Protein AF-0000000082950766 (afdb_homodimer)

pLDDT: mean 71.83, std 22.11, range [28.64, 97.44]

Sequence (400 aa):
MKPNAADEQLAAVFVSYCRETSKILSFENTKLGIMVEDKILYTFRGWLAFVAFMDLGVTFRSFFENKCIIGTQTNLQADEHFIHEELTLPRVLGMFSLLKALCLIHCSLFIHYKPMVSIGAMSMVLSIVLYLSEAIHYRSTTLNFFIVFPSILNGLTLIGLYLIVRKINKPPVECVEENVEMLMTKLKYQKNKKYICKKKMKPNAADEQLAAVFVSYCRETSKILSFENTKLGIMVEDKILYTFRGWLAFVAFMDLGVTFRSFFENKCIIGTQTNLQADEHFIHEELTLPRVLGMFSLLKALCLIHCSLFIHYKPMVSIGAMSMVLSIVLYLSEAIHYRSTTLNFFIVFPSILNGLTLIGLYLIVRKINKPPVECVEENVEMLMTKLKYQKNKKYICKKK

Structure (mmCIF, N/CA/C/O backbone):
data_AF-0000000082950766-model_v1
#
loop_
_entity.id
_entity.type
_entity.pdbx_description
1 polymer 'Uncharacterized protein'
#
loop_
_atom_site.group_PDB
_atom_site.id
_atom_site.type_symbol
_atom_site.label_atom_id
_atom_site.label_alt_id
_atom_site.label_comp_id
_atom_site.label_asym_id
_atom_site.label_entity_id
_atom_site.label_seq_id
_atom_site.pdbx_PDB_ins_code
_atom_site.Cartn_x
_atom_site.Cartn_y
_atom_site.Cartn_z
_atom_site.occupancy
_atom_site.B_iso_or_equiv
_atom_site.auth_seq_id
_atom_site.auth_comp_id
_atom_site.auth_asym_id
_atom_site.auth_atom_id
_atom_site.pdbx_PDB_model_num
ATOM 1 N N . MET A 1 1 ? 18.266 -8.008 -21.047 1 28.64 1 MET A N 1
ATOM 2 C CA . MET A 1 1 ? 17.781 -6.938 -21.922 1 28.64 1 MET A CA 1
ATOM 3 C C . MET A 1 1 ? 18.031 -5.574 -21.281 1 28.64 1 MET A C 1
ATOM 5 O O . MET A 1 1 ? 17.719 -5.367 -20.109 1 28.64 1 MET A O 1
ATOM 9 N N . LYS A 1 2 ? 18.766 -4.891 -21.844 1 46.12 2 LYS A N 1
ATOM 10 C CA . LYS A 1 2 ? 19.156 -3.543 -21.453 1 46.12 2 LYS A CA 1
ATOM 11 C C . LYS A 1 2 ? 17.938 -2.656 -21.219 1 46.12 2 LYS A C 1
ATOM 13 O O . LYS A 1 2 ? 16.938 -2.773 -21.922 1 46.12 2 LYS A O 1
ATOM 18 N N . PRO A 1 3 ? 17.891 -2.088 -20.109 1 54.16 3 PRO A N 1
ATOM 19 C CA . PRO A 1 3 ? 16.797 -1.117 -20.062 1 54.16 3 PRO A CA 1
ATOM 20 C C . PRO A 1 3 ? 16.734 -0.239 -21.312 1 54.16 3 PRO A C 1
ATOM 22 O O . PRO A 1 3 ? 17.75 0.32 -21.734 1 54.16 3 PRO A O 1
ATOM 25 N N . ASN A 1 4 ? 15.68 -0.354 -22.203 1 61.75 4 ASN A N 1
ATOM 26 C CA . ASN A 1 4 ? 15.5 0.418 -23.438 1 61.75 4 ASN A CA 1
ATOM 27 C C . ASN A 1 4 ? 15.516 1.919 -23.156 1 61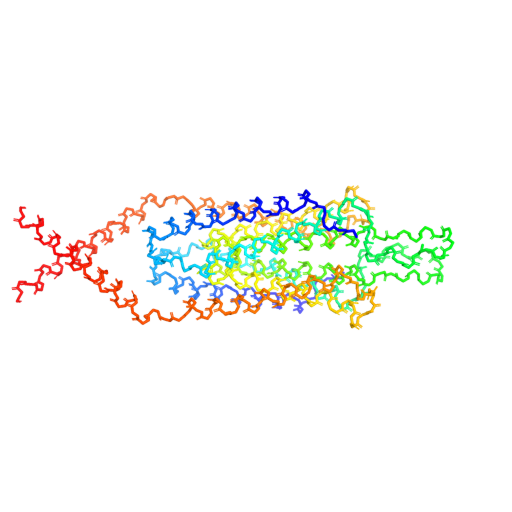.75 4 ASN A C 1
ATOM 29 O O . ASN A 1 4 ? 15.07 2.365 -22.094 1 61.75 4 ASN A O 1
ATOM 33 N N . ALA A 1 5 ? 16.234 2.732 -24.078 1 61.34 5 ALA A N 1
ATOM 34 C CA . ALA A 1 5 ? 16.297 4.191 -24.062 1 61.34 5 ALA A CA 1
ATOM 35 C C . ALA A 1 5 ? 14.914 4.801 -23.797 1 61.34 5 ALA A C 1
ATOM 37 O O . ALA A 1 5 ? 14.797 5.797 -23.094 1 61.34 5 ALA A O 1
ATOM 38 N N . ALA A 1 6 ? 13.883 4.195 -24.297 1 64.88 6 ALA A N 1
ATOM 39 C CA . ALA A 1 6 ? 12.516 4.68 -24.125 1 64.88 6 ALA A CA 1
ATOM 40 C C . ALA A 1 6 ? 12.07 4.559 -22.672 1 64.88 6 ALA A C 1
ATOM 42 O O . ALA A 1 6 ? 11.414 5.461 -22.141 1 64.88 6 ALA A O 1
ATOM 43 N N . ASP A 1 7 ? 12.555 3.568 -22 1 74.88 7 ASP A N 1
ATOM 44 C CA . ASP A 1 7 ? 12.219 3.355 -20.609 1 74.88 7 ASP A CA 1
ATOM 45 C C . ASP A 1 7 ? 12.883 4.406 -19.719 1 74.88 7 ASP A C 1
ATOM 47 O O . ASP A 1 7 ? 12.273 4.891 -18.766 1 74.88 7 ASP A O 1
ATOM 51 N N . GLU A 1 8 ? 14.039 4.793 -20.203 1 79.25 8 GLU A N 1
ATOM 52 C CA . GLU A 1 8 ? 14.789 5.781 -19.438 1 79.25 8 GLU A CA 1
ATOM 53 C C . GLU A 1 8 ? 14.148 7.164 -19.531 1 79.25 8 GLU A C 1
ATOM 55 O O . GLU A 1 8 ? 14.078 7.891 -18.547 1 79.25 8 GLU A O 1
ATOM 60 N N . GLN A 1 9 ? 13.727 7.492 -20.734 1 80.25 9 GLN A N 1
ATOM 61 C CA . GLN A 1 9 ? 13.078 8.789 -20.922 1 80.25 9 GLN A CA 1
ATOM 62 C C . GLN A 1 9 ? 11.773 8.867 -20.125 1 80.25 9 GLN A C 1
ATOM 64 O O . GLN A 1 9 ? 11.469 9.891 -19.516 1 80.25 9 GLN A O 1
ATOM 69 N N . LEU A 1 10 ? 11.062 7.789 -20.109 1 83 10 LEU A N 1
ATOM 70 C CA . LEU A 1 10 ? 9.789 7.742 -19.391 1 83 10 LEU A CA 1
ATOM 71 C C . LEU A 1 10 ? 10.016 7.875 -17.891 1 83 10 LEU A C 1
ATOM 73 O O . LEU A 1 10 ? 9.258 8.562 -17.203 1 83 10 LEU A O 1
ATOM 77 N N . ALA A 1 11 ? 11.055 7.246 -17.531 1 84.94 11 ALA A N 1
ATOM 78 C CA . ALA A 1 11 ? 11.398 7.328 -16.109 1 84.94 11 ALA A CA 1
ATOM 79 C C . ALA A 1 11 ? 11.773 8.758 -15.719 1 84.94 11 ALA A C 1
ATOM 81 O O . ALA A 1 11 ? 11.328 9.258 -14.688 1 84.94 11 ALA A O 1
ATOM 82 N N . ALA A 1 12 ? 12.508 9.477 -16.562 1 85.06 12 ALA A N 1
ATOM 83 C CA . ALA A 1 12 ? 12.953 10.844 -16.281 1 85.06 12 ALA A CA 1
ATOM 84 C C . ALA A 1 12 ? 11.773 11.805 -16.234 1 85.06 12 ALA A C 1
ATOM 86 O O . ALA A 1 12 ? 11.703 12.672 -15.367 1 85.06 12 ALA A O 1
ATOM 87 N N . VAL A 1 13 ? 10.891 11.672 -17.141 1 83.44 13 VAL A N 1
ATOM 88 C CA . VAL A 1 13 ? 9.711 12.523 -17.188 1 83.44 13 VAL A CA 1
ATOM 89 C C . VAL A 1 13 ? 8.852 12.281 -15.953 1 83.44 13 VAL A C 1
ATOM 91 O O . VAL A 1 13 ? 8.359 13.234 -15.336 1 83.44 13 VAL A O 1
ATOM 94 N N . PHE A 1 14 ? 8.766 11.023 -15.625 1 85.38 14 PHE A N 1
ATOM 95 C CA . PHE A 1 14 ? 7.961 10.656 -14.469 1 85.38 14 PHE A CA 1
ATOM 96 C C . PHE A 1 14 ? 8.547 11.25 -13.188 1 85.38 14 PHE A C 1
ATOM 98 O O . PHE A 1 14 ? 7.824 11.82 -12.375 1 85.38 14 PHE A O 1
ATOM 105 N N . VAL A 1 15 ? 9.844 11.156 -13.031 1 87 15 VAL A N 1
ATOM 106 C CA . VAL A 1 15 ? 10.531 11.656 -11.844 1 87 15 VAL A CA 1
ATOM 107 C C . VAL A 1 15 ? 10.398 13.172 -11.773 1 87 15 VAL A C 1
ATOM 109 O O . VAL A 1 15 ? 10.125 13.727 -10.703 1 87 15 VAL A O 1
ATOM 112 N N . SER A 1 16 ? 10.508 13.82 -12.945 1 83.44 16 SER A N 1
ATOM 113 C CA . SER A 1 16 ? 10.375 15.273 -13 1 83.44 16 SER A CA 1
ATOM 114 C C . SER A 1 16 ? 8.961 15.711 -12.633 1 83.44 16 SER A C 1
ATOM 116 O O . SER A 1 16 ? 8.773 16.688 -11.898 1 83.44 16 SER A O 1
ATOM 118 N N . TYR A 1 17 ? 8.031 14.969 -13.062 1 78.94 17 TYR A N 1
ATOM 119 C CA . TYR A 1 17 ? 6.637 15.273 -12.766 1 78.94 17 TYR A CA 1
ATOM 120 C C . TYR A 1 17 ? 6.355 15.148 -11.273 1 78.94 17 TYR A C 1
ATOM 122 O O . TYR A 1 17 ? 5.707 16.016 -10.688 1 78.94 17 TYR A O 1
ATOM 130 N N . CYS A 1 18 ? 6.848 14.141 -10.672 1 81.38 18 CYS A N 1
ATOM 131 C CA . CYS A 1 18 ? 6.613 13.922 -9.25 1 81.38 18 CYS A CA 1
ATOM 132 C C . CYS A 1 18 ? 7.316 14.984 -8.414 1 81.38 18 CYS A C 1
ATOM 134 O O . CYS A 1 18 ? 6.758 15.477 -7.434 1 81.38 18 CYS A O 1
ATOM 136 N N . ARG A 1 19 ? 8.445 15.375 -8.859 1 77.69 19 ARG A N 1
ATOM 137 C CA . ARG A 1 19 ? 9.188 16.406 -8.133 1 77.69 19 ARG A CA 1
ATOM 138 C C . ARG A 1 19 ? 8.477 17.75 -8.195 1 77.69 19 ARG A C 1
ATOM 140 O O . ARG A 1 19 ? 8.375 18.453 -7.191 1 77.69 19 ARG A O 1
ATOM 147 N N . GLU A 1 20 ? 7.984 18.016 -9.352 1 79.12 20 GLU A N 1
ATOM 148 C CA . GLU A 1 20 ? 7.297 19.281 -9.531 1 79.12 20 GLU A CA 1
ATOM 149 C C . GLU A 1 20 ? 5.98 19.312 -8.766 1 79.12 20 GLU A C 1
ATOM 151 O O . GLU A 1 20 ? 5.629 20.344 -8.172 1 79.12 20 GLU A O 1
ATOM 156 N N . THR A 1 21 ? 5.336 18.266 -8.734 1 79.12 21 THR A N 1
ATOM 157 C CA . THR A 1 21 ? 4.066 18.188 -8.023 1 79.12 21 THR A CA 1
ATOM 158 C C . THR A 1 21 ? 4.289 18.281 -6.516 1 79.12 21 THR A C 1
ATOM 160 O O . THR A 1 21 ? 3.51 18.922 -5.805 1 79.12 21 THR A O 1
ATOM 163 N N . SER A 1 22 ? 5.289 17.609 -6.066 1 78.69 22 SER A N 1
ATOM 164 C CA . SER A 1 22 ? 5.605 17.672 -4.645 1 78.69 22 SER A CA 1
ATOM 165 C C . SER A 1 22 ? 5.969 19.078 -4.215 1 78.69 22 SER A C 1
ATOM 167 O O . SER A 1 22 ? 5.609 19.516 -3.119 1 78.69 22 SER A O 1
ATOM 169 N N . LYS A 1 23 ? 6.66 19.828 -5.07 1 73.62 23 LYS A N 1
ATOM 170 C CA . LYS A 1 23 ? 7.012 21.219 -4.785 1 73.62 23 LYS A CA 1
ATOM 171 C C . LYS A 1 23 ? 5.77 22.094 -4.688 1 73.62 23 LYS A C 1
ATOM 173 O O . LYS A 1 23 ? 5.656 22.938 -3.785 1 73.62 23 LYS A O 1
ATOM 178 N N . ILE A 1 24 ? 4.871 21.828 -5.52 1 70.75 24 ILE A N 1
ATOM 179 C CA . ILE A 1 24 ? 3.627 22.594 -5.535 1 70.75 24 ILE A CA 1
ATOM 180 C C . ILE A 1 24 ? 2.816 22.297 -4.277 1 70.75 24 ILE A C 1
ATOM 182 O O . ILE A 1 24 ? 2.268 23.203 -3.65 1 70.75 24 ILE A O 1
ATOM 186 N N . LEU A 1 25 ? 2.875 21.062 -3.887 1 72.06 25 LEU A N 1
ATOM 187 C CA . LEU A 1 25 ? 2.111 20.641 -2.715 1 72.06 25 LEU A CA 1
ATOM 188 C C . LEU A 1 25 ? 2.766 21.141 -1.433 1 72.06 25 LEU A C 1
ATOM 190 O O . LEU A 1 25 ? 2.074 21.5 -0.476 1 72.06 25 LEU A O 1
ATOM 194 N N . SER A 1 26 ? 4.008 21.141 -1.44 1 65.94 26 SER A N 1
ATOM 195 C CA . SER A 1 26 ? 4.727 21.672 -0.292 1 65.94 26 SER A CA 1
ATOM 196 C C . SER A 1 26 ? 4.484 23.172 -0.141 1 65.94 26 SER A C 1
ATOM 198 O O . SER A 1 26 ? 4.34 23.672 0.976 1 65.94 26 SER A O 1
ATOM 200 N N . PHE A 1 27 ? 4.449 23.859 -1.276 1 61.84 27 PHE A N 1
ATOM 201 C CA . PHE A 1 27 ? 4.176 25.297 -1.265 1 61.84 27 PHE A CA 1
ATOM 202 C C . PHE A 1 27 ? 2.773 25.578 -0.734 1 61.84 27 PHE A C 1
ATOM 204 O O . PHE A 1 27 ? 2.568 26.531 0.024 1 61.84 27 PHE A O 1
ATOM 211 N N . GLU A 1 28 ? 1.963 24.797 -1.131 1 55.91 28 GLU A N 1
ATOM 212 C CA . GLU A 1 28 ? 0.584 24.953 -0.677 1 55.91 28 GLU A CA 1
ATOM 213 C C . GLU A 1 28 ? 0.461 24.688 0.82 1 55.91 28 GLU A C 1
ATOM 215 O O . GLU A 1 28 ? -0.314 25.344 1.515 1 55.91 28 GLU A O 1
ATOM 220 N N . ASN A 1 29 ? 1.237 23.734 1.207 1 54.03 29 ASN A N 1
ATOM 221 C CA . ASN A 1 29 ? 1.222 23.406 2.631 1 54.03 29 ASN A CA 1
ATOM 222 C C . ASN A 1 29 ? 2.021 24.422 3.441 1 54.03 29 ASN A C 1
ATOM 224 O O . ASN A 1 29 ? 1.734 24.656 4.617 1 54.03 29 ASN A O 1
ATOM 228 N N . THR A 1 30 ? 3.199 24.859 2.867 1 47.75 30 THR A N 1
ATOM 229 C CA . THR A 1 30 ? 3.957 25.906 3.527 1 47.75 30 THR A CA 1
ATOM 230 C C . THR A 1 30 ? 3.137 27.203 3.607 1 47.75 30 THR A C 1
ATOM 232 O O . THR A 1 30 ? 3.33 28 4.516 1 47.75 30 THR A O 1
ATOM 235 N N . LYS A 1 31 ? 2.473 27.609 2.535 1 44.75 31 LYS A N 1
ATOM 236 C CA . LYS A 1 31 ? 1.608 28.75 2.836 1 44.75 31 LYS A CA 1
ATOM 237 C C . LYS A 1 31 ? 0.867 28.531 4.152 1 44.75 31 LYS A C 1
ATOM 239 O O . LYS A 1 31 ? 0.601 29.5 4.879 1 44.75 31 LYS A O 1
ATOM 244 N N . LEU A 1 32 ? 0.691 27.219 4.391 1 39.84 32 LEU A N 1
ATOM 245 C CA . LEU A 1 32 ? 0.08 27 5.695 1 39.84 32 LEU A CA 1
ATOM 246 C C . LEU A 1 32 ? 1.146 26.906 6.785 1 39.84 32 LEU A C 1
ATOM 248 O O . LEU A 1 32 ? 0.859 27.125 7.965 1 39.84 32 LEU A O 1
ATOM 252 N N . GLY A 1 33 ? 2.52 26.562 6.484 1 37.66 33 GLY A N 1
ATOM 253 C CA . GLY A 1 33 ? 3.727 26.609 7.297 1 37.66 33 GLY A CA 1
ATOM 254 C C . GLY A 1 33 ? 5 26.469 6.48 1 37.66 33 GLY A C 1
ATOM 255 O O . GLY A 1 33 ? 4.969 25.984 5.352 1 37.66 33 GLY A O 1
ATOM 256 N N . ILE A 1 34 ? 6.238 27.234 6.785 1 38.91 34 ILE A N 1
ATOM 257 C CA . ILE A 1 34 ? 7.551 27.594 6.27 1 38.91 34 ILE A CA 1
ATOM 258 C C . ILE A 1 34 ? 8.344 26.344 5.914 1 38.91 34 ILE A C 1
ATOM 260 O O . ILE A 1 34 ? 9.031 25.781 6.766 1 38.91 34 ILE A O 1
ATOM 264 N N . MET A 1 35 ? 7.969 25.109 5.719 1 45.62 35 MET A N 1
ATOM 265 C CA . MET A 1 35 ? 9.125 24.219 5.738 1 45.62 35 MET A CA 1
ATOM 266 C C . MET A 1 35 ? 9.883 24.281 4.414 1 45.62 35 MET A C 1
ATOM 268 O O . MET A 1 35 ? 9.273 24.203 3.344 1 45.62 35 MET A O 1
ATOM 272 N N . VAL A 1 36 ? 10.93 25.141 4.367 1 45.69 36 VAL A N 1
ATOM 273 C CA . VAL A 1 36 ? 11.953 25.234 3.33 1 45.69 36 VAL A CA 1
ATOM 274 C C . VAL A 1 36 ? 12.406 23.828 2.939 1 45.69 36 VAL A C 1
ATOM 276 O O . VAL A 1 36 ? 12.781 23.031 3.801 1 45.69 36 VAL A O 1
ATOM 279 N N . GLU A 1 37 ? 11.953 23.406 1.883 1 59.62 37 GLU A N 1
ATOM 280 C CA . GLU A 1 37 ? 12.383 22.125 1.358 1 59.62 37 GLU A CA 1
ATOM 281 C C . GLU A 1 37 ? 13.898 22.062 1.191 1 59.62 37 GLU A C 1
ATOM 283 O O . GLU A 1 37 ? 14.477 22.875 0.468 1 59.62 37 GLU A O 1
ATOM 288 N N . ASP A 1 38 ? 14.633 21.391 2.043 1 68.56 38 ASP A N 1
ATOM 289 C CA . ASP A 1 38 ? 16.062 21.109 1.925 1 68.56 38 ASP A CA 1
ATOM 290 C C . ASP A 1 38 ? 16.359 20.312 0.652 1 68.56 38 ASP A C 1
ATOM 292 O O . ASP A 1 38 ? 15.5 19.609 0.131 1 68.56 38 ASP A O 1
ATOM 296 N N . LYS A 1 39 ? 17.375 20.906 -0.101 1 77.25 39 LYS A N 1
ATOM 297 C CA . LYS A 1 39 ? 17.891 20.25 -1.301 1 77.25 39 LYS A CA 1
ATOM 298 C C . LYS A 1 39 ? 17.906 18.734 -1.132 1 77.25 39 LYS A C 1
ATOM 300 O O . LYS A 1 39 ? 17.625 18 -2.076 1 77.25 39 LYS A O 1
ATOM 305 N N . ILE A 1 40 ? 18.188 18.297 -0.025 1 79.12 40 ILE A N 1
ATOM 306 C CA . ILE A 1 40 ? 18.297 16.859 0.245 1 79.12 40 ILE A CA 1
ATOM 307 C C . ILE A 1 40 ? 16.922 16.219 0.158 1 79.12 40 ILE A C 1
ATOM 309 O O . ILE A 1 40 ? 16.781 15.117 -0.393 1 79.12 40 ILE A O 1
ATOM 313 N N . LEU A 1 41 ? 16.031 16.938 0.56 1 80.19 41 LEU A N 1
ATOM 314 C CA . LEU A 1 41 ? 14.68 16.391 0.523 1 80.19 41 LEU A CA 1
ATOM 315 C C . LEU A 1 41 ? 14.156 16.344 -0.907 1 80.19 41 LEU A C 1
ATOM 317 O O . LEU A 1 41 ? 13.492 15.383 -1.296 1 80.19 41 LEU A O 1
ATOM 321 N N . TYR A 1 42 ? 14.617 17.344 -1.579 1 83 42 TYR A N 1
ATOM 322 C CA . TYR A 1 42 ? 14.18 17.422 -2.967 1 83 42 TYR A CA 1
ATOM 323 C C . TYR A 1 42 ? 14.773 16.297 -3.797 1 83 42 TYR A C 1
ATOM 325 O O . TYR A 1 42 ? 14.078 15.664 -4.602 1 83 42 TYR A O 1
ATOM 333 N N . THR A 1 43 ? 15.953 16.016 -3.578 1 85.31 43 THR A N 1
ATOM 334 C CA . THR A 1 43 ? 16.625 14.953 -4.316 1 85.31 43 THR A CA 1
ATOM 335 C C . THR A 1 43 ? 16.078 13.586 -3.92 1 85.31 43 THR A C 1
ATOM 337 O O . THR A 1 43 ? 15.906 12.711 -4.77 1 85.31 43 THR A O 1
ATOM 340 N N . PHE A 1 44 ? 15.82 13.484 -2.799 1 90.25 44 PHE A N 1
ATOM 341 C CA . PHE A 1 44 ? 15.32 12.195 -2.326 1 90.25 44 PHE A CA 1
ATOM 342 C C . PHE A 1 44 ? 13.906 11.945 -2.83 1 90.25 44 PHE A C 1
ATOM 344 O O . PHE A 1 44 ? 13.531 10.805 -3.096 1 90.25 44 PHE A O 1
ATOM 351 N N . ARG A 1 45 ? 13.188 12.945 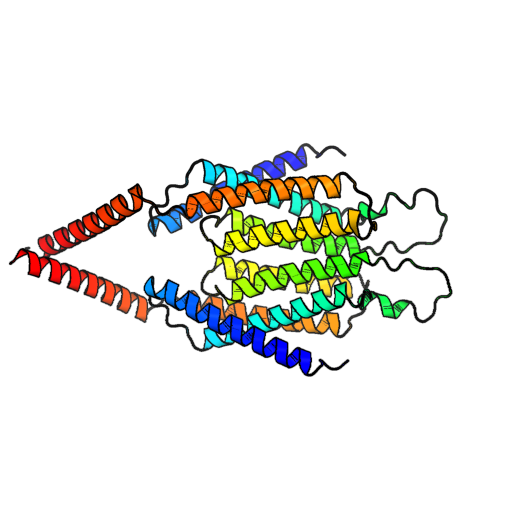-3.029 1 89.38 45 ARG A N 1
ATOM 352 C CA . ARG A 1 45 ? 11.867 12.805 -3.635 1 89.38 45 ARG A CA 1
ATOM 353 C C . ARG A 1 45 ? 11.969 12.25 -5.051 1 89.38 45 ARG A C 1
ATOM 355 O O . ARG A 1 45 ? 11.156 11.414 -5.453 1 89.38 45 ARG A O 1
ATOM 362 N N . GLY A 1 46 ? 12.945 12.766 -5.672 1 89.69 46 GLY A N 1
ATOM 363 C CA . GLY A 1 46 ? 13.203 12.242 -7.004 1 89.69 46 GLY A CA 1
ATOM 364 C C . GLY A 1 46 ? 13.625 10.781 -7 1 89.69 46 GLY A C 1
ATOM 365 O O . GLY A 1 46 ? 13.219 10.016 -7.871 1 89.69 46 GLY A O 1
ATOM 366 N N . TRP A 1 47 ? 14.43 10.469 -6.055 1 92 47 TRP A N 1
ATOM 367 C CA . TRP A 1 47 ? 14.859 9.078 -5.91 1 92 47 TRP A CA 1
ATOM 368 C C . TRP A 1 47 ? 13.672 8.164 -5.652 1 92 47 TRP A C 1
ATOM 370 O O . TRP A 1 47 ? 13.555 7.102 -6.266 1 92 47 TRP A O 1
ATOM 380 N N . LEU A 1 48 ? 12.805 8.523 -4.812 1 94.81 48 LEU A N 1
ATOM 381 C CA . LEU A 1 48 ? 11.625 7.734 -4.508 1 94.81 48 LEU A CA 1
ATOM 382 C C . LEU A 1 48 ? 10.742 7.57 -5.742 1 94.81 48 LEU A C 1
ATOM 384 O O . LEU A 1 48 ? 10.211 6.488 -5.992 1 94.81 48 LEU A O 1
ATOM 388 N N . ALA A 1 49 ? 10.609 8.656 -6.492 1 93.38 49 ALA A N 1
ATOM 389 C CA . ALA A 1 49 ? 9.828 8.602 -7.727 1 93.38 49 ALA A CA 1
ATOM 390 C C . ALA A 1 49 ? 10.461 7.633 -8.727 1 93.38 49 ALA A C 1
ATOM 392 O O . ALA A 1 49 ? 9.75 6.938 -9.461 1 93.38 49 ALA A O 1
ATOM 393 N N . PHE A 1 50 ? 11.727 7.602 -8.727 1 93.38 50 PHE A N 1
ATOM 394 C CA . PHE A 1 50 ? 12.438 6.68 -9.602 1 93.38 50 PHE A CA 1
ATOM 395 C C . PHE A 1 50 ? 12.156 5.234 -9.211 1 93.38 50 PHE A C 1
ATOM 397 O O . PHE A 1 50 ? 11.898 4.391 -10.07 1 93.38 50 PHE A O 1
ATOM 404 N N . VAL A 1 51 ? 12.273 4.957 -7.945 1 94.5 51 VAL A N 1
ATOM 405 C CA . VAL A 1 51 ? 12 3.609 -7.457 1 94.5 51 VAL A CA 1
ATOM 406 C C . VAL A 1 51 ? 10.555 3.223 -7.77 1 94.5 51 VAL A C 1
ATOM 408 O O . VAL A 1 51 ? 10.281 2.09 -8.172 1 94.5 51 VAL A O 1
ATOM 411 N N . ALA A 1 52 ? 9.625 4.148 -7.602 1 95.81 52 ALA A N 1
ATOM 412 C CA . ALA A 1 52 ? 8.227 3.895 -7.934 1 95.81 52 ALA A CA 1
ATOM 413 C C . ALA A 1 52 ? 8.062 3.58 -9.422 1 95.81 52 ALA A C 1
ATOM 415 O O . ALA A 1 52 ? 7.266 2.715 -9.789 1 95.81 52 ALA A O 1
ATOM 416 N N . PHE A 1 53 ? 8.773 4.23 -10.234 1 93.12 53 PHE A N 1
ATOM 417 C CA . PHE A 1 53 ? 8.734 3.992 -11.672 1 93.12 53 PHE A CA 1
ATOM 418 C C . PHE A 1 53 ? 9.219 2.584 -12 1 93.12 53 PHE A C 1
ATOM 420 O O . PHE A 1 53 ? 8.672 1.923 -12.883 1 93.12 53 PHE A O 1
ATOM 427 N N . MET A 1 54 ? 10.289 2.197 -11.344 1 92.62 54 MET A N 1
ATOM 428 C CA . MET A 1 54 ? 10.797 0.841 -11.547 1 92.62 54 MET A CA 1
ATOM 429 C C . MET A 1 54 ? 9.734 -0.194 -11.195 1 92.62 54 MET A C 1
ATOM 431 O O . MET A 1 54 ? 9.586 -1.195 -11.898 1 92.62 54 MET A O 1
ATOM 435 N N . ASP A 1 55 ? 9 0.07 -10.133 1 95 55 ASP A N 1
ATOM 436 C CA . ASP A 1 55 ? 7.922 -0.836 -9.734 1 95 55 ASP A CA 1
ATOM 437 C C . ASP A 1 55 ? 6.805 -0.842 -10.781 1 95 55 ASP A C 1
ATOM 439 O O . ASP A 1 55 ? 6.195 -1.883 -11.039 1 95 55 ASP A O 1
ATOM 443 N N . LEU A 1 56 ? 6.473 0.289 -11.32 1 93.31 56 LEU A N 1
ATOM 444 C CA . LEU A 1 56 ? 5.492 0.351 -12.398 1 93.31 56 LEU A CA 1
ATOM 445 C C . LEU A 1 56 ? 5.961 -0.452 -13.609 1 93.31 56 LEU A C 1
ATOM 447 O O . LEU A 1 56 ? 5.145 -1.055 -14.312 1 93.31 56 LEU A O 1
ATOM 451 N N . GLY A 1 57 ? 7.273 -0.397 -13.828 1 88.44 57 GLY A N 1
ATOM 452 C CA . GLY A 1 57 ? 7.84 -1.222 -14.883 1 88.44 57 GLY A CA 1
ATOM 453 C C . GLY A 1 57 ? 7.633 -2.707 -14.656 1 88.44 57 GLY A C 1
ATOM 454 O O . GLY A 1 57 ? 7.312 -3.445 -15.586 1 88.44 57 GLY A O 1
ATOM 455 N N . VAL A 1 58 ? 7.84 -3.148 -13.453 1 89.75 58 VAL A N 1
ATOM 456 C CA . VAL A 1 58 ? 7.609 -4.547 -13.094 1 89.75 58 VAL A CA 1
ATOM 457 C C . VAL A 1 58 ? 6.145 -4.906 -13.344 1 89.75 58 VAL A C 1
ATOM 459 O O . VAL A 1 58 ? 5.844 -5.988 -13.852 1 89.75 58 VAL A O 1
ATOM 462 N N . THR A 1 59 ? 5.266 -4.023 -12.984 1 91.81 59 THR A N 1
ATOM 463 C CA . THR A 1 59 ? 3.84 -4.234 -13.211 1 91.81 59 THR A CA 1
ATOM 464 C C . THR A 1 59 ? 3.555 -4.422 -14.703 1 91.81 59 THR A C 1
ATOM 466 O O . THR A 1 59 ? 2.848 -5.352 -15.094 1 91.81 59 THR A O 1
ATOM 469 N N . PHE A 1 60 ? 4.102 -3.58 -15.477 1 87.31 60 PHE A N 1
ATOM 470 C CA . PHE A 1 60 ? 3.883 -3.631 -16.922 1 87.31 60 PHE A CA 1
ATOM 471 C C . PHE A 1 60 ? 4.43 -4.926 -17.5 1 87.31 60 PHE A C 1
ATOM 473 O O . PHE A 1 60 ? 3.773 -5.57 -18.328 1 87.31 60 PHE A O 1
ATOM 480 N N . ARG A 1 61 ? 5.566 -5.285 -17.078 1 84.56 61 ARG A N 1
ATOM 481 C CA . ARG A 1 61 ? 6.18 -6.516 -17.562 1 84.56 61 ARG A CA 1
ATOM 482 C C . ARG A 1 61 ? 5.359 -7.734 -17.156 1 84.56 61 ARG A C 1
ATOM 484 O O . ARG A 1 61 ? 5.23 -8.695 -17.922 1 84.56 61 ARG A O 1
ATOM 491 N N . SER A 1 62 ? 4.867 -7.703 -15.961 1 85.5 62 SER A N 1
ATOM 492 C CA . SER A 1 62 ? 4.09 -8.828 -15.453 1 85.5 62 SER A CA 1
ATOM 493 C C . SER A 1 62 ? 2.799 -9.016 -16.25 1 85.5 62 SER A C 1
ATOM 495 O O . SER A 1 62 ? 2.361 -10.141 -16.469 1 85.5 62 SER A O 1
ATOM 497 N N . PHE A 1 63 ? 2.146 -8 -16.75 1 82.81 63 PHE A N 1
ATOM 498 C CA . PHE A 1 63 ? 0.873 -8.094 -17.453 1 82.81 63 PHE A CA 1
ATOM 499 C C . PHE A 1 63 ? 1.091 -8.273 -18.953 1 82.81 63 PHE A C 1
ATOM 501 O O . PHE A 1 63 ? 0.27 -8.898 -19.625 1 82.81 63 PHE A O 1
ATOM 508 N N . PHE A 1 64 ? 2.064 -7.781 -19.531 1 77.75 64 PHE A N 1
ATOM 509 C CA . PHE A 1 64 ? 2.271 -7.816 -20.969 1 77.75 64 PHE A CA 1
ATOM 510 C C . PHE A 1 64 ? 3.102 -9.031 -21.375 1 77.75 64 PHE A C 1
ATOM 512 O O . PHE A 1 64 ? 2.879 -9.617 -22.438 1 77.75 64 PHE A O 1
ATOM 519 N N . GLU A 1 65 ? 4.129 -9.172 -20.734 1 62.97 65 GLU A N 1
ATOM 520 C CA . GLU A 1 65 ? 4.941 -10.312 -21.141 1 62.97 65 GLU A CA 1
ATOM 521 C C . GLU A 1 65 ? 4.328 -11.625 -20.656 1 62.97 65 GLU A C 1
ATOM 523 O O . GLU A 1 65 ? 4.723 -12.703 -21.109 1 62.97 65 GLU A O 1
ATOM 528 N N . ASN A 1 66 ? 3.066 -11.562 -20.297 1 55.34 66 ASN A N 1
ATOM 529 C CA . ASN A 1 66 ? 2.389 -12.781 -19.844 1 55.34 66 ASN A CA 1
ATOM 530 C C . ASN A 1 66 ? 3.383 -13.844 -19.406 1 55.34 66 ASN A C 1
ATOM 532 O O . ASN A 1 66 ? 3.094 -15.039 -19.484 1 55.34 66 ASN A O 1
ATOM 536 N N . LYS A 1 67 ? 4.809 -13.633 -19.578 1 47.84 67 LYS A N 1
ATOM 537 C CA . LYS A 1 67 ? 5.859 -14.586 -19.219 1 47.84 67 LYS A CA 1
ATOM 538 C C . LYS A 1 67 ? 6.406 -14.305 -17.828 1 47.84 67 LYS A C 1
ATOM 540 O O . LYS A 1 67 ? 6.605 -13.141 -17.453 1 47.84 67 LYS A O 1
ATOM 545 N N . CYS A 1 68 ? 5.941 -14.977 -16.953 1 43.38 68 CYS A N 1
ATOM 546 C CA . CYS A 1 68 ? 6.527 -14.875 -15.617 1 43.38 68 CYS A CA 1
ATOM 547 C C . CYS A 1 68 ? 8.047 -15 -15.672 1 43.38 68 CYS A C 1
ATOM 549 O O . CYS A 1 68 ? 8.57 -16.016 -16.125 1 43.38 68 CYS A O 1
ATOM 551 N N . ILE A 1 69 ? 8.922 -14.016 -15.836 1 40.53 69 ILE A N 1
ATOM 552 C CA . ILE A 1 69 ? 10.375 -14.125 -15.766 1 40.53 69 ILE A CA 1
ATOM 553 C C . ILE A 1 69 ? 10.758 -15.219 -14.758 1 40.53 69 ILE A C 1
ATOM 555 O O . ILE A 1 69 ? 11.734 -15.938 -14.961 1 40.53 69 ILE A O 1
ATOM 559 N N . ILE A 1 70 ? 10.125 -15.32 -13.641 1 38.09 70 ILE A N 1
ATOM 560 C CA . ILE A 1 70 ? 10.578 -16.328 -12.695 1 38.09 70 ILE A CA 1
ATOM 561 C C . ILE A 1 70 ? 10.375 -17.719 -13.289 1 38.09 70 ILE A C 1
ATOM 563 O O . ILE A 1 70 ? 11.148 -18.641 -13.008 1 38.09 70 ILE A O 1
ATOM 567 N N . GLY A 1 71 ? 9.508 -17.891 -14.305 1 38.34 71 GLY A N 1
ATOM 568 C CA . GLY A 1 71 ? 9.227 -19.234 -14.781 1 38.34 71 GLY A CA 1
ATOM 569 C C . GLY A 1 71 ? 9.977 -19.594 -16.047 1 38.34 71 GLY A C 1
ATOM 570 O O . GLY A 1 71 ? 9.836 -20.703 -16.562 1 38.34 71 GLY A O 1
ATOM 571 N N . THR A 1 72 ? 10.516 -18.703 -16.766 1 38.78 72 THR A N 1
ATOM 572 C CA . THR A 1 72 ? 11.102 -19.172 -18.031 1 38.78 72 THR A CA 1
ATOM 573 C C . THR A 1 72 ? 12.32 -20.047 -17.766 1 38.78 72 THR A C 1
ATOM 575 O O . THR A 1 72 ? 12.75 -20.797 -18.641 1 38.78 72 THR A O 1
ATOM 578 N N . GLN A 1 73 ? 13.109 -19.844 -16.828 1 34.41 73 GLN A N 1
ATOM 579 C CA . GLN A 1 73 ? 14.328 -20.641 -16.938 1 34.41 73 GLN A CA 1
ATOM 580 C C . GLN A 1 73 ? 14.008 -22.125 -16.891 1 34.41 73 GLN A C 1
ATOM 582 O O . GLN A 1 73 ? 14.781 -22.938 -17.406 1 34.41 73 GLN A O 1
ATOM 587 N N . THR A 1 74 ? 13.141 -22.672 -16.094 1 33.75 74 THR A N 1
ATOM 588 C CA . THR A 1 74 ? 13.266 -24.125 -15.992 1 33.75 74 THR A CA 1
ATOM 589 C C . THR A 1 74 ? 12.812 -24.797 -17.281 1 33.75 74 THR A C 1
ATOM 591 O O . THR A 1 74 ? 13.117 -25.969 -17.516 1 33.75 74 THR A O 1
ATOM 594 N N . ASN A 1 75 ? 11.758 -24.297 -18.078 1 35.34 75 ASN A N 1
ATOM 595 C CA . ASN A 1 75 ? 11.312 -25.281 -19.062 1 35.34 75 ASN A CA 1
ATOM 596 C C . ASN A 1 75 ? 12.141 -25.203 -20.344 1 35.34 75 ASN A C 1
ATOM 598 O O . ASN A 1 75 ? 11.602 -24.938 -21.422 1 35.34 75 ASN A O 1
ATOM 602 N N . LEU A 1 76 ? 13.227 -24.688 -20.688 1 35.5 76 LEU A N 1
ATOM 603 C CA . LEU A 1 76 ? 13.906 -25.172 -21.875 1 35.5 76 LEU A CA 1
ATOM 604 C C . LEU A 1 76 ? 13.742 -26.688 -22 1 35.5 76 LEU A C 1
ATOM 606 O O . LEU A 1 76 ? 13.703 -27.219 -23.125 1 35.5 76 LEU A O 1
ATOM 610 N N . GLN A 1 77 ? 14.328 -27.625 -21.203 1 33.44 77 GLN A N 1
ATOM 611 C CA . GLN A 1 77 ? 14.406 -29.047 -21.516 1 33.44 77 GLN A CA 1
ATOM 612 C C . GLN A 1 77 ? 13.023 -29.703 -21.438 1 33.44 77 GLN A C 1
ATOM 614 O O . GLN A 1 77 ? 12.828 -30.812 -21.953 1 33.44 77 GLN A O 1
ATOM 619 N N . ALA A 1 78 ? 12.336 -29.812 -20.281 1 38.81 78 ALA A N 1
ATOM 620 C CA . ALA A 1 78 ? 11.344 -30.891 -20.297 1 38.81 78 ALA A CA 1
ATOM 621 C C . ALA A 1 78 ? 10.297 -30.672 -21.375 1 38.81 78 ALA A C 1
ATOM 623 O O . ALA A 1 78 ? 10.016 -29.531 -21.75 1 38.81 78 ALA A O 1
ATOM 624 N N . ASP A 1 79 ? 9.75 -31.719 -22.281 1 35.47 79 ASP A N 1
ATOM 625 C CA . ASP A 1 79 ? 8.68 -32.125 -23.172 1 35.47 79 ASP A CA 1
ATOM 626 C C . ASP A 1 79 ? 7.449 -31.234 -23 1 35.47 79 ASP A C 1
ATOM 628 O O . ASP A 1 79 ? 7.312 -30.562 -21.984 1 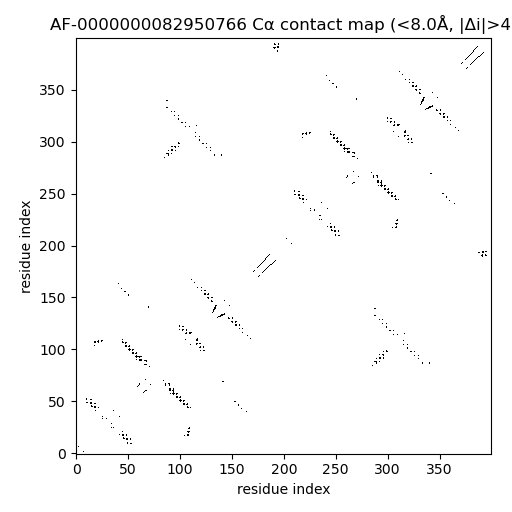35.47 79 ASP A O 1
ATOM 632 N N . GLU A 1 80 ? 6.168 -31.688 -23.875 1 34.72 80 GLU A N 1
ATOM 633 C CA . GLU A 1 80 ? 4.781 -31.375 -24.203 1 34.72 80 GLU A CA 1
ATOM 634 C C . GLU A 1 80 ? 4.035 -30.844 -22.984 1 34.72 80 GLU A C 1
ATOM 636 O O . GLU A 1 80 ? 2.873 -30.453 -23.078 1 34.72 80 GLU A O 1
ATOM 641 N N . HIS A 1 81 ? 4.195 -31.531 -21.812 1 35.72 81 HIS A N 1
ATOM 642 C CA . HIS A 1 81 ? 3.131 -31.422 -20.812 1 35.72 81 HIS A CA 1
ATOM 643 C C . HIS A 1 81 ? 2.967 -29.984 -20.344 1 35.72 81 HIS A C 1
ATOM 645 O O . HIS A 1 81 ? 3.928 -29.359 -19.891 1 35.72 81 HIS A O 1
ATOM 651 N N . PHE A 1 82 ? 2.072 -29.156 -21.016 1 35.38 82 PHE A N 1
ATOM 652 C CA . PHE A 1 82 ? 1.443 -27.844 -20.844 1 35.38 82 PHE A CA 1
ATOM 653 C C . PHE A 1 82 ? 1.563 -27.391 -19.391 1 35.38 82 PHE A C 1
ATOM 655 O O . PHE A 1 82 ? 0.751 -27.766 -18.547 1 35.38 82 PHE A O 1
ATOM 662 N N . ILE A 1 83 ? 2.561 -27.734 -18.734 1 39.66 83 ILE A N 1
ATOM 663 C CA . ILE A 1 83 ? 2.592 -27.219 -17.375 1 39.66 83 ILE A CA 1
ATOM 664 C C . ILE A 1 83 ? 1.932 -25.828 -17.344 1 39.66 83 ILE A C 1
ATOM 666 O O . ILE A 1 83 ? 2.381 -24.906 -18.016 1 39.66 83 ILE A O 1
ATOM 670 N N . HIS A 1 84 ? 0.643 -25.688 -17.594 1 40.03 84 HIS A N 1
ATOM 671 C CA . HIS A 1 84 ? -0.233 -24.547 -17.344 1 40.03 84 HIS A CA 1
ATOM 672 C C . HIS A 1 84 ? 0.429 -23.531 -16.406 1 40.03 84 HIS A C 1
ATOM 674 O O . HIS A 1 84 ? 0.487 -23.75 -15.195 1 40.03 84 HIS A O 1
ATOM 680 N N . GLU A 1 85 ? 1.727 -23.188 -16.672 1 47.69 85 GLU A N 1
ATOM 681 C CA . GLU A 1 85 ? 2.455 -22.109 -16 1 47.69 85 GLU A CA 1
ATOM 682 C C . GLU A 1 85 ? 1.502 -21.047 -15.461 1 47.69 85 GLU A C 1
ATOM 684 O O . GLU A 1 85 ? 0.675 -20.516 -16.188 1 47.69 85 GLU A O 1
ATOM 689 N N . GLU A 1 86 ? 0.974 -21.25 -14.258 1 57.81 86 GLU A N 1
ATOM 690 C CA . GLU A 1 86 ? -0.07 -20.469 -13.602 1 57.81 86 GLU A CA 1
ATOM 691 C C . GLU A 1 86 ? 0.145 -18.969 -13.812 1 57.81 86 GLU A C 1
ATOM 693 O O . GLU A 1 86 ? 1.164 -18.422 -13.398 1 57.81 86 GLU A O 1
ATOM 698 N N . LEU A 1 87 ? -0.265 -18.422 -14.984 1 73.12 87 LEU A N 1
ATOM 699 C CA . LEU A 1 87 ? -0.336 -17.031 -15.414 1 73.12 87 LEU A CA 1
ATOM 700 C C . LEU A 1 87 ? -0.921 -16.156 -14.32 1 73.12 87 LEU A C 1
ATOM 702 O O . LEU A 1 87 ? -0.814 -14.922 -14.375 1 73.12 87 LEU A O 1
ATOM 706 N N . THR A 1 88 ? -1.254 -16.719 -13.258 1 79.88 88 THR A N 1
ATOM 707 C CA . THR A 1 88 ? -1.851 -15.938 -12.18 1 79.88 88 THR A CA 1
ATOM 708 C C . THR A 1 88 ? -0.77 -15.312 -11.297 1 79.88 88 THR A C 1
ATOM 710 O O . THR A 1 88 ? -0.937 -14.203 -10.789 1 79.88 88 THR A O 1
ATOM 713 N N . LEU A 1 89 ? 0.441 -16.031 -11.266 1 84 89 LEU A N 1
ATOM 714 C CA . LEU A 1 89 ? 1.51 -15.578 -10.383 1 84 89 LEU A CA 1
ATOM 715 C C . LEU A 1 89 ? 2.074 -14.242 -10.859 1 84 89 LEU A C 1
ATOM 717 O O . LEU A 1 89 ? 2.17 -13.289 -10.086 1 84 89 LEU A O 1
ATOM 721 N N . PRO A 1 90 ? 2.361 -14.102 -12.148 1 84.88 90 PRO A N 1
ATOM 722 C CA . PRO A 1 90 ? 2.852 -12.797 -12.602 1 84.88 90 PRO A CA 1
ATOM 723 C C . PRO A 1 90 ? 1.812 -11.688 -12.453 1 84.88 90 PRO A C 1
ATOM 725 O O . PRO A 1 90 ? 2.166 -10.539 -12.18 1 84.88 90 PRO A O 1
ATOM 728 N N . ARG A 1 91 ? 0.626 -11.922 -12.547 1 87.88 91 ARG A N 1
ATOM 729 C CA . ARG A 1 91 ? -0.43 -10.922 -12.414 1 87.88 91 ARG A CA 1
ATOM 730 C C . ARG A 1 91 ? -0.559 -10.461 -10.961 1 87.88 91 ARG A C 1
ATOM 732 O O . ARG A 1 91 ? -0.75 -9.273 -10.703 1 87.88 91 ARG A O 1
ATOM 739 N N . VAL A 1 92 ? -0.529 -11.438 -10.102 1 88.81 92 VAL A N 1
ATOM 740 C CA . VAL A 1 92 ? -0.619 -11.078 -8.688 1 88.81 92 VAL A CA 1
ATOM 741 C C . VAL A 1 92 ? 0.627 -10.305 -8.266 1 88.81 92 VAL A C 1
ATOM 743 O O . VAL A 1 92 ? 0.538 -9.336 -7.508 1 88.81 92 VAL A O 1
ATOM 746 N N . LEU A 1 93 ? 1.773 -10.719 -8.773 1 90.5 93 LEU A N 1
ATOM 747 C CA . LEU A 1 93 ? 3.008 -9.992 -8.5 1 90.5 93 LEU A CA 1
ATOM 748 C C . LEU A 1 93 ? 2.943 -8.57 -9.062 1 90.5 93 LEU A C 1
ATOM 750 O O . LEU A 1 93 ? 3.436 -7.633 -8.438 1 90.5 93 LEU A O 1
ATOM 754 N N . GLY A 1 94 ? 2.387 -8.5 -10.219 1 92.56 94 GLY A N 1
ATOM 755 C CA . GLY A 1 94 ? 2.191 -7.188 -10.812 1 92.56 94 GLY A CA 1
ATOM 756 C C . GLY A 1 94 ? 1.296 -6.285 -9.984 1 92.56 94 GLY A C 1
ATOM 757 O O . GLY A 1 94 ? 1.565 -5.09 -9.852 1 92.56 94 GLY A O 1
ATOM 758 N N . MET A 1 95 ? 0.273 -6.84 -9.422 1 94 95 MET A N 1
ATOM 759 C CA . MET A 1 95 ? -0.642 -6.059 -8.594 1 94 95 MET A CA 1
ATOM 760 C C . MET A 1 95 ? 0.034 -5.625 -7.297 1 94 95 MET A C 1
ATOM 762 O O . MET A 1 95 ? -0.185 -4.512 -6.82 1 94 95 MET A O 1
ATOM 766 N N . PHE A 1 96 ? 0.805 -6.523 -6.73 1 95.31 96 PHE A N 1
ATOM 767 C CA . PHE A 1 96 ? 1.596 -6.176 -5.559 1 95.31 96 PHE A CA 1
ATOM 768 C C . PHE A 1 96 ? 2.527 -5.008 -5.859 1 95.31 96 PHE A C 1
ATOM 770 O O . PHE A 1 96 ? 2.605 -4.055 -5.082 1 95.31 96 PHE A O 1
ATOM 777 N N . SER A 1 97 ? 3.217 -5.062 -6.988 1 95.81 97 SER A N 1
ATOM 778 C CA . SER A 1 97 ? 4.152 -4.016 -7.387 1 95.81 97 SER A CA 1
ATOM 779 C C . SER A 1 97 ? 3.424 -2.703 -7.668 1 95.81 97 SER A C 1
ATOM 781 O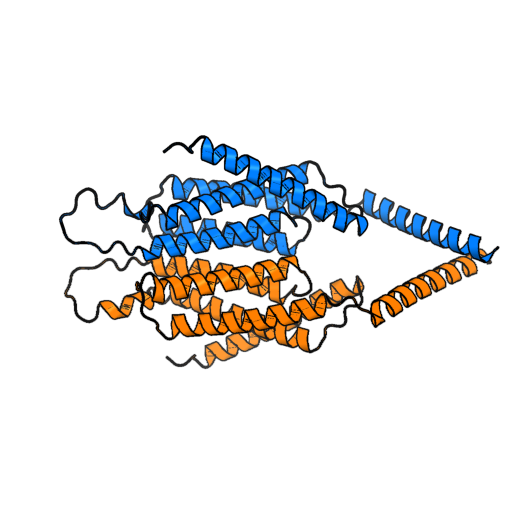 O . SER A 1 97 ? 3.947 -1.623 -7.383 1 95.81 97 SER A O 1
ATOM 783 N N . LEU A 1 98 ? 2.279 -2.809 -8.25 1 96.31 98 LEU A N 1
ATOM 784 C CA . LEU A 1 98 ? 1.484 -1.612 -8.516 1 96.31 98 LEU A CA 1
ATOM 785 C C . LEU A 1 98 ? 1.092 -0.924 -7.211 1 96.31 98 LEU A C 1
ATOM 787 O O . LEU A 1 98 ? 1.205 0.298 -7.094 1 96.31 98 LEU A O 1
ATOM 791 N N . LEU A 1 99 ? 0.627 -1.689 -6.285 1 97.19 99 LEU A N 1
ATOM 792 C CA . LEU A 1 99 ? 0.265 -1.13 -4.988 1 97.19 99 LEU A CA 1
ATOM 793 C C . LEU A 1 99 ? 1.474 -0.485 -4.316 1 97.19 99 LEU A C 1
ATOM 795 O O . LEU A 1 99 ? 1.369 0.608 -3.756 1 97.19 99 LEU A O 1
ATOM 799 N N . LYS A 1 100 ? 2.574 -1.158 -4.332 1 97.44 100 LYS A N 1
ATOM 800 C CA . LYS A 1 100 ? 3.803 -0.604 -3.771 1 97.44 100 LYS A CA 1
ATOM 801 C C . LYS A 1 100 ? 4.188 0.697 -4.469 1 97.44 100 LYS A C 1
ATOM 803 O O . LYS A 1 100 ? 4.625 1.649 -3.822 1 97.44 100 LYS A O 1
ATOM 808 N N . ALA A 1 101 ? 4.062 0.714 -5.785 1 97 101 ALA A N 1
ATOM 809 C CA . ALA A 1 101 ? 4.379 1.924 -6.539 1 97 101 ALA A CA 1
ATOM 810 C C . ALA A 1 101 ? 3.498 3.09 -6.098 1 97 101 ALA A C 1
ATOM 812 O O . ALA A 1 101 ? 3.984 4.211 -5.926 1 97 101 ALA A O 1
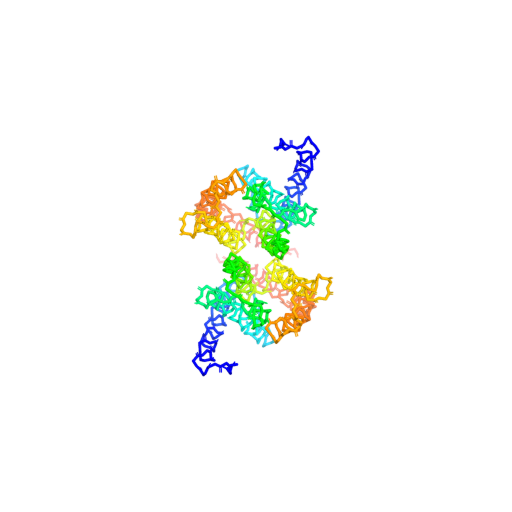ATOM 813 N N . LEU A 1 102 ? 2.275 2.859 -5.914 1 96 102 LEU A N 1
ATOM 814 C CA . LEU A 1 102 ? 1.349 3.895 -5.473 1 96 102 LEU A CA 1
ATOM 815 C C . LEU A 1 102 ? 1.728 4.406 -4.086 1 96 102 LEU A C 1
ATOM 817 O O . LEU A 1 102 ? 1.676 5.613 -3.83 1 96 102 LEU A O 1
ATOM 821 N N . CYS A 1 103 ? 2.076 3.504 -3.199 1 95.94 103 CYS A N 1
ATOM 822 C CA . CYS A 1 103 ? 2.529 3.902 -1.87 1 95.94 103 CYS A CA 1
ATOM 823 C C . CYS A 1 103 ? 3.754 4.805 -1.959 1 95.94 103 CYS A C 1
ATOM 825 O O . CYS A 1 103 ? 3.822 5.832 -1.282 1 95.94 103 CYS A O 1
ATOM 827 N N . LEU A 1 104 ? 4.66 4.496 -2.855 1 96.56 104 LEU A N 1
ATOM 828 C CA . LEU A 1 104 ? 5.906 5.25 -2.969 1 96.56 104 LEU A CA 1
ATOM 829 C C . LEU A 1 104 ? 5.664 6.602 -3.633 1 96.56 104 LEU A C 1
ATOM 831 O O . LEU A 1 104 ? 6.316 7.59 -3.289 1 96.56 104 LEU A O 1
ATOM 835 N N . ILE A 1 105 ? 4.773 6.637 -4.566 1 94.44 105 ILE A N 1
ATOM 836 C CA . ILE A 1 105 ? 4.418 7.902 -5.199 1 94.44 105 ILE A CA 1
ATOM 837 C C . ILE A 1 105 ? 3.842 8.852 -4.152 1 94.44 105 ILE A C 1
ATOM 839 O O . ILE A 1 105 ? 4.246 10.016 -4.074 1 94.44 105 ILE A O 1
ATOM 843 N N . HIS A 1 106 ? 2.91 8.367 -3.371 1 93.31 106 HIS A N 1
ATOM 844 C CA . HIS A 1 106 ? 2.34 9.188 -2.311 1 93.31 106 HIS A CA 1
ATOM 845 C C . HIS A 1 106 ? 3.408 9.609 -1.307 1 93.31 106 HIS A C 1
ATOM 847 O O . HIS A 1 106 ? 3.406 10.75 -0.835 1 93.31 106 HIS A O 1
ATOM 853 N N . CYS A 1 107 ? 4.277 8.719 -0.966 1 92.25 107 CYS A N 1
ATOM 854 C CA . CYS A 1 107 ? 5.359 9.023 -0.04 1 92.25 107 CYS A CA 1
ATOM 855 C C . CYS A 1 107 ? 6.273 10.102 -0.609 1 92.25 107 CYS A C 1
ATOM 857 O O . CYS A 1 107 ? 6.73 10.984 0.121 1 92.25 107 CYS A O 1
ATOM 859 N N . SER A 1 108 ? 6.543 9.984 -1.912 1 92.5 108 SER A N 1
ATOM 860 C CA . SER A 1 108 ? 7.391 10.977 -2.566 1 92.5 108 SER A CA 1
ATOM 861 C C . SER A 1 108 ? 6.734 12.352 -2.561 1 92.5 108 SER A C 1
ATOM 863 O O . SER A 1 108 ? 7.406 13.367 -2.342 1 92.5 108 SER A O 1
ATOM 865 N N . LEU A 1 109 ? 5.469 12.438 -2.707 1 89.56 109 LEU A N 1
ATOM 866 C CA . LEU A 1 109 ? 4.738 13.695 -2.781 1 89.56 109 LEU A CA 1
ATOM 867 C C . LEU A 1 109 ? 4.555 14.305 -1.395 1 89.56 109 LEU A C 1
ATOM 869 O O . LEU A 1 109 ? 4.578 15.523 -1.238 1 89.56 109 LEU A O 1
ATOM 873 N N . PHE A 1 110 ? 4.414 13.414 -0.44 1 88.44 110 PHE A N 1
ATOM 874 C CA . PHE A 1 110 ? 4.137 13.883 0.912 1 88.44 110 PHE A CA 1
ATOM 875 C C . PHE A 1 110 ? 5.184 13.367 1.891 1 88.44 110 PHE A C 1
ATOM 877 O O . PHE A 1 110 ? 4.84 12.812 2.939 1 88.44 110 PHE A O 1
ATOM 884 N N . ILE A 1 111 ? 6.387 13.602 1.6 1 86.25 111 ILE A N 1
ATOM 885 C CA . ILE A 1 111 ? 7.492 13.047 2.371 1 86.25 111 ILE A CA 1
ATOM 886 C C . ILE A 1 111 ? 7.543 13.703 3.748 1 86.25 111 ILE A C 1
ATOM 888 O O . ILE A 1 111 ? 8.148 13.164 4.68 1 86.25 111 ILE A O 1
ATOM 892 N N . HIS A 1 112 ? 6.895 14.883 3.951 1 81.19 112 HIS A N 1
ATOM 893 C CA . HIS A 1 112 ? 6.918 15.586 5.227 1 81.19 112 HIS A CA 1
ATOM 894 C C . HIS A 1 112 ? 5.895 15.008 6.199 1 81.19 112 HIS A C 1
ATOM 896 O O . HIS A 1 112 ? 5.887 15.359 7.379 1 81.19 112 HIS A O 1
ATOM 902 N N . TYR A 1 113 ? 5.156 14.133 5.672 1 84.31 113 TYR A N 1
ATOM 903 C CA . TYR A 1 113 ? 4.133 13.516 6.512 1 84.31 113 TYR A CA 1
ATOM 904 C C . TYR A 1 113 ? 4.605 12.172 7.047 1 84.31 113 TYR A C 1
ATOM 906 O O . TYR A 1 113 ? 4.777 11.219 6.281 1 84.31 113 TYR A O 1
ATOM 914 N N . LYS A 1 114 ? 4.652 12.047 8.305 1 85.75 114 LYS A N 1
ATOM 915 C CA . LYS A 1 114 ? 5.234 10.883 8.969 1 85.75 114 LYS A CA 1
ATOM 916 C C . LYS A 1 114 ? 4.465 9.609 8.625 1 85.75 114 LYS A C 1
ATOM 918 O O . LYS A 1 114 ? 5.066 8.586 8.281 1 85.75 114 LYS A O 1
ATOM 923 N N . PRO A 1 115 ? 3.156 9.625 8.703 1 87.81 115 PRO A N 1
ATOM 924 C CA . PRO A 1 115 ? 2.439 8.391 8.391 1 87.81 115 PRO A CA 1
ATOM 925 C C . PRO A 1 115 ? 2.631 7.953 6.938 1 87.81 115 PRO A C 1
ATOM 927 O O . PRO A 1 115 ? 2.604 6.758 6.641 1 87.81 115 PRO A O 1
ATOM 930 N N . MET A 1 116 ? 2.787 8.906 6.074 1 91.31 116 MET A N 1
ATOM 931 C CA . MET A 1 116 ? 3.021 8.57 4.672 1 91.31 116 MET A CA 1
ATOM 932 C C . MET A 1 116 ? 4.391 7.922 4.488 1 91.31 116 MET A C 1
ATOM 934 O O . MET A 1 116 ? 4.539 6.996 3.689 1 91.31 116 MET A O 1
ATOM 938 N N . VAL A 1 117 ? 5.348 8.445 5.219 1 91.44 117 VAL A N 1
ATOM 939 C CA . VAL A 1 117 ? 6.695 7.891 5.152 1 91.44 117 VAL A CA 1
ATOM 940 C C . VAL A 1 117 ? 6.699 6.473 5.719 1 91.44 117 VAL A C 1
ATOM 942 O O . VAL A 1 117 ? 7.402 5.598 5.211 1 91.44 117 VAL A O 1
ATOM 945 N N . SER A 1 118 ? 5.895 6.281 6.73 1 92 118 SER A N 1
ATOM 946 C CA . SER A 1 118 ? 5.805 4.961 7.344 1 92 118 SER A CA 1
ATOM 947 C C . SER A 1 118 ? 5.242 3.934 6.367 1 92 118 SER A C 1
ATOM 949 O O . SER A 1 118 ? 5.754 2.814 6.277 1 92 118 SER A O 1
ATOM 951 N N . ILE A 1 119 ? 4.223 4.301 5.613 1 94.81 119 ILE A N 1
ATOM 952 C CA . ILE A 1 119 ? 3.627 3.373 4.656 1 94.81 119 ILE A CA 1
ATOM 953 C C . ILE A 1 119 ? 4.637 3.051 3.555 1 94.81 119 ILE A C 1
ATOM 955 O O . ILE A 1 119 ? 4.727 1.908 3.1 1 94.81 119 ILE A O 1
ATOM 959 N N . GLY A 1 120 ? 5.379 4.055 3.084 1 95.5 120 GLY A N 1
ATOM 960 C CA . GLY A 1 120 ? 6.422 3.822 2.1 1 95.5 120 GLY A CA 1
ATOM 961 C C . GLY A 1 120 ? 7.504 2.879 2.592 1 95.5 120 GLY A C 1
ATOM 962 O O . GLY A 1 120 ? 7.902 1.955 1.878 1 95.5 120 GLY A O 1
ATOM 963 N N . ALA A 1 121 ? 7.945 3.066 3.787 1 95.81 121 ALA A N 1
ATOM 964 C CA . ALA A 1 121 ? 8.984 2.223 4.371 1 95.81 121 ALA A CA 1
ATOM 965 C C . ALA A 1 121 ? 8.5 0.785 4.531 1 95.81 121 ALA A C 1
ATOM 967 O O . ALA A 1 121 ? 9.219 -0.16 4.195 1 95.81 121 ALA A O 1
ATOM 968 N N . MET A 1 122 ? 7.312 0.611 4.98 1 95.81 122 MET A N 1
ATOM 969 C CA . MET A 1 122 ? 6.754 -0.722 5.191 1 95.81 122 MET A CA 1
ATOM 970 C C . MET A 1 122 ? 6.586 -1.457 3.867 1 95.81 122 MET A C 1
ATOM 972 O O . MET A 1 122 ? 6.793 -2.67 3.793 1 95.81 122 MET A O 1
ATOM 976 N N . SER A 1 123 ? 6.152 -0.701 2.859 1 97.12 123 SER A N 1
ATOM 977 C CA . SER A 1 123 ? 6 -1.337 1.556 1 97.12 123 SER A CA 1
ATOM 978 C C . SER A 1 123 ? 7.336 -1.843 1.027 1 97.12 123 SER A C 1
ATOM 980 O O . SER A 1 123 ? 7.402 -2.9 0.397 1 97.12 123 SER A O 1
ATOM 982 N N . MET A 1 124 ? 8.43 -1.13 1.308 1 97.19 124 MET A N 1
ATOM 983 C CA . MET A 1 124 ? 9.758 -1.537 0.862 1 97.19 124 MET A CA 1
ATOM 984 C C . MET A 1 124 ? 10.242 -2.756 1.641 1 97.19 124 MET A C 1
ATOM 986 O O . MET A 1 124 ? 10.844 -3.664 1.066 1 97.19 124 MET A O 1
ATOM 990 N N . VAL A 1 125 ? 10.031 -2.746 2.891 1 96.31 125 VAL A N 1
ATOM 991 C CA . VAL A 1 125 ? 10.406 -3.883 3.723 1 96.31 125 VAL A CA 1
ATOM 992 C C . VAL A 1 125 ? 9.688 -5.141 3.24 1 96.31 125 VAL A C 1
ATOM 994 O O . VAL A 1 125 ? 10.305 -6.199 3.092 1 96.31 125 VAL A O 1
ATOM 997 N N . LEU A 1 126 ? 8.398 -5.035 2.932 1 96.06 126 LEU A N 1
ATOM 998 C CA . LEU A 1 126 ? 7.617 -6.176 2.467 1 96.06 126 LEU A CA 1
ATOM 999 C C . LEU A 1 126 ? 8.148 -6.688 1.132 1 96.06 126 LEU A C 1
ATOM 1001 O O . LEU A 1 126 ? 8.188 -7.898 0.901 1 96.06 126 LEU A O 1
ATOM 1005 N N . SER A 1 127 ? 8.523 -5.766 0.307 1 95.5 127 SER A N 1
ATOM 1006 C CA . SER A 1 127 ? 9.062 -6.164 -0.987 1 95.5 127 SER A CA 1
ATOM 1007 C C . SER A 1 127 ? 10.375 -6.934 -0.824 1 95.5 127 SER A C 1
ATOM 1009 O O . SER A 1 127 ? 10.586 -7.953 -1.484 1 95.5 127 SER A O 1
ATOM 1011 N N . ILE A 1 128 ? 11.234 -6.48 0.042 1 94.88 128 ILE A N 1
ATOM 1012 C CA . ILE A 1 128 ? 12.508 -7.152 0.289 1 94.88 128 ILE A CA 1
ATOM 1013 C C . ILE A 1 128 ? 12.258 -8.539 0.867 1 94.88 128 ILE A C 1
ATOM 1015 O O . ILE A 1 128 ? 12.852 -9.523 0.421 1 94.88 128 ILE A O 1
ATOM 1019 N N . VAL A 1 129 ? 11.359 -8.633 1.805 1 94.12 129 VAL A N 1
ATOM 1020 C CA . VAL A 1 129 ? 11.039 -9.906 2.445 1 94.12 129 VAL A CA 1
ATOM 1021 C C . VAL A 1 129 ? 10.43 -10.859 1.421 1 94.12 129 VAL A C 1
ATOM 1023 O O . VAL A 1 129 ? 10.766 -12.047 1.398 1 94.12 129 VAL A O 1
ATOM 1026 N N . LEU A 1 130 ? 9.586 -10.344 0.593 1 92.44 130 LEU A N 1
ATOM 1027 C CA . LEU A 1 130 ? 8.953 -11.18 -0.424 1 92.44 130 LEU A CA 1
ATOM 1028 C C . LEU A 1 130 ? 9.992 -11.805 -1.346 1 92.44 130 LEU A C 1
ATOM 1030 O O . LEU A 1 130 ? 10.023 -13.023 -1.521 1 92.44 130 LEU A O 1
ATOM 1034 N N . TYR A 1 131 ? 10.891 -11.031 -1.857 1 90.75 131 TYR A N 1
ATOM 1035 C CA . TYR A 1 131 ? 11.852 -11.5 -2.852 1 90.75 131 TYR A CA 1
ATOM 1036 C C . TYR A 1 131 ? 12.93 -12.367 -2.205 1 90.75 131 TYR A C 1
ATOM 1038 O O . TYR A 1 131 ? 13.273 -13.43 -2.729 1 90.75 131 TYR A O 1
ATOM 1046 N N . LEU A 1 132 ? 13.383 -12.008 -1.08 1 88.88 132 LEU A N 1
ATOM 1047 C CA . LEU A 1 132 ? 14.461 -12.75 -0.431 1 88.88 132 LEU A CA 1
ATOM 1048 C C . LEU A 1 132 ? 13.953 -14.062 0.146 1 88.88 132 LEU A C 1
ATOM 1050 O O . LEU A 1 132 ? 14.648 -15.078 0.103 1 88.88 132 LEU A O 1
ATOM 1054 N N . SER A 1 133 ? 12.734 -14.055 0.701 1 87.62 133 SER A N 1
ATOM 1055 C CA . SER A 1 133 ? 12.195 -15.305 1.23 1 87.62 133 SER A CA 1
ATOM 1056 C C . SER A 1 133 ? 11.938 -16.312 0.117 1 87.62 133 SER A C 1
ATOM 1058 O O . SER A 1 133 ? 12.188 -17.516 0.289 1 87.62 133 SER A O 1
ATOM 1060 N N . GLU A 1 134 ? 11.555 -15.805 -0.951 1 86.19 134 GLU A N 1
ATOM 1061 C CA . GLU A 1 134 ? 11.297 -16.703 -2.072 1 86.19 134 GLU A CA 1
ATOM 1062 C C . GLU A 1 134 ? 12.594 -17.25 -2.654 1 86.19 134 GLU A C 1
ATOM 1064 O O . GLU A 1 134 ? 12.648 -18.422 -3.062 1 86.19 134 GLU A O 1
ATOM 1069 N N . ALA A 1 135 ? 13.586 -16.469 -2.648 1 83.88 135 ALA A N 1
ATOM 1070 C CA . ALA A 1 135 ? 14.836 -16.859 -3.285 1 83.88 135 ALA A CA 1
ATOM 1071 C C . ALA A 1 135 ? 15.695 -17.688 -2.33 1 83.88 135 ALA A C 1
ATOM 1073 O O . ALA A 1 135 ? 16.328 -18.656 -2.74 1 83.88 135 ALA A O 1
ATOM 1074 N N . ILE A 1 136 ? 15.773 -17.344 -1.101 1 83.5 136 ILE A N 1
ATOM 1075 C CA . ILE A 1 136 ? 16.734 -17.938 -0.18 1 83.5 136 ILE A CA 1
ATOM 1076 C C . ILE A 1 136 ? 16.031 -18.984 0.694 1 83.5 136 ILE A C 1
ATOM 1078 O O . ILE A 1 136 ? 16.516 -20.109 0.832 1 83.5 136 ILE A O 1
ATOM 1082 N N . HIS A 1 137 ? 14.938 -18.594 1.213 1 81.62 137 HIS A N 1
ATOM 1083 C CA . HIS A 1 137 ? 14.281 -19.469 2.182 1 81.62 137 HIS A CA 1
ATOM 1084 C C . HIS A 1 137 ? 13.477 -20.562 1.484 1 81.62 137 HIS A C 1
ATOM 1086 O O . HIS A 1 137 ? 13.641 -21.734 1.783 1 81.62 137 HIS A O 1
ATOM 1092 N N . TYR A 1 138 ? 12.594 -20.281 0.47 1 77.44 138 TYR A N 1
ATOM 1093 C CA . TYR A 1 138 ? 11.727 -21.25 -0.187 1 77.44 138 TYR A CA 1
ATOM 1094 C C . TYR A 1 138 ? 12.391 -21.828 -1.435 1 77.44 138 TYR A C 1
ATOM 1096 O O . TYR A 1 138 ? 12 -22.875 -1.927 1 77.44 138 TYR A O 1
ATOM 1104 N N . ARG A 1 139 ? 13.398 -21.141 -1.953 1 76.31 139 ARG A N 1
ATOM 1105 C CA . ARG A 1 139 ? 14.156 -21.562 -3.127 1 76.31 139 ARG A CA 1
ATOM 1106 C C . ARG A 1 139 ? 13.219 -21.906 -4.285 1 76.31 139 ARG A C 1
ATOM 1108 O O . ARG A 1 139 ? 13.398 -22.922 -4.953 1 76.31 139 ARG A O 1
ATOM 1115 N N . SER A 1 140 ? 12.109 -21.156 -4.301 1 74.88 140 SER A N 1
ATOM 1116 C CA . SER A 1 140 ? 11.18 -21.344 -5.41 1 74.88 140 SER A CA 1
ATOM 1117 C C . SER A 1 140 ? 11.672 -20.656 -6.672 1 74.88 140 SER A C 1
ATOM 1119 O O . SER A 1 140 ? 11.195 -20.938 -7.773 1 74.88 140 SER A O 1
ATOM 1121 N N . THR A 1 141 ? 12.469 -19.656 -6.355 1 75.62 141 THR A N 1
ATOM 1122 C CA . THR A 1 141 ? 13.062 -18.938 -7.477 1 75.62 141 THR A CA 1
ATOM 1123 C C . THR A 1 141 ? 14.57 -18.781 -7.289 1 75.62 141 THR A C 1
ATOM 1125 O O . THR A 1 141 ? 15.078 -18.906 -6.172 1 75.62 141 THR A O 1
ATOM 1128 N N . THR A 1 142 ? 15.211 -18.656 -8.414 1 78.31 142 THR A N 1
ATOM 1129 C CA . THR A 1 142 ? 16.656 -18.406 -8.367 1 78.31 142 THR A CA 1
ATOM 1130 C C . THR A 1 142 ? 16.938 -16.922 -8.164 1 78.31 142 THR A C 1
ATOM 1132 O O . THR A 1 142 ? 16.078 -16.078 -8.398 1 78.31 142 THR A O 1
ATOM 1135 N N . LEU A 1 143 ? 18.031 -16.734 -7.453 1 77.69 143 LEU A N 1
ATOM 1136 C CA . LEU A 1 143 ? 18.5 -15.367 -7.301 1 77.69 143 LEU A CA 1
ATOM 1137 C C . LEU A 1 143 ? 18.906 -14.773 -8.648 1 77.69 143 LEU A C 1
ATOM 1139 O O . LEU A 1 143 ? 20.047 -14.93 -9.086 1 77.69 143 LEU A O 1
ATOM 1143 N N . ASN A 1 144 ? 17.969 -14.219 -9.391 1 77.88 144 ASN A N 1
ATOM 1144 C CA . ASN A 1 144 ? 18.203 -13.578 -10.688 1 77.88 144 ASN A CA 1
ATOM 1145 C C . ASN A 1 144 ? 18.281 -12.062 -10.562 1 77.88 144 ASN A C 1
ATOM 1147 O O . ASN A 1 144 ? 17.969 -11.508 -9.5 1 77.88 144 ASN A O 1
ATOM 1151 N N . PHE A 1 145 ? 18.703 -11.391 -11.57 1 77.31 145 PHE A N 1
ATOM 1152 C CA . PHE A 1 145 ? 18.844 -9.945 -11.609 1 77.31 145 PHE A CA 1
ATOM 1153 C C . PHE A 1 145 ? 17.531 -9.25 -11.25 1 77.31 145 PHE A C 1
ATOM 1155 O O . PHE A 1 145 ? 17.531 -8.258 -10.516 1 77.31 145 PHE A O 1
ATOM 1162 N N . PHE A 1 146 ? 16.422 -9.781 -11.625 1 74.94 146 PHE A N 1
ATOM 1163 C CA . PHE A 1 146 ? 15.125 -9.141 -11.469 1 74.94 146 PHE A CA 1
ATOM 1164 C C . PHE A 1 146 ? 14.641 -9.25 -10.031 1 74.94 146 PHE A C 1
ATOM 1166 O O . PHE A 1 146 ? 13.711 -8.547 -9.625 1 74.94 146 PHE A O 1
ATOM 1173 N N . ILE A 1 147 ? 15.242 -10.047 -9.266 1 82.06 147 ILE A N 1
ATOM 1174 C CA . ILE A 1 147 ? 14.914 -10.203 -7.855 1 82.06 147 ILE A CA 1
ATOM 1175 C C . ILE A 1 147 ? 15.938 -9.461 -7.004 1 82.06 147 ILE A C 1
ATOM 1177 O O . ILE A 1 147 ? 15.578 -8.727 -6.078 1 82.06 147 ILE A O 1
ATOM 1181 N N . VAL A 1 148 ? 17.219 -9.609 -7.395 1 85.88 148 VAL A N 1
ATOM 1182 C CA . VAL A 1 148 ? 18.312 -9.055 -6.594 1 85.88 148 VAL A CA 1
ATOM 1183 C C . VAL A 1 148 ? 18.328 -7.535 -6.719 1 85.88 148 VAL A C 1
ATOM 1185 O O . VAL A 1 148 ? 18.484 -6.828 -5.723 1 85.88 148 VAL A O 1
ATOM 1188 N N . PHE A 1 149 ? 18.125 -7.059 -7.887 1 86.75 149 PHE A N 1
ATOM 1189 C CA . PHE A 1 149 ? 18.219 -5.625 -8.133 1 86.75 149 PHE A CA 1
ATOM 1190 C C . PHE A 1 149 ? 17.141 -4.871 -7.344 1 86.75 149 PHE A C 1
ATOM 1192 O O . PHE A 1 149 ? 17.469 -3.947 -6.594 1 86.75 149 PHE A O 1
ATOM 1199 N N . PRO A 1 150 ? 15.945 -5.25 -7.438 1 88.25 150 PRO A N 1
ATOM 1200 C CA . PRO A 1 150 ? 14.93 -4.547 -6.656 1 88.25 150 PRO A CA 1
ATOM 1201 C C . PRO A 1 150 ? 15.164 -4.645 -5.148 1 88.25 150 PRO A C 1
ATOM 1203 O O . PRO A 1 150 ? 14.859 -3.705 -4.41 1 88.25 150 PRO A O 1
ATOM 1206 N N . SER A 1 151 ? 15.641 -5.688 -4.668 1 91.94 151 SER A N 1
ATOM 1207 C CA . SER A 1 151 ? 15.898 -5.844 -3.238 1 91.94 151 SER A CA 1
ATOM 1208 C C . SER A 1 151 ? 16.984 -4.887 -2.764 1 91.94 151 SER A C 1
ATOM 1210 O O . SER A 1 151 ? 16.844 -4.254 -1.715 1 91.94 151 SER A O 1
ATOM 1212 N N . ILE A 1 152 ? 18.047 -4.816 -3.562 1 92.5 152 ILE A N 1
ATOM 1213 C CA . ILE A 1 152 ? 19.141 -3.904 -3.234 1 92.5 152 ILE A CA 1
ATOM 1214 C C . ILE A 1 152 ? 18.641 -2.461 -3.311 1 92.5 152 ILE A C 1
ATOM 1216 O O . ILE A 1 152 ? 18.938 -1.651 -2.428 1 92.5 152 ILE A O 1
ATOM 1220 N N . LEU A 1 153 ? 17.906 -2.199 -4.383 1 93.88 153 LEU A N 1
ATOM 1221 C CA . LEU A 1 153 ? 17.375 -0.855 -4.586 1 93.88 153 LEU A CA 1
ATOM 1222 C C . LEU A 1 153 ? 16.484 -0.448 -3.426 1 93.88 153 LEU A C 1
ATOM 1224 O O . LEU A 1 153 ? 16.594 0.665 -2.906 1 93.88 153 LEU A O 1
ATOM 1228 N N . ASN A 1 154 ? 15.641 -1.238 -2.984 1 96.75 154 ASN A N 1
ATOM 1229 C CA . ASN A 1 154 ? 14.75 -0.96 -1.861 1 96.75 154 ASN A CA 1
ATOM 1230 C C . ASN A 1 154 ? 15.523 -0.833 -0.553 1 96.75 154 ASN A C 1
ATOM 1232 O O . ASN A 1 154 ? 15.203 0.008 0.287 1 96.75 154 ASN A O 1
ATOM 1236 N N . GLY A 1 155 ? 16.531 -1.655 -0.4 1 95.25 155 GLY A N 1
ATOM 1237 C CA . GLY A 1 155 ? 17.375 -1.551 0.784 1 95.25 155 GLY A CA 1
ATOM 1238 C C . GLY A 1 155 ? 18.078 -0.214 0.898 1 95.25 155 GLY A C 1
ATOM 1239 O O . GLY A 1 155 ? 18.047 0.417 1.957 1 95.25 155 GLY A O 1
ATOM 1240 N N . LEU A 1 156 ? 18.594 0.185 -0.16 1 94.88 156 LEU A N 1
ATOM 1241 C CA . LEU A 1 156 ? 19.266 1.481 -0.196 1 94.88 156 LEU A CA 1
ATOM 1242 C C . LEU A 1 156 ? 18.266 2.611 0.051 1 94.88 156 LEU A C 1
ATOM 1244 O O . LEU A 1 156 ? 18.578 3.568 0.767 1 94.88 156 LEU A O 1
ATOM 1248 N N . THR A 1 157 ? 17.156 2.527 -0.569 1 95.62 157 THR A N 1
ATOM 1249 C CA . THR A 1 157 ? 16.125 3.543 -0.401 1 95.62 157 THR A CA 1
ATOM 1250 C C . THR A 1 157 ? 15.656 3.602 1.05 1 95.62 157 THR A C 1
ATOM 1252 O O . THR A 1 157 ? 15.414 4.684 1.587 1 95.62 157 THR A O 1
ATOM 1255 N N . LEU A 1 158 ? 15.57 2.447 1.698 1 95.81 158 LEU A N 1
ATOM 1256 C CA . LEU A 1 158 ? 15.156 2.377 3.096 1 95.81 158 LEU A CA 1
ATOM 1257 C C . LEU A 1 158 ? 16.156 3.088 3.996 1 95.81 158 LEU A C 1
ATOM 1259 O O . LEU A 1 158 ? 15.773 3.797 4.926 1 95.81 158 LEU A O 1
ATOM 1263 N N . ILE A 1 159 ? 17.375 2.91 3.736 1 93.75 159 ILE A N 1
ATOM 1264 C CA . ILE A 1 159 ? 18.422 3.586 4.492 1 93.75 159 ILE A CA 1
ATOM 1265 C C . ILE A 1 159 ? 18.297 5.098 4.309 1 93.75 159 ILE A C 1
ATOM 1267 O O . ILE A 1 159 ? 18.375 5.852 5.277 1 93.75 159 ILE A O 1
ATOM 1271 N N . GLY A 1 160 ? 18.125 5.5 3.076 1 91.56 160 GLY A N 1
ATOM 1272 C CA . GLY A 1 160 ? 17.922 6.914 2.801 1 91.56 160 GLY A CA 1
ATOM 1273 C C . GLY A 1 160 ? 16.703 7.488 3.488 1 91.56 160 GLY A C 1
ATOM 1274 O O . GLY A 1 160 ? 16.75 8.602 4.012 1 91.56 160 GLY A O 1
ATOM 1275 N N . LEU A 1 161 ? 15.688 6.766 3.43 1 92.62 161 LEU A N 1
ATOM 1276 C CA . LEU A 1 161 ? 14.453 7.211 4.07 1 92.62 161 LEU A CA 1
ATOM 1277 C C . LEU A 1 161 ? 14.648 7.355 5.574 1 92.62 161 LEU A C 1
ATOM 1279 O O . LEU A 1 161 ? 14.156 8.312 6.18 1 92.62 161 LEU A O 1
ATOM 1283 N N . TYR A 1 162 ? 15.375 6.441 6.188 1 90.56 162 TYR A N 1
ATOM 1284 C CA . TYR A 1 162 ? 15.656 6.496 7.617 1 90.56 162 TYR A CA 1
ATOM 1285 C C . TYR A 1 162 ? 16.469 7.738 7.965 1 90.56 162 TYR A C 1
ATOM 1287 O O . TYR A 1 162 ? 16.188 8.406 8.961 1 90.56 162 TYR A O 1
ATOM 1295 N N . LEU A 1 163 ? 17.328 8.141 7.141 1 87.75 163 LEU A N 1
ATOM 1296 C CA . LEU A 1 163 ? 18.156 9.312 7.367 1 87.75 163 LEU A CA 1
ATOM 1297 C C . LEU A 1 163 ? 17.344 10.602 7.234 1 87.75 163 LEU A C 1
ATOM 1299 O O . LEU A 1 163 ? 17.547 11.547 7.996 1 87.75 163 LEU A O 1
ATOM 1303 N N . ILE A 1 164 ? 16.422 10.508 6.32 1 84.5 164 ILE A N 1
ATOM 1304 C CA . ILE A 1 164 ? 15.617 11.703 6.086 1 84.5 164 ILE A CA 1
ATOM 1305 C C . ILE A 1 164 ? 14.641 11.898 7.246 1 84.5 164 ILE A C 1
ATOM 1307 O O . ILE A 1 164 ? 14.406 13.031 7.68 1 84.5 164 ILE A O 1
ATOM 1311 N N . VAL A 1 165 ? 14.133 10.828 7.719 1 83.81 165 VAL A N 1
ATOM 1312 C CA . VAL A 1 165 ? 13.203 10.914 8.836 1 83.81 165 VAL A CA 1
ATOM 1313 C C . VAL A 1 165 ? 13.93 11.414 10.078 1 83.81 165 VAL A C 1
ATOM 1315 O O . VAL A 1 165 ? 13.375 12.203 10.859 1 83.81 165 VAL A O 1
ATOM 1318 N N . ARG A 1 166 ? 15.07 11.078 10.258 1 82.62 166 ARG A N 1
ATOM 1319 C CA . ARG A 1 166 ? 15.883 11.539 11.383 1 82.62 166 ARG A CA 1
ATOM 1320 C C . ARG A 1 166 ? 16.203 13.023 11.25 1 82.62 166 ARG A C 1
ATOM 1322 O O . ARG A 1 166 ? 16.234 13.742 12.25 1 82.62 166 ARG A O 1
ATOM 1329 N N . LYS A 1 167 ? 16.297 13.461 10.102 1 77.69 167 LYS A N 1
ATOM 1330 C CA . LYS A 1 167 ? 16.609 14.867 9.844 1 77.69 167 LYS A CA 1
ATOM 1331 C C . LYS A 1 167 ? 15.375 15.742 10.039 1 77.69 167 LYS A C 1
ATOM 1333 O O . LYS A 1 167 ? 15.477 16.859 10.547 1 77.69 167 LYS A O 1
ATOM 1338 N N . ILE A 1 168 ? 14.305 15.227 9.562 1 73.38 168 ILE A N 1
ATOM 1339 C CA . ILE A 1 168 ? 13.07 16 9.68 1 73.38 168 ILE A CA 1
ATOM 1340 C C . ILE A 1 168 ? 12.633 16.062 11.141 1 73.38 168 ILE A C 1
ATOM 1342 O O . ILE A 1 168 ? 12.117 17.094 11.594 1 73.38 168 ILE A O 1
ATOM 1346 N N . ASN A 1 169 ? 12.766 15 11.914 1 65.69 169 ASN A N 1
ATOM 1347 C CA . ASN A 1 169 ? 12.344 14.945 13.312 1 65.69 169 ASN A CA 1
ATOM 1348 C C . ASN A 1 169 ? 13.328 15.68 14.219 1 65.69 169 ASN A C 1
ATOM 1350 O O . ASN A 1 169 ? 13.07 15.844 15.414 1 65.69 169 ASN A O 1
ATOM 1354 N N . LYS A 1 170 ? 14.406 16.078 13.742 1 58.03 170 LYS A N 1
ATOM 1355 C CA . LYS A 1 170 ? 15.281 16.891 14.594 1 58.03 170 LYS A CA 1
ATOM 1356 C C . LYS A 1 170 ? 14.617 18.219 14.945 1 58.03 170 LYS A C 1
ATOM 1358 O O . LYS A 1 170 ? 14.117 18.922 14.07 1 58.03 170 LYS A O 1
ATOM 1363 N N . PRO A 1 171 ? 14.062 18.312 16.172 1 49.16 171 PRO A N 1
ATOM 1364 C CA . PRO A 1 171 ? 13.477 19.562 16.625 1 49.16 171 PRO A CA 1
ATOM 1365 C C . PRO A 1 171 ? 14.203 20.797 16.062 1 49.16 171 PRO A C 1
ATOM 1367 O O . PRO A 1 171 ? 15.422 20.766 15.891 1 49.16 171 PRO A O 1
ATOM 1370 N N . PRO A 1 172 ? 13.609 21.562 15.219 1 43.75 172 PRO A N 1
ATOM 1371 C CA . PRO A 1 172 ? 14.258 22.828 14.836 1 43.75 172 PRO A CA 1
ATOM 1372 C C . PRO A 1 172 ? 14.984 23.484 16 1 43.75 172 PRO A C 1
ATOM 1374 O O . PRO A 1 172 ? 14.344 23.922 16.969 1 43.75 172 PRO A O 1
ATOM 1377 N N . VAL A 1 173 ? 15.953 23.203 16.594 1 39.62 173 VAL A N 1
ATOM 1378 C CA . VAL A 1 173 ? 16.516 24.156 17.531 1 39.62 173 VAL A CA 1
ATOM 1379 C C . VAL A 1 173 ? 16.297 25.578 17.016 1 39.62 173 VAL A C 1
ATOM 1381 O O . VAL A 1 173 ? 15.891 26.469 17.766 1 39.62 173 VAL A O 1
ATOM 1384 N N . GLU A 1 174 ? 16.938 26.031 15.859 1 38.75 174 GLU A N 1
ATOM 1385 C CA . GLU A 1 174 ? 17.031 27.406 15.383 1 38.75 174 GLU A CA 1
ATOM 1386 C C . GLU A 1 174 ? 15.711 27.875 14.789 1 38.75 174 GLU A C 1
ATOM 1388 O O . GLU A 1 174 ? 15.305 29.031 15.008 1 38.75 174 GLU A O 1
ATOM 1393 N N . CYS A 1 175 ? 15.07 27.172 13.93 1 36.16 175 CYS A N 1
ATOM 1394 C CA . CYS A 1 175 ? 13.969 27.766 13.195 1 36.16 175 CYS A CA 1
ATOM 1395 C C . CYS A 1 175 ? 12.664 27.641 13.969 1 36.16 175 CYS A C 1
ATOM 1397 O O . CYS A 1 175 ? 11.68 28.312 13.656 1 36.16 175 CYS A O 1
ATOM 1399 N N . VAL A 1 176 ? 12.469 26.797 14.844 1 40.44 176 VAL A N 1
ATOM 1400 C CA . VAL A 1 176 ? 11.336 26.875 15.766 1 40.44 176 VAL A CA 1
ATOM 1401 C C . VAL A 1 176 ? 11.469 28.125 16.641 1 40.44 176 VAL A C 1
ATOM 1403 O O . VAL A 1 176 ? 10.492 28.828 16.891 1 40.44 176 VAL A O 1
ATOM 1406 N N . GLU A 1 177 ? 12.711 28.453 17.109 1 37.72 177 GLU A N 1
ATOM 1407 C CA . GLU A 1 177 ? 12.898 29.734 17.781 1 37.72 177 GLU A CA 1
ATOM 1408 C C . GLU A 1 177 ? 12.617 30.906 16.844 1 37.72 177 GLU A C 1
ATOM 1410 O O . GLU A 1 177 ? 12.031 31.906 17.266 1 37.72 177 GLU A O 1
ATOM 1415 N N . GLU A 1 178 ? 13.086 30.797 15.68 1 38.22 178 GLU A N 1
ATOM 1416 C CA . GLU A 1 178 ? 12.867 31.906 14.75 1 38.22 178 GLU A CA 1
ATOM 1417 C C . GLU A 1 178 ? 11.414 31.953 14.289 1 38.22 178 GLU A C 1
ATOM 1419 O O . GLU A 1 178 ? 10.82 33.031 14.227 1 38.22 178 GLU A O 1
ATOM 1424 N N . ASN A 1 179 ? 10.875 30.828 14.023 1 39.78 179 ASN A N 1
ATOM 1425 C CA . ASN A 1 179 ? 9.477 30.875 13.609 1 39.78 179 ASN A CA 1
ATOM 1426 C C . ASN A 1 179 ? 8.547 31.062 14.805 1 39.78 179 ASN A C 1
ATOM 1428 O O . ASN A 1 179 ? 7.527 31.734 14.703 1 39.78 179 ASN A O 1
ATOM 1432 N N . VAL A 1 180 ? 8.844 30.469 15.906 1 42.19 180 VAL A N 1
ATOM 1433 C CA . VAL A 1 180 ? 8.148 30.891 17.125 1 42.19 180 VAL A CA 1
ATOM 1434 C C . VAL A 1 180 ? 8.406 32.375 17.391 1 42.19 180 VAL A C 1
ATOM 1436 O O . VAL A 1 180 ? 7.496 33.094 17.766 1 42.19 180 VAL A O 1
ATOM 1439 N N . GLU A 1 181 ? 9.602 32.75 17.141 1 40.72 181 GLU A N 1
ATOM 1440 C CA . GLU A 1 181 ? 9.961 34.156 17.297 1 40.72 181 GLU A CA 1
ATOM 1441 C C . GLU A 1 181 ? 9.289 35 16.219 1 40.72 181 GLU A C 1
ATOM 1443 O O . GLU A 1 181 ? 8.805 36.094 16.516 1 40.72 181 GLU A O 1
ATOM 1448 N N . MET A 1 182 ? 9.266 34.469 15.031 1 42.78 182 MET A N 1
ATOM 1449 C CA . MET A 1 182 ? 8.594 35.219 13.969 1 42.78 182 MET A CA 1
ATOM 1450 C C . MET A 1 182 ? 7.078 35.188 14.164 1 42.78 182 MET A C 1
ATOM 1452 O O . MET A 1 182 ? 6.402 36.219 13.961 1 42.78 182 MET A O 1
ATOM 1456 N N . LEU A 1 183 ? 6.613 33.969 14.531 1 41.59 183 LEU A N 1
ATOM 1457 C CA . LEU A 1 183 ? 5.203 33.906 14.891 1 41.59 183 LEU A CA 1
ATOM 1458 C C . LEU A 1 183 ? 4.918 34.719 16.141 1 41.59 183 LEU A C 1
ATOM 1460 O O . LEU A 1 183 ? 3.912 35.438 16.219 1 41.59 183 LEU A O 1
ATOM 1464 N N . MET A 1 184 ? 5.812 34.562 17.047 1 42.41 184 MET A N 1
ATOM 1465 C CA . MET A 1 184 ? 5.703 35.438 18.203 1 42.41 184 MET A CA 1
ATOM 1466 C C . MET A 1 184 ? 5.867 36.906 17.797 1 42.41 184 MET A C 1
ATOM 1468 O O . MET A 1 184 ? 5.18 37.781 18.328 1 42.41 184 MET A O 1
ATOM 1472 N N . THR A 1 185 ? 6.781 37.062 16.844 1 42.94 185 THR A N 1
ATOM 1473 C CA . THR A 1 185 ? 7.004 38.406 16.328 1 42.94 185 THR A CA 1
ATOM 1474 C C . THR A 1 185 ? 5.816 38.875 15.484 1 42.94 185 THR A C 1
ATOM 1476 O O . THR A 1 185 ? 5.41 40.031 15.555 1 42.94 185 THR A O 1
ATOM 1479 N N . LYS A 1 186 ? 5.355 37.844 14.633 1 44.88 186 LYS A N 1
ATOM 1480 C CA . LYS A 1 186 ? 4.172 38.188 13.844 1 44.88 186 LYS A CA 1
ATOM 1481 C C . LYS A 1 186 ? 2.939 38.312 14.734 1 44.88 186 LYS A C 1
ATOM 1483 O O . LYS A 1 186 ? 2.096 39.188 14.508 1 44.88 186 LYS A O 1
ATOM 1488 N N . LEU A 1 187 ? 2.893 37.344 15.664 1 39.81 187 LEU A N 1
ATOM 1489 C CA . LEU A 1 187 ? 1.855 37.5 16.688 1 39.81 187 LEU A CA 1
ATOM 1490 C C . LEU A 1 187 ? 2.068 38.781 17.484 1 39.81 187 LEU A C 1
ATOM 1492 O O . LEU A 1 187 ? 1.106 39.5 17.812 1 39.81 187 LEU A O 1
ATOM 1496 N N . LYS A 1 188 ? 3.314 39.031 17.703 1 41.22 188 LYS A N 1
ATOM 1497 C CA . LYS A 1 188 ? 3.684 40.281 18.328 1 41.22 188 LYS A CA 1
ATOM 1498 C C . LYS A 1 188 ? 3.412 41.469 17.406 1 41.22 188 LYS A C 1
ATOM 1500 O O . LYS A 1 188 ? 2.936 42.531 17.844 1 41.22 188 LYS A O 1
ATOM 1505 N N . TYR A 1 189 ? 3.701 41.188 16.094 1 40.53 189 TYR A N 1
ATOM 1506 C CA . TYR A 1 189 ? 3.451 42.25 15.102 1 40.53 189 TYR A CA 1
ATOM 1507 C C . TYR A 1 189 ? 1.957 42.406 14.867 1 40.53 189 TYR A C 1
ATOM 1509 O O . TYR A 1 189 ? 1.477 43.531 14.711 1 40.53 189 TYR A O 1
ATOM 1517 N N . GLN A 1 190 ? 1.299 41.219 14.773 1 41.97 190 GLN A N 1
ATOM 1518 C CA . GLN A 1 190 ? -0.146 41.312 14.586 1 41.97 190 GLN A CA 1
ATOM 1519 C C . GLN A 1 190 ? -0.83 41.844 15.836 1 41.97 190 GLN A C 1
ATOM 1521 O O . GLN A 1 190 ? -1.825 42.594 15.742 1 41.97 190 GLN A O 1
ATOM 1526 N N . LYS A 1 191 ? -0.312 41.438 16.922 1 40.06 191 LYS A N 1
ATOM 1527 C CA . LYS A 1 191 ? -0.756 42.062 18.172 1 40.06 191 LYS A CA 1
ATOM 1528 C C . LYS A 1 191 ? -0.427 43.562 18.172 1 40.06 191 LYS A C 1
ATOM 1530 O O . LYS A 1 191 ? -1.229 44.375 18.641 1 40.06 191 LYS A O 1
ATOM 1535 N N . ASN A 1 192 ? 0.7 43.812 17.625 1 41.31 192 ASN A N 1
ATOM 1536 C CA . ASN A 1 192 ? 1.106 45.219 17.5 1 41.31 192 ASN A CA 1
ATOM 1537 C C . ASN A 1 192 ? 0.29 45.969 16.453 1 41.31 192 ASN A C 1
ATOM 1539 O O . ASN A 1 192 ? 0.011 47.156 16.594 1 41.31 192 ASN A O 1
ATOM 1543 N N . LYS A 1 193 ? -0.091 45.188 15.398 1 41.97 193 LYS A N 1
ATOM 1544 C CA . LYS A 1 193 ? -0.915 45.844 14.375 1 41.97 193 LYS A CA 1
ATOM 1545 C C . LYS A 1 193 ? -2.354 46 14.859 1 41.97 193 LYS A C 1
ATOM 1547 O O . LYS A 1 193 ? -3.01 47 14.531 1 41.97 193 LYS A O 1
ATOM 1552 N N . LYS A 1 194 ? -2.9 45.031 15.562 1 44.16 194 LYS A N 1
ATOM 1553 C CA . LYS A 1 194 ? -4.23 45.219 16.141 1 44.16 194 LYS A CA 1
ATOM 1554 C C . LYS A 1 194 ? -4.23 46.312 17.172 1 44.16 194 LYS A C 1
ATOM 1556 O O . LYS A 1 194 ? -5.211 47.062 17.312 1 44.16 194 LYS A O 1
ATOM 1561 N N . TYR A 1 195 ? -3.211 46.438 17.766 1 38.94 195 TYR A N 1
ATOM 1562 C CA . TYR A 1 195 ? -3.105 47.594 18.672 1 38.94 195 TYR A CA 1
ATOM 1563 C C . TYR A 1 195 ? -3.061 48.906 17.891 1 38.94 195 TYR A C 1
ATOM 1565 O O . TYR A 1 195 ? -3.537 49.938 18.375 1 38.94 195 TYR A O 1
ATOM 1573 N N . ILE A 1 196 ? -2.518 48.844 16.75 1 40.5 196 ILE A N 1
ATOM 1574 C CA . ILE A 1 196 ? -2.418 50.094 16 1 40.5 196 ILE A CA 1
ATOM 1575 C C . ILE A 1 196 ? -3.779 50.438 15.406 1 40.5 196 ILE A C 1
ATOM 1577 O O . ILE A 1 196 ? -4.164 51.625 15.367 1 40.5 196 ILE A O 1
ATOM 1581 N N . CYS A 1 197 ? -4.488 49.406 14.906 1 42.19 197 CYS A N 1
ATOM 1582 C CA . CYS A 1 197 ? -5.742 49.781 14.258 1 42.19 197 CYS A CA 1
ATOM 1583 C C . CYS A 1 197 ? -6.789 50.156 15.297 1 42.19 197 CYS A C 1
ATOM 1585 O O . CYS A 1 197 ? -7.809 50.781 14.953 1 42.19 197 CYS A O 1
ATOM 1587 N N . LYS A 1 198 ? -6.793 49.594 16.469 1 45.84 198 LYS A N 1
ATOM 1588 C CA . LYS A 1 198 ? -7.738 50.094 17.469 1 45.84 198 LYS A CA 1
ATOM 1589 C C . LYS A 1 198 ? -7.398 51.531 17.875 1 45.84 198 LYS A C 1
ATOM 1591 O O . LYS A 1 198 ? -8.188 52.188 18.547 1 45.84 198 LYS A O 1
ATOM 1596 N N . LYS A 1 199 ? -6.25 51.875 17.688 1 43.34 199 LYS A N 1
ATOM 1597 C CA . LYS A 1 199 ? -6.008 53.281 18.094 1 43.34 199 LYS A CA 1
ATOM 1598 C C . LYS A 1 199 ? -6.457 54.25 17.016 1 43.34 199 LYS A C 1
ATOM 1600 O O . LYS A 1 199 ? -6.449 55.469 17.234 1 43.34 199 LYS A O 1
ATOM 1605 N N . LYS A 1 200 ? -6.824 53.688 15.859 1 36.09 200 LYS A N 1
ATOM 1606 C CA . LYS A 1 200 ? -7.367 54.781 15.055 1 36.09 200 LYS A CA 1
ATOM 1607 C C . LYS A 1 200 ? -8.891 54.812 15.156 1 36.09 200 LYS A C 1
ATOM 1609 O O . LYS A 1 200 ? -9.555 53.781 15.133 1 36.09 200 LYS A O 1
ATOM 1614 N N . MET B 1 1 ? -15.758 -23.281 6.242 1 29.48 1 MET B N 1
ATOM 1615 C CA . MET B 1 1 ? -15.312 -23.219 7.633 1 29.48 1 MET B CA 1
ATOM 1616 C C . MET B 1 1 ? -15.742 -21.906 8.281 1 29.48 1 MET B C 1
ATOM 1618 O O . MET B 1 1 ? -15.547 -20.844 7.711 1 29.48 1 MET B O 1
ATOM 1622 N N . LYS B 1 2 ? -16.531 -22.031 9.156 1 45.22 2 LYS B N 1
ATOM 1623 C CA . LYS B 1 2 ? -17.125 -20.938 9.93 1 45.22 2 LYS B CA 1
ATOM 1624 C C . LYS B 1 2 ? -16.031 -20.031 10.516 1 45.22 2 LYS B C 1
ATOM 1626 O O . LYS B 1 2 ? -14.977 -20.516 10.922 1 45.22 2 LYS B O 1
ATOM 1631 N N . PRO B 1 3 ? -16.141 -18.844 10.219 1 53.25 3 PRO B N 1
ATOM 1632 C CA . PRO B 1 3 ? -15.18 -18.047 10.984 1 53.25 3 PRO B CA 1
ATOM 1633 C C . PRO B 1 3 ? -15.125 -18.438 12.461 1 53.25 3 PRO B C 1
ATOM 1635 O O . PRO B 1 3 ? -16.172 -18.547 13.102 1 53.25 3 PRO B O 1
ATOM 1638 N N . ASN B 1 4 ? -13.992 -19.047 12.914 1 58.97 4 ASN B N 1
ATOM 1639 C CA . ASN B 1 4 ? -13.82 -19.484 14.297 1 58.97 4 ASN B CA 1
ATOM 1640 C C . ASN B 1 4 ? -14.008 -18.312 15.273 1 58.97 4 ASN B C 1
ATOM 1642 O O . ASN B 1 4 ? -13.664 -17.172 14.953 1 58.97 4 ASN B O 1
ATOM 1646 N N . ALA B 1 5 ? -14.758 -18.594 16.391 1 60.81 5 ALA B N 1
ATOM 1647 C CA . ALA B 1 5 ? -15 -17.672 17.5 1 60.81 5 ALA B CA 1
ATOM 1648 C C . ALA B 1 5 ? -13.719 -16.938 17.891 1 60.81 5 ALA B C 1
ATOM 1650 O O . ALA B 1 5 ? -13.758 -15.742 18.219 1 60.81 5 ALA B O 1
ATOM 1651 N N . ALA B 1 6 ? -12.625 -17.578 17.828 1 63.34 6 ALA B N 1
ATOM 1652 C CA . ALA B 1 6 ? -11.336 -16.984 18.172 1 63.34 6 ALA B CA 1
ATOM 1653 C C . ALA B 1 6 ? -10.953 -15.898 17.172 1 63.34 6 ALA B C 1
ATOM 1655 O O . ALA B 1 6 ? -10.438 -14.844 17.562 1 63.34 6 ALA B O 1
ATOM 1656 N N . ASP B 1 7 ? -11.352 -16.078 15.953 1 74.62 7 ASP B N 1
ATOM 1657 C CA . ASP B 1 7 ? -11.07 -15.086 14.914 1 74.62 7 ASP B CA 1
ATOM 1658 C C . ASP B 1 7 ? -11.891 -13.812 15.125 1 74.62 7 ASP B C 1
ATOM 1660 O O . ASP B 1 7 ? -11.398 -12.703 14.93 1 74.62 7 ASP B O 1
ATOM 1664 N N . GLU B 1 8 ? -13.062 -14.094 15.695 1 78.81 8 GLU B N 1
ATOM 1665 C CA . GLU B 1 8 ? -13.969 -12.969 15.922 1 78.81 8 GLU B CA 1
ATOM 1666 C C . GLU B 1 8 ? -13.484 -12.102 17.078 1 78.81 8 GLU B C 1
ATOM 1668 O O . GLU B 1 8 ? -13.555 -10.875 17.016 1 78.81 8 GLU B O 1
ATOM 1673 N N . GLN B 1 9 ? -13.008 -12.75 18.109 1 80.31 9 GLN B N 1
ATOM 1674 C CA . GLN B 1 9 ? -12.508 -12.008 19.25 1 80.31 9 GLN B CA 1
ATOM 1675 C C . GLN B 1 9 ? -11.258 -11.211 18.891 1 80.31 9 GLN B C 1
ATOM 1677 O O . GLN B 1 9 ? -11.109 -10.062 19.312 1 80.31 9 GLN B O 1
ATOM 1682 N N . LEU B 1 10 ? -10.438 -11.781 18.094 1 83 10 LEU B N 1
ATOM 1683 C CA . LEU B 1 10 ? -9.211 -11.109 17.672 1 83 10 LEU B CA 1
ATOM 1684 C C . LEU B 1 10 ? -9.531 -9.891 16.812 1 83 10 LEU B C 1
ATOM 1686 O O . LEU B 1 10 ? -8.891 -8.844 16.938 1 83 10 LEU B O 1
ATOM 1690 N N . ALA B 1 11 ? -10.523 -10.125 16.047 1 85.12 11 ALA B N 1
ATOM 1691 C CA . ALA B 1 11 ? -10.945 -9.023 15.188 1 85.12 11 ALA B CA 1
ATOM 1692 C C . ALA B 1 11 ? -11.5 -7.867 16.016 1 85.12 11 ALA B C 1
ATOM 1694 O O . ALA B 1 11 ? -11.172 -6.703 15.773 1 85.12 11 ALA B O 1
ATOM 1695 N N . ALA B 1 12 ? -12.266 -8.156 17.078 1 85.31 12 ALA B N 1
ATOM 1696 C CA . ALA B 1 12 ? -12.875 -7.137 17.922 1 85.31 12 ALA B CA 1
ATOM 1697 C C . ALA B 1 12 ? -11.812 -6.363 18.703 1 85.31 12 ALA B C 1
ATOM 1699 O O . ALA B 1 12 ? -11.891 -5.137 18.812 1 85.31 12 ALA B O 1
ATOM 1700 N N . VAL B 1 13 ? -10.875 -7.039 19.203 1 83.75 13 VAL B N 1
ATOM 1701 C CA . VAL B 1 13 ? -9.797 -6.402 19.953 1 83.75 13 VAL B CA 1
ATOM 1702 C C . VAL B 1 13 ? -8.984 -5.5 19.031 1 83.75 13 VAL B C 1
ATOM 1704 O O . VAL B 1 13 ? -8.641 -4.375 19.406 1 83.75 13 VAL B O 1
ATOM 1707 N N . PHE B 1 14 ? -8.773 -6.023 17.859 1 85.5 14 PHE B N 1
ATOM 1708 C CA . PHE B 1 14 ? -7.992 -5.27 16.891 1 85.5 14 PHE B CA 1
ATOM 1709 C C . PHE B 1 14 ? -8.711 -3.986 16.5 1 85.5 14 PHE B C 1
ATOM 1711 O O . PHE B 1 14 ? -8.102 -2.914 16.453 1 85.5 14 PHE B O 1
ATOM 1718 N N . VAL B 1 15 ? -10 -4.07 16.25 1 87.06 15 VAL B N 1
ATOM 1719 C CA . VAL B 1 15 ? -10.805 -2.922 15.836 1 87.06 15 VAL B CA 1
ATOM 1720 C C . VAL B 1 15 ? -10.844 -1.896 16.969 1 87.06 15 VAL B C 1
ATOM 1722 O O . VAL B 1 15 ? -10.695 -0.695 16.734 1 87.06 15 VAL B O 1
ATOM 1725 N N . SER B 1 16 ? -10.961 -2.402 18.219 1 83.44 16 SER B N 1
ATOM 1726 C CA . SER B 1 16 ? -10.992 -1.515 19.375 1 83.44 16 SER B CA 1
ATOM 1727 C C . SER B 1 16 ? -9.656 -0.794 19.547 1 83.44 16 SER B C 1
ATOM 1729 O O . SER B 1 16 ? -9.633 0.403 19.844 1 83.44 16 SER B O 1
ATOM 1731 N N . TYR B 1 17 ? -8.641 -1.491 19.312 1 79.25 17 TYR B N 1
ATOM 1732 C CA . TYR B 1 17 ? -7.305 -0.916 19.438 1 79.25 17 TYR B CA 1
ATOM 1733 C C . TYR B 1 17 ? -7.09 0.186 18.406 1 79.25 17 TYR B C 1
ATOM 1735 O O . TYR B 1 17 ? -6.578 1.26 18.734 1 79.25 17 TYR B O 1
ATOM 1743 N N . CYS B 1 18 ? -7.5 -0.036 17.219 1 81.25 18 CYS B N 1
ATOM 1744 C CA . CYS B 1 18 ? -7.316 0.952 16.156 1 81.25 18 CYS B CA 1
ATOM 1745 C C . CYS B 1 18 ? -8.18 2.182 16.406 1 81.25 18 CYS B C 1
ATOM 1747 O O . CYS B 1 18 ? -7.738 3.311 16.188 1 81.25 18 CYS B O 1
ATOM 1749 N N . ARG B 1 19 ? -9.32 1.962 16.922 1 77.88 19 ARG B N 1
ATOM 1750 C CA . ARG B 1 19 ? -10.219 3.076 17.219 1 77.88 19 ARG B CA 1
ATOM 1751 C C . ARG B 1 19 ? -9.664 3.955 18.328 1 77.88 19 ARG B C 1
ATOM 1753 O O . ARG B 1 19 ? -9.695 5.184 18.234 1 77.88 19 ARG B O 1
ATOM 1760 N N . GLU B 1 20 ? -9.141 3.291 19.281 1 79.44 20 GLU B N 1
ATOM 1761 C CA . GLU B 1 20 ? -8.594 4.027 20.422 1 79.44 20 GLU B CA 1
ATOM 1762 C C . GLU B 1 20 ? -7.332 4.789 20.031 1 79.44 20 GLU B C 1
ATOM 1764 O O . GLU B 1 20 ? -7.133 5.93 20.453 1 79.44 20 GLU B O 1
ATOM 1769 N N . THR B 1 21 ? -6.562 4.227 19.25 1 79.44 21 THR B N 1
ATOM 1770 C CA . THR B 1 21 ? -5.332 4.871 18.797 1 79.44 21 THR B CA 1
ATOM 1771 C C . THR B 1 21 ? -5.641 6.062 17.906 1 79.44 21 THR B C 1
ATOM 1773 O O . THR B 1 21 ? -4.977 7.102 17.984 1 79.44 21 THR B O 1
ATOM 1776 N N . SER B 1 22 ? -6.574 5.871 17.031 1 78.88 22 SER B N 1
ATOM 1777 C CA . SER B 1 22 ? -6.969 6.965 16.156 1 78.88 22 SER B CA 1
ATOM 1778 C C . SER B 1 22 ? -7.523 8.141 16.953 1 78.88 22 SER B C 1
ATOM 1780 O O . SER B 1 22 ? -7.273 9.305 16.609 1 78.88 22 SER B O 1
ATOM 1782 N N . LYS B 1 23 ? -8.25 7.887 18.016 1 73.69 23 LYS B N 1
ATOM 1783 C CA . LYS B 1 23 ? -8.781 8.938 18.891 1 73.69 23 LYS B CA 1
ATOM 1784 C C . LYS B 1 23 ? -7.652 9.711 19.562 1 73.69 23 LYS B C 1
ATOM 1786 O O . LYS B 1 23 ? -7.688 10.938 19.641 1 73.69 23 LYS B O 1
ATOM 1791 N N . ILE B 1 24 ? -6.688 9.008 19.953 1 71.19 24 ILE B N 1
ATOM 1792 C CA . ILE B 1 24 ? -5.543 9.617 20.625 1 71.19 24 ILE B CA 1
ATOM 1793 C C . ILE B 1 24 ? -4.77 10.484 19.641 1 71.19 24 ILE B C 1
ATOM 1795 O O . ILE B 1 24 ? -4.363 11.602 19.969 1 71.19 24 ILE B O 1
ATOM 1799 N N . LEU B 1 25 ? -4.699 10 18.438 1 72.38 25 LEU B N 1
ATOM 1800 C CA . LEU B 1 25 ? -3.951 10.727 17.422 1 72.38 25 LEU B CA 1
ATOM 1801 C C . LEU B 1 25 ? -4.727 11.953 16.953 1 72.38 25 LEU B C 1
ATOM 1803 O O . LEU B 1 25 ? -4.129 12.992 16.656 1 72.38 25 LEU B O 1
ATOM 1807 N N . SER B 1 26 ? -5.945 11.805 16.859 1 66 26 SER B N 1
ATOM 1808 C CA . SER B 1 26 ? -6.785 12.938 16.5 1 66 26 SER B CA 1
ATOM 1809 C C . SER B 1 26 ? -6.73 14.031 17.578 1 66 26 SER B C 1
ATOM 1811 O O . SER B 1 26 ? -6.703 15.219 17.25 1 66 26 SER B O 1
ATOM 1813 N N . PHE B 1 27 ? -6.703 13.602 18.828 1 61.97 27 PHE B N 1
ATOM 1814 C CA . PHE B 1 27 ? -6.602 14.547 19.938 1 61.97 27 PHE B CA 1
ATOM 1815 C C . PHE B 1 27 ? -5.273 15.297 19.891 1 61.97 27 PHE B C 1
ATOM 1817 O O . PHE B 1 27 ? -5.219 16.5 20.141 1 61.97 27 PHE B O 1
ATOM 1824 N N . GLU B 1 28 ? -4.363 14.602 19.594 1 56.16 28 GLU B N 1
ATOM 1825 C CA . GLU B 1 28 ? -3.041 15.211 19.5 1 56.16 28 GLU B CA 1
ATOM 1826 C C . GLU B 1 28 ? -2.967 16.203 18.344 1 56.16 28 GLU B C 1
ATOM 1828 O O . GLU B 1 28 ? -2.314 17.25 18.453 1 56.16 28 GLU B O 1
ATOM 1833 N N . ASN B 1 29 ? -3.65 15.812 17.312 1 54.16 29 ASN B N 1
ATOM 1834 C CA . ASN B 1 29 ? -3.672 16.703 16.156 1 54.16 29 ASN B CA 1
ATOM 1835 C C . ASN B 1 29 ? -4.633 17.875 16.375 1 54.16 29 ASN B C 1
ATOM 1837 O O . ASN B 1 29 ? -4.438 18.953 15.805 1 54.16 29 ASN B O 1
ATOM 1841 N N . THR B 1 30 ? -5.836 17.562 16.984 1 47.94 30 THR B N 1
ATOM 1842 C CA . THR B 1 30 ? -6.758 18.656 17.312 1 47.94 30 THR B CA 1
ATOM 1843 C C . THR B 1 30 ? -6.113 19.625 18.297 1 47.94 30 THR B C 1
ATOM 1845 O O . THR B 1 30 ? -6.449 20.812 18.312 1 47.94 30 THR B O 1
ATOM 1848 N N . LYS B 1 31 ? -5.445 19.156 19.359 1 45.12 31 LYS B N 1
ATOM 1849 C CA . LYS B 1 31 ? -4.75 20.203 20.094 1 45.12 31 LYS B CA 1
ATOM 1850 C C . LYS B 1 31 ? -4.051 21.172 19.156 1 45.12 31 LYS B C 1
ATOM 1852 O O . LYS B 1 31 ? -3.953 22.359 19.438 1 45.12 31 LYS B O 1
ATOM 1857 N N . LEU B 1 32 ? -3.721 20.531 18.016 1 40.31 32 LEU B N 1
ATOM 1858 C CA . LEU B 1 32 ? -3.141 21.469 17.062 1 40.31 32 LEU B CA 1
ATOM 1859 C C . LEU B 1 32 ? -4.227 22.109 16.203 1 40.31 32 LEU B C 1
ATOM 1861 O O . LEU B 1 32 ? -4.023 23.188 15.648 1 40.31 32 LEU B O 1
ATOM 1865 N N . GLY B 1 33 ? -5.516 21.5 16.031 1 38.25 33 GLY B N 1
ATOM 1866 C CA . GLY B 1 33 ? -6.746 22.016 15.453 1 38.25 33 GLY B CA 1
ATOM 1867 C C . GLY B 1 33 ? -7.969 21.188 15.828 1 38.25 33 GLY B C 1
ATOM 1868 O O . GLY B 1 33 ? -7.848 20.031 16.25 1 38.25 33 GLY B O 1
ATOM 1869 N N . ILE B 1 34 ? -9.289 21.797 16.109 1 39.22 34 ILE B N 1
ATOM 1870 C CA . ILE B 1 34 ? -10.617 21.531 16.656 1 39.22 34 ILE B CA 1
ATOM 1871 C C . ILE B 1 34 ? -11.258 20.359 15.914 1 39.22 34 ILE B C 1
ATOM 1873 O O . ILE B 1 34 ? -11.969 20.562 14.922 1 39.22 34 ILE B O 1
ATOM 1877 N N . MET B 1 35 ? -10.742 19.438 15.117 1 45.66 35 MET B N 1
ATOM 1878 C CA . MET B 1 35 ? -11.797 18.75 14.375 1 45.66 35 MET B CA 1
ATOM 1879 C C . MET B 1 35 ? -12.469 17.688 15.25 1 45.66 35 MET B C 1
ATOM 1881 O O . MET B 1 35 ? -11.789 16.891 15.898 1 45.66 35 MET B O 1
ATOM 1885 N N . VAL B 1 36 ? -13.602 18.062 15.875 1 45.84 36 VAL B N 1
ATOM 1886 C CA . VAL B 1 36 ? -14.562 17.203 16.562 1 45.84 36 VAL B CA 1
ATOM 1887 C C . VAL B 1 36 ? -14.82 15.953 15.719 1 45.84 36 VAL B C 1
ATOM 1889 O O . VAL B 1 36 ? -15.148 16.047 14.531 1 45.84 36 VAL B O 1
ATOM 1892 N N . GLU B 1 37 ? -14.289 14.93 16.125 1 59.59 37 GLU B N 1
ATOM 1893 C CA . GLU B 1 37 ? -14.523 13.648 15.469 1 59.59 37 GLU B CA 1
ATOM 1894 C C . GLU B 1 37 ? -16.016 13.32 15.422 1 59.59 37 GLU B C 1
ATOM 1896 O O . GLU B 1 37 ? -16.672 13.234 16.469 1 59.59 37 GLU B O 1
ATOM 1901 N N . ASP B 1 38 ? -16.688 13.461 14.297 1 68.81 38 ASP B N 1
ATOM 1902 C CA . ASP B 1 38 ? -18.062 13.031 14.055 1 68.81 38 ASP B CA 1
ATOM 1903 C C . ASP B 1 38 ? -18.203 11.523 14.242 1 68.81 38 ASP B C 1
ATOM 1905 O O . ASP B 1 38 ? -17.25 10.773 14.078 1 68.81 38 ASP B O 1
ATOM 1909 N N . LYS B 1 39 ? -19.234 11.188 15.148 1 77.31 39 LYS B N 1
ATOM 1910 C CA . LYS B 1 39 ? -19.609 9.797 15.375 1 77.31 39 LYS B CA 1
ATOM 1911 C C . LYS B 1 39 ? -19.469 8.977 14.102 1 77.31 39 LYS B C 1
ATOM 1913 O O . LYS B 1 39 ? -19.062 7.812 14.141 1 77.31 39 LYS B O 1
ATOM 1918 N N . ILE B 1 40 ? -19.75 9.5 13.047 1 79.12 40 ILE B N 1
ATOM 1919 C CA . ILE B 1 40 ? -19.719 8.805 11.766 1 79.12 40 ILE B CA 1
ATOM 192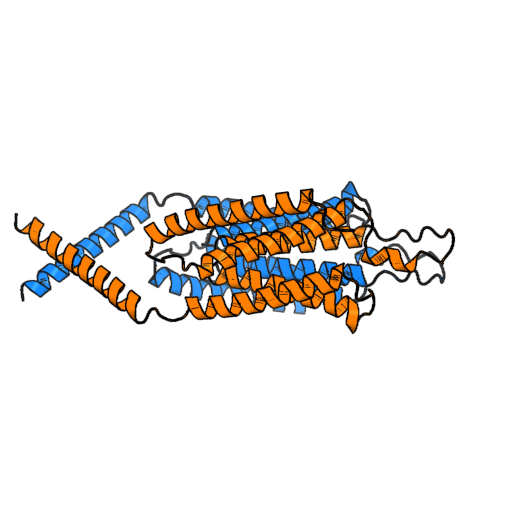0 C C . ILE B 1 40 ? -18.281 8.477 11.391 1 79.12 40 ILE B C 1
ATOM 1922 O O . ILE B 1 40 ? -17.984 7.383 10.906 1 79.12 40 ILE B O 1
ATOM 1926 N N . LEU B 1 41 ? -17.516 9.352 11.727 1 80.31 41 LEU B N 1
ATOM 1927 C CA . LEU B 1 41 ? -16.109 9.133 11.406 1 80.31 41 LEU B CA 1
ATOM 1928 C C . LEU B 1 41 ? -15.5 8.062 12.312 1 80.31 41 LEU B C 1
ATOM 1930 O O . LEU B 1 41 ? -14.711 7.23 11.852 1 80.31 41 LEU B O 1
ATOM 1934 N N . TYR B 1 42 ? -16.031 8.102 13.477 1 83.19 42 TYR B N 1
ATOM 1935 C CA . TYR B 1 42 ? -15.531 7.137 14.445 1 83.19 42 TYR B CA 1
ATOM 1936 C C . TYR B 1 42 ? -15.953 5.723 14.078 1 83.19 42 TYR B C 1
ATOM 1938 O O . TYR B 1 42 ? -15.148 4.789 14.141 1 83.19 42 TYR B O 1
ATOM 1946 N N . THR B 1 43 ? -17.109 5.586 13.664 1 85.5 43 THR B N 1
ATOM 1947 C CA . THR B 1 43 ? -17.609 4.273 13.281 1 85.5 43 THR B CA 1
ATOM 1948 C C . THR B 1 43 ? -16.938 3.783 12.008 1 85.5 43 THR B C 1
ATOM 1950 O O . THR B 1 43 ? -16.625 2.598 11.875 1 85.5 43 THR B O 1
ATOM 1953 N N . PHE B 1 44 ? -16.734 4.613 11.219 1 90.31 44 PHE B N 1
ATOM 1954 C CA . PHE B 1 44 ? -16.109 4.227 9.961 1 90.31 44 PHE B CA 1
ATOM 1955 C C . PHE B 1 44 ? -14.656 3.838 10.156 1 90.31 44 PHE B C 1
ATOM 1957 O O . PHE B 1 44 ? -14.141 2.957 9.469 1 90.31 44 PHE B O 1
ATOM 1964 N N . ARG B 1 45 ? -14.039 4.395 11.094 1 89.44 45 ARG B N 1
ATOM 1965 C CA . ARG B 1 45 ? -12.688 3.99 11.445 1 89.44 45 ARG B CA 1
ATOM 1966 C C . ARG B 1 45 ? -12.648 2.539 11.914 1 89.44 45 ARG B C 1
ATOM 1968 O O . ARG B 1 45 ? -11.727 1.793 11.562 1 89.44 45 ARG B O 1
ATOM 1975 N N . GLY B 1 46 ? -13.641 2.264 12.648 1 89.81 46 GLY B N 1
ATOM 1976 C CA . GLY B 1 46 ? -13.766 0.88 13.078 1 89.81 46 GLY B CA 1
ATOM 1977 C C . GLY B 1 46 ? -14.023 -0.079 11.938 1 89.81 46 GLY B C 1
ATOM 1978 O O . GLY B 1 46 ? -13.492 -1.19 11.914 1 89.81 46 GLY B O 1
ATOM 1979 N N . TRP B 1 47 ? -14.844 0.352 11.047 1 92 47 TRP B N 1
ATOM 1980 C CA . TRP B 1 47 ? -15.125 -0.454 9.859 1 92 47 TRP B CA 1
ATOM 1981 C C . TRP B 1 47 ? -13.852 -0.698 9.055 1 92 47 TRP B C 1
ATOM 1983 O O . TRP B 1 47 ? -13.586 -1.826 8.633 1 92 47 TRP B O 1
ATOM 1993 N N . LEU B 1 48 ? -13.094 0.281 8.844 1 94.81 48 LEU B N 1
ATOM 1994 C CA . LEU B 1 48 ? -11.844 0.154 8.102 1 94.81 48 LEU B CA 1
ATOM 1995 C C . LEU B 1 48 ? -10.883 -0.798 8.812 1 94.81 48 LEU B C 1
ATOM 1997 O O . LEU B 1 48 ? -10.219 -1.613 8.164 1 94.81 48 LEU B O 1
ATOM 2001 N N . ALA B 1 49 ? -10.828 -0.673 10.133 1 93.44 49 ALA B N 1
ATOM 2002 C CA . ALA B 1 49 ? -9.984 -1.57 10.914 1 93.44 49 ALA B CA 1
ATOM 2003 C C . ALA B 1 49 ? -10.445 -3.02 10.773 1 93.44 49 ALA B C 1
ATOM 2005 O O . ALA B 1 49 ? -9.617 -3.938 10.75 1 93.44 49 ALA B O 1
ATOM 2006 N N . PHE B 1 50 ? -11.688 -3.184 10.688 1 93.38 50 PHE B N 1
ATOM 2007 C CA . PHE B 1 50 ? -12.25 -4.516 10.492 1 93.38 50 PHE B CA 1
ATOM 2008 C C . PHE B 1 50 ? -11.82 -5.09 9.148 1 93.38 50 PHE B C 1
ATOM 2010 O O . PHE B 1 50 ? -11.422 -6.254 9.062 1 93.38 50 PHE B O 1
ATOM 2017 N N . VAL B 1 51 ? -11.977 -4.312 8.117 1 94.44 51 VAL B N 1
ATOM 2018 C CA . VAL B 1 51 ? -11.578 -4.75 6.781 1 94.44 51 VAL B CA 1
ATOM 2019 C C . VAL B 1 51 ? -10.086 -5.066 6.762 1 94.44 51 VAL B C 1
ATOM 2021 O O . VAL B 1 51 ? -9.664 -6.055 6.156 1 94.44 51 VAL B O 1
ATOM 2024 N N . ALA B 1 52 ? -9.273 -4.246 7.418 1 95.81 52 ALA B N 1
ATOM 2025 C CA . ALA B 1 52 ? -7.84 -4.5 7.512 1 95.81 52 ALA B CA 1
ATOM 2026 C C . ALA B 1 52 ? -7.562 -5.824 8.219 1 95.81 52 ALA B C 1
ATOM 2028 O O . ALA B 1 52 ? -6.652 -6.562 7.836 1 95.81 52 ALA B O 1
ATOM 2029 N N . PHE B 1 53 ? -8.305 -6.125 9.195 1 93.19 53 PHE B N 1
ATOM 2030 C CA . PHE B 1 53 ? -8.156 -7.379 9.93 1 93.19 53 PHE B CA 1
ATOM 2031 C C . PHE B 1 53 ? -8.461 -8.57 9.023 1 93.19 53 PHE B C 1
ATOM 2033 O O . PHE B 1 53 ? -7.793 -9.602 9.109 1 93.19 53 PHE B O 1
ATOM 2040 N N . MET B 1 54 ? -9.508 -8.445 8.25 1 92.62 54 MET B N 1
ATOM 2041 C CA . MET B 1 54 ? -9.844 -9.5 7.305 1 92.62 54 MET B CA 1
ATOM 2042 C C . MET B 1 54 ? -8.688 -9.766 6.34 1 92.62 54 MET B C 1
ATOM 2044 O O . MET B 1 54 ? -8.383 -10.914 6.023 1 92.62 54 MET B O 1
ATOM 2048 N N . ASP B 1 55 ? -8.055 -8.688 5.918 1 95.06 55 ASP B N 1
ATOM 2049 C CA . ASP B 1 55 ? -6.902 -8.836 5.031 1 95.06 55 ASP B CA 1
ATOM 2050 C C . ASP B 1 55 ? -5.738 -9.516 5.75 1 95.06 55 ASP B C 1
ATOM 2052 O O . ASP B 1 55 ? -5 -10.297 5.145 1 95.06 55 ASP B O 1
ATOM 2056 N N . LEU B 1 56 ? -5.512 -9.195 6.988 1 93.31 56 LEU B N 1
ATOM 2057 C CA . LEU B 1 56 ? -4.488 -9.875 7.773 1 93.31 56 LEU B CA 1
ATOM 2058 C C . LEU B 1 56 ? -4.801 -11.367 7.895 1 93.31 56 LEU B C 1
ATOM 2060 O O . LEU B 1 56 ? -3.887 -12.195 7.926 1 93.31 56 LEU B O 1
ATOM 2064 N N . GLY B 1 57 ? -6.098 -11.641 8 1 88.38 57 GLY B N 1
ATOM 2065 C CA . GLY B 1 57 ? -6.508 -13.039 8.008 1 88.38 57 GLY B CA 1
ATOM 2066 C C . GLY B 1 57 ? -6.148 -13.766 6.727 1 88.38 57 GLY B C 1
ATOM 2067 O O . GLY B 1 57 ? -5.695 -14.914 6.766 1 88.38 57 GLY B O 1
ATOM 2068 N N . VAL B 1 58 ? -6.367 -13.133 5.609 1 89.75 58 VAL B N 1
ATOM 2069 C CA . VAL B 1 58 ? -5.996 -13.711 4.32 1 89.75 58 VAL B CA 1
ATOM 2070 C C . VAL B 1 58 ? -4.492 -13.961 4.281 1 89.75 58 VAL B C 1
ATOM 2072 O O . VAL B 1 58 ? -4.043 -15 3.787 1 89.75 58 VAL B O 1
ATOM 2075 N N . THR B 1 59 ? -3.732 -13.039 4.777 1 91.88 59 THR B N 1
ATOM 2076 C CA . THR B 1 59 ? -2.283 -13.188 4.844 1 91.88 59 THR B CA 1
ATOM 2077 C C . THR B 1 59 ? -1.9 -14.414 5.656 1 91.88 59 THR B C 1
ATOM 2079 O O . THR B 1 59 ? -1.072 -15.219 5.223 1 91.88 59 THR B O 1
ATOM 2082 N N . PHE B 1 60 ? -2.498 -14.547 6.758 1 87.5 60 PHE B N 1
ATOM 2083 C CA . PHE B 1 60 ? -2.199 -15.664 7.645 1 87.5 60 PHE B CA 1
ATOM 2084 C C . PHE B 1 60 ? -2.562 -17 6.988 1 87.5 60 PHE B C 1
ATOM 2086 O O . PHE B 1 60 ? -1.796 -17.953 7.055 1 87.5 60 PHE B O 1
ATOM 2093 N N . ARG B 1 61 ? -3.678 -17.031 6.383 1 84.56 61 ARG B N 1
ATOM 2094 C CA . ARG B 1 61 ? -4.117 -18.25 5.707 1 84.56 61 ARG B CA 1
ATOM 2095 C C . ARG B 1 61 ? -3.188 -18.594 4.551 1 84.56 61 ARG B C 1
ATOM 2097 O O . ARG B 1 61 ? -2.908 -19.766 4.305 1 84.56 61 ARG B O 1
ATOM 2104 N N . SER B 1 62 ? -2.766 -17.609 3.85 1 85.44 62 SER B N 1
ATOM 2105 C CA . SER B 1 62 ? -1.892 -17.828 2.701 1 85.44 62 SER B CA 1
ATOM 2106 C C . SER B 1 62 ? -0.55 -18.406 3.131 1 85.44 62 SER B C 1
ATOM 2108 O O . SER B 1 62 ? 0.022 -19.25 2.428 1 85.44 62 SER B O 1
ATOM 2110 N N . PHE B 1 63 ? 0.009 -18.094 4.266 1 82.69 63 PHE B N 1
ATOM 2111 C CA . PHE B 1 63 ? 1.321 -18.547 4.707 1 82.69 63 PHE B CA 1
ATOM 2112 C C . PHE B 1 63 ? 1.203 -19.844 5.496 1 82.69 63 PHE B C 1
ATOM 2114 O O . PHE B 1 63 ? 2.123 -20.672 5.492 1 82.69 63 PHE B O 1
ATOM 2121 N N . PHE B 1 64 ? 0.212 -20.109 6.176 1 77.88 64 PHE B N 1
ATOM 2122 C CA . PHE B 1 64 ? 0.088 -21.266 7.047 1 77.88 64 PHE B CA 1
ATOM 2123 C C . PHE B 1 64 ? -0.579 -22.422 6.312 1 77.88 64 PHE B C 1
ATOM 2125 O O . PHE B 1 64 ? -0.233 -23.594 6.531 1 77.88 64 PHE B O 1
ATOM 2132 N N . GLU B 1 65 ? -1.611 -22.125 5.715 1 63.5 65 GLU B N 1
ATOM 2133 C CA . GLU B 1 65 ? -2.273 -23.25 5.047 1 63.5 65 GLU B CA 1
ATOM 2134 C C . GLU B 1 65 ? -1.553 -23.625 3.756 1 63.5 65 GLU B C 1
ATOM 2136 O O . GLU B 1 65 ? -1.793 -24.688 3.193 1 63.5 65 GLU B O 1
ATOM 2141 N N . ASN B 1 66 ? -0.341 -23.156 3.621 1 55.62 66 ASN B N 1
ATOM 2142 C CA . ASN B 1 66 ? 0.439 -23.484 2.436 1 55.62 66 ASN B CA 1
ATOM 2143 C C . ASN B 1 66 ? -0.456 -23.922 1.279 1 55.62 66 ASN B C 1
ATOM 2145 O O . ASN B 1 66 ? -0.037 -24.703 0.426 1 55.62 66 ASN B O 1
ATOM 2149 N N . LYS B 1 67 ? -1.874 -24.047 1.479 1 48.47 67 LYS B N 1
ATOM 2150 C CA . LYS B 1 67 ? -2.82 -24.484 0.459 1 48.47 67 LYS B CA 1
ATOM 2151 C C . LYS B 1 67 ? -3.484 -23.297 -0.23 1 48.47 67 LYS B C 1
ATOM 2153 O O . LYS B 1 67 ? -3.861 -22.328 0.426 1 48.47 67 LYS B O 1
ATOM 2158 N N . CYS B 1 68 ? -2.971 -22.969 -1.27 1 44.31 68 CYS B N 1
ATOM 2159 C CA . CYS B 1 68 ? -3.631 -21.922 -2.049 1 44.31 68 CYS B CA 1
ATOM 2160 C C . CYS B 1 68 ? -5.105 -22.25 -2.256 1 44.31 68 CYS B C 1
ATOM 2162 O O . CYS B 1 68 ? -5.441 -23.297 -2.816 1 44.31 68 CYS B O 1
ATOM 2164 N N . ILE B 1 69 ? -6.117 -21.875 -1.453 1 41.25 69 ILE B N 1
ATOM 2165 C CA . ILE B 1 69 ? -7.539 -22.062 -1.722 1 41.25 69 ILE B CA 1
ATOM 2166 C C . ILE B 1 69 ? -7.801 -21.953 -3.223 1 41.25 69 ILE B C 1
ATOM 2168 O O . ILE B 1 69 ? -8.656 -22.656 -3.764 1 41.25 69 ILE B O 1
ATOM 2172 N N . ILE B 1 70 ? -7.191 -21.047 -3.92 1 38.66 70 ILE B N 1
ATOM 2173 C CA . ILE B 1 70 ? -7.523 -20.953 -5.336 1 38.66 70 ILE B CA 1
ATOM 2174 C C . ILE B 1 70 ? -7.09 -22.219 -6.059 1 38.66 70 ILE B C 1
ATOM 2176 O O . ILE B 1 70 ? -7.719 -22.641 -7.035 1 38.66 70 ILE B O 1
ATOM 2180 N N . GLY B 1 71 ? -6.199 -23.062 -5.469 1 39.19 71 GLY B N 1
ATOM 2181 C CA . GLY B 1 71 ? -5.695 -24.219 -6.199 1 39.19 71 GLY B CA 1
ATOM 2182 C C . GLY B 1 71 ? -6.371 -25.516 -5.797 1 39.19 71 GLY B C 1
ATOM 2183 O O . GLY B 1 71 ? -6.062 -26.578 -6.34 1 39.19 71 GLY B O 1
ATOM 2184 N N . THR B 1 72 ? -7.047 -25.641 -4.719 1 39.25 72 THR B N 1
ATOM 2185 C CA . THR B 1 72 ? -7.543 -26.969 -4.383 1 39.25 72 THR B CA 1
ATOM 2186 C C . THR B 1 72 ? -8.594 -27.422 -5.387 1 39.25 72 THR B C 1
ATOM 2188 O O . THR B 1 72 ? -8.844 -28.625 -5.539 1 39.25 72 THR B O 1
ATOM 2191 N N . GLN B 1 73 ? -9.422 -26.641 -5.898 1 35.16 73 GLN B N 1
ATOM 2192 C CA . GLN B 1 73 ? -10.484 -27.344 -6.613 1 35.16 73 GLN B CA 1
ATOM 2193 C C . GLN B 1 73 ? -9.922 -28.156 -7.777 1 35.16 73 GLN B C 1
ATOM 2195 O O . GLN B 1 73 ? -10.562 -29.109 -8.242 1 35.16 73 GLN B O 1
ATOM 2200 N N . THR B 1 74 ? -8.883 -27.797 -8.477 1 34.19 74 THR B N 1
ATOM 2201 C CA . THR B 1 74 ? -8.711 -28.609 -9.68 1 34.19 74 THR B CA 1
ATOM 2202 C C . THR B 1 74 ? -8.172 -29.984 -9.328 1 34.19 74 THR B C 1
ATOM 2204 O O . THR B 1 74 ? -8.18 -30.891 -10.164 1 34.19 74 THR B O 1
ATOM 2207 N N . ASN B 1 75 ? -7.387 -30.219 -8.164 1 35.47 75 ASN B N 1
ATOM 2208 C CA . ASN B 1 75 ? -6.805 -31.562 -8.172 1 35.47 75 ASN B CA 1
ATOM 2209 C C . ASN B 1 75 ? -7.77 -32.594 -7.59 1 35.47 75 ASN B C 1
ATOM 2211 O O . ASN B 1 75 ? -7.34 -33.594 -7.051 1 35.47 75 ASN B O 1
ATOM 2215 N N . LEU B 1 76 ? -8.945 -32.562 -7.195 1 35.47 76 LEU B N 1
ATOM 2216 C CA . LEU B 1 76 ? -9.594 -33.844 -6.973 1 35.47 76 LEU B CA 1
ATOM 2217 C C . LEU B 1 76 ? -9.234 -34.844 -8.07 1 35.47 76 LEU B C 1
ATOM 2219 O O . LEU B 1 76 ? -9.141 -36.031 -7.816 1 35.47 76 LEU B O 1
ATOM 2223 N N . GLN B 1 77 ? -9.625 -34.781 -9.359 1 33.72 77 GLN B N 1
ATOM 2224 C CA . GLN B 1 77 ? -9.5 -35.906 -10.297 1 33.72 77 GLN B CA 1
ATOM 2225 C C . GLN B 1 77 ? -8.039 -36.156 -10.664 1 33.72 77 GLN B C 1
ATOM 2227 O O . GLN B 1 77 ? -7.699 -37.219 -11.195 1 33.72 77 GLN B O 1
ATOM 2232 N N . ALA B 1 78 ? -7.25 -35.25 -11.328 1 38.72 78 ALA B N 1
ATOM 2233 C CA . ALA B 1 78 ? -6.109 -35.875 -12.008 1 38.72 78 ALA B CA 1
ATOM 2234 C C . ALA B 1 78 ? -5.168 -36.531 -11.008 1 38.72 78 ALA B C 1
ATOM 2236 O O . ALA B 1 78 ? -5.098 -36.125 -9.844 1 38.72 78 ALA B O 1
ATOM 2237 N N . ASP B 1 79 ? -4.512 -37.875 -11.156 1 35.47 79 ASP B N 1
ATOM 2238 C CA . ASP B 1 79 ? -3.41 -38.75 -10.773 1 35.47 79 ASP B CA 1
ATOM 2239 C C . ASP B 1 79 ? -2.309 -37.969 -10.062 1 35.47 79 ASP B C 1
ATOM 2241 O O . ASP B 1 79 ? -2.244 -36.75 -10.164 1 35.47 79 ASP B O 1
ATOM 2245 N N . GLU B 1 80 ? -0.992 -38.844 -9.703 1 34.97 80 GLU B N 1
ATOM 2246 C CA . GLU B 1 80 ? 0.338 -38.781 -9.102 1 34.97 80 GLU B CA 1
ATOM 2247 C C . GLU B 1 80 ? 1.028 -37.469 -9.414 1 34.97 80 GLU B C 1
ATOM 2249 O O . GLU B 1 80 ? 2.131 -37.188 -8.93 1 34.97 80 GLU B O 1
ATOM 2254 N N . HIS B 1 81 ? 0.99 -37.031 -10.711 1 36.19 81 HIS B N 1
ATOM 2255 C CA . HIS B 1 81 ? 2.049 -36.125 -11.148 1 36.19 81 HIS B CA 1
ATOM 2256 C C . HIS B 1 81 ? 2.055 -34.844 -10.328 1 36.19 81 HIS B C 1
ATOM 2258 O O . HIS B 1 81 ? 1.02 -34.188 -10.188 1 36.19 81 HIS B O 1
ATOM 2264 N N . PHE B 1 82 ? 2.951 -34.719 -9.258 1 35.41 82 PHE B N 1
ATOM 2265 C CA . PHE B 1 82 ? 3.453 -33.719 -8.328 1 35.41 82 PHE B CA 1
ATOM 2266 C C . PHE B 1 82 ? 3.191 -32.312 -8.852 1 35.41 82 PHE B C 1
ATOM 2268 O O . PHE B 1 82 ? 3.99 -31.766 -9.617 1 35.41 82 PHE B O 1
ATOM 2275 N N . ILE B 1 83 ? 2.207 -32.125 -9.594 1 39.62 83 ILE B N 1
ATOM 2276 C CA . ILE B 1 83 ? 2.041 -30.75 -10.047 1 39.62 83 ILE B CA 1
ATOM 2277 C C . ILE B 1 83 ? 2.492 -29.797 -8.953 1 39.62 83 ILE B C 1
ATOM 2279 O O . ILE B 1 83 ? 1.947 -29.797 -7.848 1 39.62 83 ILE B O 1
ATOM 2283 N N . HIS B 1 84 ? 3.76 -29.719 -8.586 1 40.19 84 HIS B N 1
ATOM 2284 C CA . HIS B 1 84 ? 4.445 -28.703 -7.793 1 40.19 84 HIS B CA 1
ATOM 2285 C C . HIS B 1 84 ? 3.596 -27.438 -7.656 1 40.19 84 HIS B C 1
ATOM 2287 O O . HIS B 1 84 ? 3.486 -26.656 -8.594 1 40.19 84 HIS B O 1
ATOM 2293 N N . GLU B 1 85 ? 2.295 -27.594 -7.285 1 47.94 85 GLU B N 1
ATOM 2294 C CA . GLU B 1 85 ? 1.389 -26.516 -6.918 1 47.94 85 GLU B CA 1
ATOM 2295 C C . GLU B 1 85 ? 2.16 -25.281 -6.441 1 47.94 85 GLU B C 1
ATOM 2297 O O . GLU B 1 85 ? 2.977 -25.375 -5.523 1 47.94 85 GLU B O 1
ATOM 2302 N N . GLU B 1 86 ? 2.605 -24.422 -7.344 1 58.09 86 GLU B N 1
ATOM 2303 C CA . GLU B 1 86 ? 3.49 -23.281 -7.125 1 58.09 86 GLU B CA 1
ATOM 2304 C C . GLU B 1 86 ? 3.105 -22.516 -5.863 1 58.09 86 GLU B C 1
ATOM 2306 O O . GLU B 1 86 ? 1.997 -21.984 -5.766 1 58.09 86 GLU B O 1
ATOM 2311 N N . LEU B 1 87 ? 3.512 -23 -4.664 1 73.56 87 LEU B N 1
ATOM 2312 C CA . LEU B 1 87 ? 3.43 -22.438 -3.324 1 73.56 87 LEU B CA 1
ATOM 2313 C C . LEU B 1 87 ? 3.854 -20.969 -3.328 1 73.56 87 LEU B C 1
ATOM 2315 O O . LEU B 1 87 ? 3.604 -20.25 -2.363 1 73.56 87 LEU B O 1
ATOM 2319 N N . THR B 1 88 ? 4.207 -20.484 -4.43 1 79.94 88 THR B N 1
ATOM 2320 C CA . THR B 1 88 ? 4.652 -19.109 -4.492 1 79.94 88 THR B CA 1
ATOM 2321 C C . THR B 1 88 ? 3.463 -18.156 -4.637 1 79.94 88 THR B C 1
ATOM 2323 O O . THR B 1 88 ? 3.477 -17.047 -4.105 1 79.94 88 THR B O 1
ATOM 2326 N N . LEU B 1 89 ? 2.342 -18.734 -5.277 1 84.06 89 LEU B N 1
ATOM 2327 C CA . LEU B 1 89 ? 1.182 -17.891 -5.547 1 84.06 89 LEU B CA 1
ATOM 2328 C C . LEU B 1 89 ? 0.494 -17.484 -4.25 1 84.06 89 LEU B C 1
ATOM 2330 O O . LEU B 1 89 ? 0.249 -16.297 -4.02 1 84.06 89 LEU B O 1
ATOM 2334 N N . PRO B 1 90 ? 0.266 -18.406 -3.34 1 84.88 90 PRO B N 1
ATOM 2335 C CA . PRO B 1 90 ? -0.346 -18 -2.074 1 84.88 90 PRO B CA 1
ATOM 2336 C C . PRO B 1 90 ? 0.551 -17.062 -1.263 1 84.88 90 PRO B C 1
ATOM 2338 O O . PRO B 1 90 ? 0.055 -16.172 -0.573 1 84.88 90 PRO B O 1
ATOM 2341 N N . ARG B 1 91 ? 1.762 -17.156 -1.315 1 88 91 ARG B N 1
ATOM 2342 C CA . ARG B 1 91 ? 2.689 -16.297 -0.582 1 88 91 ARG B CA 1
ATOM 2343 C C . ARG B 1 91 ? 2.686 -14.875 -1.14 1 88 91 ARG B C 1
ATOM 2345 O O . ARG B 1 91 ? 2.729 -13.906 -0.381 1 88 91 ARG B O 1
ATOM 2352 N N . VAL B 1 92 ? 2.713 -14.828 -2.438 1 88.94 92 VAL B N 1
ATOM 2353 C CA . VAL B 1 92 ? 2.686 -13.508 -3.059 1 88.94 92 VAL B CA 1
ATOM 2354 C C . VAL B 1 92 ? 1.338 -12.836 -2.793 1 88.94 92 VAL B C 1
ATOM 2356 O O . VAL B 1 92 ? 1.275 -11.641 -2.523 1 88.94 92 VAL B O 1
ATOM 2359 N N . LEU B 1 93 ? 0.278 -13.617 -2.846 1 90.56 93 LEU B N 1
ATOM 2360 C CA . LEU B 1 93 ? -1.044 -13.094 -2.529 1 90.56 93 LEU B CA 1
ATOM 2361 C C . LEU B 1 93 ? -1.11 -12.625 -1.079 1 90.56 93 LEU B C 1
ATOM 2363 O O . LEU B 1 93 ? -1.737 -11.602 -0.779 1 90.56 93 LEU B O 1
ATOM 2367 N N . GLY B 1 94 ? -0.502 -13.398 -0.258 1 92.62 94 GLY B N 1
ATOM 2368 C CA . GLY B 1 94 ? -0.424 -13.008 1.141 1 92.62 94 GLY B CA 1
ATOM 2369 C C . GLY B 1 94 ? 0.315 -11.703 1.354 1 92.62 94 GLY B C 1
ATOM 2370 O O . GLY B 1 94 ? -0.095 -10.875 2.174 1 92.62 94 GLY B O 1
ATOM 2371 N N . MET B 1 95 ? 1.361 -11.508 0.627 1 94.06 95 MET B N 1
ATOM 2372 C CA . MET B 1 95 ? 2.137 -10.273 0.747 1 94.06 95 MET B CA 1
ATOM 2373 C C . MET B 1 95 ? 1.347 -9.078 0.22 1 94.06 95 MET B C 1
ATOM 2375 O O . MET B 1 95 ? 1.413 -7.988 0.786 1 94.06 95 MET B O 1
ATOM 2379 N N . PHE B 1 96 ? 0.651 -9.289 -0.879 1 95.31 96 PHE B N 1
ATOM 2380 C CA . PHE B 1 96 ? -0.237 -8.258 -1.399 1 95.31 96 PHE B CA 1
ATOM 2381 C C . PHE B 1 96 ? -1.277 -7.863 -0.357 1 95.31 96 PHE B C 1
ATOM 2383 O O . PHE B 1 96 ? -1.502 -6.676 -0.116 1 95.31 96 PHE B O 1
ATOM 2390 N N . SER B 1 97 ? -1.893 -8.844 0.281 1 95.81 97 SER B N 1
ATOM 2391 C CA . SER B 1 97 ? -2.916 -8.602 1.292 1 95.81 97 SER B CA 1
ATOM 2392 C C . SER B 1 97 ? -2.328 -7.914 2.52 1 95.81 97 SER B C 1
ATOM 2394 O O . SER B 1 97 ? -2.984 -7.078 3.143 1 95.81 97 SER B O 1
ATOM 2396 N N . LEU B 1 98 ? -1.15 -8.305 2.867 1 96.25 98 LEU B N 1
ATOM 2397 C CA . LEU B 1 98 ? -0.483 -7.668 3.998 1 96.25 98 LEU B CA 1
ATOM 2398 C C . LEU B 1 98 ? -0.24 -6.188 3.721 1 96.25 98 LEU B C 1
ATOM 2400 O O . LEU B 1 98 ? -0.496 -5.34 4.582 1 96.25 98 LEU B O 1
ATOM 2404 N N . LEU B 1 99 ? 0.26 -5.895 2.576 1 97.25 99 LEU B N 1
ATOM 2405 C CA . LEU B 1 99 ? 0.486 -4.504 2.201 1 97.25 99 LEU B CA 1
ATOM 2406 C C . LEU B 1 99 ? -0.822 -3.719 2.209 1 97.25 99 LEU B C 1
ATOM 2408 O O . LEU B 1 99 ? -0.871 -2.592 2.705 1 97.25 99 LEU B O 1
ATOM 2412 N N . LYS B 1 100 ? -1.838 -4.273 1.637 1 97.44 100 LYS B N 1
ATOM 2413 C CA . LYS B 1 100 ? -3.15 -3.633 1.642 1 97.44 100 LYS B CA 1
ATOM 2414 C C . LYS B 1 100 ? -3.641 -3.398 3.066 1 97.44 100 LYS B C 1
ATOM 2416 O O . LYS B 1 100 ? -4.219 -2.35 3.365 1 97.44 100 LYS B O 1
ATOM 2421 N N . ALA B 1 101 ? -3.451 -4.387 3.918 1 97.06 101 ALA B N 1
ATOM 2422 C CA . ALA B 1 101 ? -3.859 -4.246 5.312 1 97.06 101 ALA B CA 1
ATOM 2423 C C . ALA B 1 101 ? -3.143 -3.072 5.977 1 97.06 101 ALA B C 1
ATOM 2425 O O . ALA B 1 101 ? -3.76 -2.291 6.703 1 97.06 101 ALA B O 1
ATOM 2426 N N . LEU B 1 102 ? -1.913 -2.939 5.742 1 96 102 LEU B N 1
ATOM 2427 C CA . LEU B 1 102 ? -1.136 -1.844 6.309 1 96 102 LEU B CA 1
ATOM 2428 C C . LEU B 1 102 ? -1.645 -0.498 5.801 1 96 102 LEU B C 1
ATOM 2430 O O . LEU B 1 102 ? -1.747 0.46 6.57 1 96 102 LEU B O 1
ATOM 2434 N N . CYS B 1 103 ? -1.931 -0.416 4.527 1 95.94 103 CYS B N 1
ATOM 2435 C CA . CYS B 1 103 ? -2.496 0.805 3.963 1 95.94 103 CYS B CA 1
ATOM 2436 C C . CYS B 1 103 ? -3.811 1.164 4.648 1 95.94 103 CYS B C 1
ATOM 2438 O O . CYS B 1 103 ? -4.031 2.322 5.004 1 95.94 103 CYS B O 1
ATOM 2440 N N . LEU B 1 104 ? -4.629 0.175 4.934 1 96.56 104 LEU B N 1
ATOM 2441 C CA . LEU B 1 104 ? -5.941 0.418 5.516 1 96.56 104 LEU B CA 1
ATOM 2442 C C . LEU B 1 104 ? -5.828 0.782 6.992 1 96.56 104 LEU B C 1
ATOM 2444 O O . LEU B 1 104 ? -6.605 1.595 7.496 1 96.56 104 LEU B O 1
ATOM 2448 N N . ILE B 1 105 ? -4.898 0.187 7.656 1 94.38 105 ILE B N 1
ATOM 2449 C CA . ILE B 1 105 ? -4.656 0.538 9.055 1 94.38 105 ILE B CA 1
ATOM 2450 C C . ILE B 1 105 ? -4.25 2.006 9.156 1 94.38 105 ILE B C 1
ATOM 2452 O O . ILE B 1 105 ? -4.793 2.752 9.977 1 94.38 105 ILE B O 1
ATOM 2456 N N . HIS B 1 106 ? -3.311 2.398 8.328 1 93.38 106 HIS B N 1
ATOM 2457 C CA . HIS B 1 106 ? -2.896 3.797 8.32 1 93.38 106 HIS B CA 1
ATOM 2458 C C . HIS B 1 106 ? -4.059 4.715 7.945 1 93.38 106 HIS B C 1
ATOM 2460 O O . HIS B 1 106 ? -4.211 5.793 8.523 1 93.38 106 HIS B O 1
ATOM 2466 N N . CYS B 1 107 ? -4.828 4.324 6.992 1 92.31 107 CYS B N 1
ATOM 2467 C CA . CYS B 1 107 ? -5.988 5.109 6.582 1 92.31 107 CYS B CA 1
ATOM 2468 C C . CYS B 1 107 ? -6.988 5.246 7.723 1 92.31 107 CYS B C 1
ATOM 2470 O O . CYS B 1 107 ? -7.578 6.312 7.91 1 92.31 107 CYS B O 1
ATOM 2472 N N . SER B 1 108 ? -7.184 4.133 8.445 1 92.5 108 SER B N 1
ATOM 2473 C CA . SER B 1 108 ? -8.102 4.16 9.578 1 92.5 108 SER B CA 1
ATOM 2474 C C . SER B 1 108 ? -7.609 5.102 10.672 1 92.5 108 SER B C 1
ATOM 2476 O O . SER B 1 108 ? -8.398 5.832 11.273 1 92.5 108 SER B O 1
ATOM 2478 N N . LEU B 1 109 ? -6.355 5.18 10.906 1 89.5 109 LEU B N 1
ATOM 2479 C CA . LEU B 1 109 ? -5.77 5.996 11.961 1 89.5 109 LEU B CA 1
ATOM 2480 C C . LEU B 1 109 ? -5.727 7.465 11.555 1 89.5 109 LEU B C 1
ATOM 2482 O O . LEU B 1 109 ? -5.906 8.352 12.391 1 89.5 109 LEU B O 1
ATOM 2486 N N . PHE B 1 110 ? -5.543 7.668 10.281 1 88.5 110 PHE B N 1
ATOM 2487 C CA . PHE B 1 110 ? -5.387 9.039 9.797 1 88.5 110 PHE B CA 1
ATOM 2488 C C . PHE B 1 110 ? -6.422 9.352 8.719 1 88.5 110 PHE B C 1
ATOM 2490 O O . PHE B 1 110 ? -6.074 9.852 7.648 1 88.5 110 PHE B O 1
ATOM 2497 N N . ILE B 1 111 ? -7.613 9.125 9.008 1 86.38 111 ILE B N 1
ATOM 2498 C CA . ILE B 1 111 ? -8.688 9.242 8.031 1 86.38 111 ILE B CA 1
ATOM 2499 C C . ILE B 1 111 ? -8.883 10.711 7.66 1 86.38 111 ILE B C 1
ATOM 2501 O O . ILE B 1 111 ? -9.477 11.023 6.621 1 86.38 111 ILE B O 1
ATOM 2505 N N . HIS B 1 112 ? -8.398 11.688 8.484 1 81.31 112 HIS B N 1
ATOM 2506 C CA . HIS B 1 112 ? -8.57 13.109 8.219 1 81.31 112 HIS B CA 1
ATOM 2507 C C . HIS B 1 112 ? -7.543 13.609 7.203 1 81.31 112 HIS B C 1
ATOM 2509 O O . HIS B 1 112 ? -7.645 14.742 6.723 1 81.31 112 HIS B O 1
ATOM 2515 N N . TYR B 1 113 ? -6.676 12.742 6.914 1 84.19 113 TYR B N 1
ATOM 2516 C CA . TYR B 1 113 ? -5.641 13.117 5.961 1 84.19 113 TYR B CA 1
ATOM 2517 C C . TYR B 1 113 ? -5.984 12.633 4.559 1 84.19 113 TYR B C 1
ATOM 2519 O O . TYR B 1 113 ? -6.008 11.43 4.301 1 84.19 113 TYR B O 1
ATOM 2527 N N . LYS B 1 114 ? -6.098 13.508 3.656 1 85.81 114 LYS B N 1
ATOM 2528 C CA . LYS B 1 114 ? -6.578 13.227 2.307 1 85.81 114 LYS B CA 1
ATOM 2529 C C . LYS B 1 114 ? -5.656 12.25 1.584 1 85.81 114 LYS B C 1
ATOM 2531 O O . LYS B 1 114 ? -6.121 11.281 0.979 1 85.81 114 LYS B O 1
ATOM 2536 N N . PRO B 1 115 ? -4.355 12.477 1.606 1 87.94 115 PRO B N 1
ATOM 2537 C CA . PRO B 1 115 ? -3.492 11.531 0.894 1 87.94 115 PRO B CA 1
ATOM 2538 C C . PRO B 1 115 ? -3.553 10.125 1.472 1 87.94 115 PRO B C 1
ATOM 2540 O O . PRO B 1 115 ? -3.375 9.141 0.741 1 87.94 115 PRO B O 1
ATOM 2543 N N . MET B 1 116 ? -3.771 10.031 2.748 1 91.25 116 MET B N 1
ATOM 2544 C CA . MET B 1 116 ? -3.891 8.711 3.369 1 91.25 116 MET B CA 1
ATOM 2545 C C . MET B 1 116 ? -5.164 8.008 2.91 1 91.25 116 MET B C 1
ATOM 2547 O O . MET B 1 116 ? -5.168 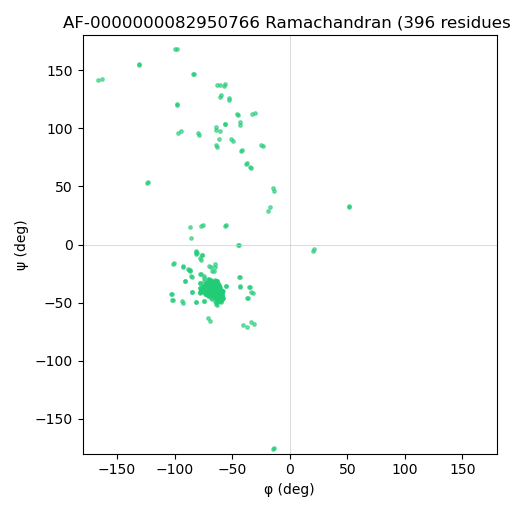6.793 2.701 1 91.25 116 MET B O 1
ATOM 2551 N N . VAL B 1 117 ? -6.207 8.789 2.791 1 91.56 117 VAL B N 1
ATOM 2552 C CA . VAL B 1 117 ? -7.477 8.242 2.332 1 91.56 117 VAL B CA 1
ATOM 2553 C C . VAL B 1 117 ? -7.348 7.781 0.88 1 91.56 117 VAL B C 1
ATOM 2555 O O . VAL B 1 117 ? -7.918 6.762 0.491 1 91.56 117 VAL B O 1
ATOM 2558 N N . SER B 1 118 ? -6.586 8.531 0.136 1 92.06 118 SER B N 1
ATOM 2559 C CA . SER B 1 118 ? -6.375 8.188 -1.267 1 92.06 118 SER B CA 1
ATOM 2560 C C . SER B 1 118 ? -5.648 6.852 -1.404 1 92.06 118 SER B C 1
ATOM 2562 O O . SER B 1 118 ? -6.023 6.02 -2.232 1 92.06 118 SER B O 1
ATOM 2564 N N . ILE B 1 119 ? -4.633 6.621 -0.587 1 94.81 119 ILE B N 1
ATOM 2565 C CA . ILE B 1 119 ? -3.885 5.371 -0.657 1 94.81 119 ILE B CA 1
ATOM 2566 C C . ILE B 1 119 ? -4.789 4.207 -0.26 1 94.81 119 ILE B C 1
ATOM 2568 O O . ILE B 1 119 ? -4.723 3.127 -0.853 1 94.81 119 ILE B O 1
ATOM 2572 N N . GLY B 1 120 ? -5.621 4.383 0.771 1 95.56 120 GLY B N 1
ATOM 2573 C CA . GLY B 1 120 ? -6.578 3.357 1.158 1 95.56 120 GLY B CA 1
ATOM 2574 C C . GLY B 1 120 ? -7.57 3.021 0.06 1 95.56 120 GLY B C 1
ATOM 2575 O O . GLY B 1 120 ? -7.82 1.848 -0.217 1 95.56 120 GLY B O 1
ATOM 2576 N N . ALA B 1 121 ? -8.086 4.012 -0.58 1 95.88 121 ALA B N 1
ATOM 2577 C CA . ALA B 1 121 ? -9.055 3.811 -1.655 1 95.88 121 ALA B CA 1
ATOM 2578 C C . ALA B 1 121 ? -8.422 3.088 -2.838 1 95.88 121 ALA B C 1
ATOM 2580 O O . ALA B 1 121 ? -9.008 2.156 -3.393 1 95.88 121 ALA B O 1
ATOM 2581 N N . MET B 1 122 ? -7.238 3.467 -3.186 1 95.94 122 MET B N 1
ATOM 2582 C CA . MET B 1 122 ? -6.547 2.855 -4.316 1 95.94 122 MET B CA 1
ATOM 2583 C C . MET B 1 122 ? -6.223 1.394 -4.031 1 95.94 122 MET B C 1
ATOM 2585 O O . MET B 1 122 ? -6.285 0.551 -4.93 1 95.94 122 MET B O 1
ATOM 2589 N N . SER B 1 123 ? -5.824 1.141 -2.783 1 97.12 123 SER B N 1
ATOM 2590 C CA . SER B 1 123 ? -5.527 -0.246 -2.438 1 97.12 123 SER B CA 1
ATOM 2591 C C . SER B 1 123 ? -6.77 -1.123 -2.559 1 97.12 123 SER B C 1
ATOM 2593 O O . SER B 1 123 ? -6.68 -2.279 -2.979 1 97.12 123 SER B O 1
ATOM 2595 N N . MET B 1 124 ? -7.949 -0.587 -2.256 1 97.19 124 MET B N 1
ATOM 2596 C CA . MET B 1 124 ? -9.195 -1.337 -2.355 1 97.19 124 MET B CA 1
ATOM 2597 C C . MET B 1 124 ? -9.586 -1.561 -3.814 1 97.19 124 MET B C 1
ATOM 2599 O O . MET B 1 124 ? -10.047 -2.643 -4.18 1 97.19 124 MET B O 1
ATOM 2603 N N . VAL B 1 125 ? -9.438 -0.563 -4.586 1 96.38 125 VAL B N 1
ATOM 2604 C CA . VAL B 1 125 ? -9.734 -0.684 -6.008 1 96.38 125 VAL B CA 1
ATOM 2605 C C . VAL B 1 125 ? -8.852 -1.764 -6.629 1 96.38 125 VAL B C 1
ATOM 2607 O O . VAL B 1 125 ? -9.336 -2.613 -7.383 1 96.38 125 VAL B O 1
ATOM 2610 N N . LEU B 1 126 ? -7.566 -1.794 -6.285 1 96.19 126 LEU B N 1
ATOM 2611 C CA . LEU B 1 126 ? -6.637 -2.781 -6.824 1 96.19 126 LEU B CA 1
ATOM 2612 C C . LEU B 1 126 ? -7.031 -4.191 -6.395 1 96.19 126 LEU B C 1
ATOM 2614 O O . LEU B 1 126 ? -6.926 -5.133 -7.18 1 96.19 126 LEU B O 1
ATOM 2618 N N . SER B 1 127 ? -7.461 -4.289 -5.18 1 95.5 127 SER B N 1
ATOM 2619 C CA . SER B 1 127 ? -7.887 -5.594 -4.691 1 95.5 127 SER B CA 1
ATOM 2620 C C . SER B 1 127 ? -9.102 -6.102 -5.453 1 95.5 127 SER B C 1
ATOM 2622 O O . SER B 1 127 ? -9.164 -7.273 -5.828 1 95.5 127 SER B O 1
ATOM 2624 N N . ILE B 1 128 ? -10.062 -5.25 -5.707 1 94.94 128 ILE B N 1
ATOM 2625 C CA . ILE B 1 128 ? -11.266 -5.629 -6.445 1 94.94 128 ILE B CA 1
ATOM 2626 C C . ILE B 1 128 ? -10.883 -6.031 -7.871 1 94.94 128 ILE B C 1
ATOM 2628 O O . ILE B 1 128 ? -11.344 -7.059 -8.375 1 94.94 128 ILE B O 1
ATOM 2632 N N . VAL B 1 129 ? -10.039 -5.25 -8.492 1 94.06 129 VAL B N 1
ATOM 2633 C CA . VAL B 1 129 ? -9.617 -5.523 -9.859 1 94.06 129 VAL B CA 1
ATOM 2634 C C . VAL B 1 129 ? -8.852 -6.844 -9.914 1 94.06 129 VAL B C 1
ATOM 2636 O O . VAL B 1 129 ? -9.047 -7.645 -10.828 1 94.06 129 VAL B O 1
ATOM 2639 N N . LEU B 1 130 ? -8.016 -7.066 -8.938 1 92.38 130 LEU B N 1
ATOM 2640 C CA . LEU B 1 130 ? -7.238 -8.297 -8.898 1 92.38 130 LEU B CA 1
ATOM 2641 C C . LEU B 1 130 ? -8.148 -9.516 -8.844 1 92.38 130 LEU B C 1
ATOM 2643 O O . LEU B 1 130 ? -8.031 -10.422 -9.672 1 92.38 130 LEU B O 1
ATOM 2647 N N . TYR B 1 131 ? -9.094 -9.523 -7.988 1 90.81 131 TYR B N 1
ATOM 2648 C CA . TYR B 1 131 ? -9.938 -10.695 -7.766 1 90.81 131 TYR B CA 1
ATOM 2649 C C . TYR B 1 131 ? -10.945 -10.859 -8.891 1 90.81 131 TYR B C 1
ATOM 2651 O O . TYR B 1 131 ? -11.141 -11.969 -9.398 1 90.81 131 TYR B O 1
ATOM 2659 N N . LEU B 1 132 ? -11.508 -9.828 -9.352 1 88.88 132 LEU B N 1
ATOM 2660 C CA . LEU B 1 132 ? -12.531 -9.914 -10.383 1 88.88 132 LEU B CA 1
ATOM 2661 C C . LEU B 1 132 ? -11.906 -10.234 -11.742 1 88.88 132 LEU B C 1
ATOM 2663 O O . LEU B 1 132 ? -12.484 -10.984 -12.531 1 88.88 132 LEU B O 1
ATOM 2667 N N . SER B 1 133 ? -10.734 -9.664 -12.023 1 87.5 133 SER B N 1
ATOM 2668 C CA . SER B 1 133 ? -10.094 -9.984 -13.289 1 87.5 133 SER B CA 1
ATOM 2669 C C . SER B 1 133 ? -9.664 -11.445 -13.352 1 87.5 133 SER B C 1
ATOM 2671 O O . SER B 1 133 ? -9.781 -12.094 -14.391 1 87.5 133 SER B O 1
ATOM 2673 N N . GLU B 1 134 ? -9.281 -11.914 -12.266 1 86.25 134 GLU B N 1
ATOM 2674 C CA . GLU B 1 134 ? -8.859 -13.312 -12.227 1 86.25 134 GLU B CA 1
ATOM 2675 C C . GLU B 1 134 ? -10.055 -14.258 -12.352 1 86.25 134 GLU B C 1
ATOM 2677 O O . GLU B 1 134 ? -9.961 -15.305 -12.984 1 86.25 134 GLU B O 1
ATOM 2682 N N . ALA B 1 135 ? -11.117 -13.867 -11.797 1 83.81 135 ALA B N 1
ATOM 2683 C CA . ALA B 1 135 ? -12.281 -14.75 -11.766 1 83.81 135 ALA B CA 1
ATOM 2684 C C . ALA B 1 135 ? -13.094 -14.625 -13.055 1 83.81 135 ALA B C 1
ATOM 2686 O O . ALA B 1 135 ? -13.594 -15.633 -13.578 1 83.81 135 ALA B O 1
ATOM 2687 N N . ILE B 1 136 ? -13.273 -13.477 -13.578 1 83.69 136 ILE B N 1
ATOM 2688 C CA . ILE B 1 136 ? -14.211 -13.258 -14.672 1 83.69 136 ILE B CA 1
ATOM 2689 C C . ILE B 1 136 ? -13.445 -13.156 -15.992 1 83.69 136 ILE B C 1
ATOM 2691 O O . ILE B 1 136 ? -13.805 -13.812 -16.969 1 83.69 136 ILE B O 1
ATOM 2695 N N . HIS B 1 137 ? -12.438 -12.391 -15.969 1 81.5 137 HIS B N 1
ATOM 2696 C CA . HIS B 1 137 ? -11.742 -12.117 -17.219 1 81.5 137 HIS B CA 1
ATOM 2697 C C . HIS B 1 137 ? -10.781 -13.25 -17.578 1 81.5 137 HIS B C 1
ATOM 2699 O O . HIS B 1 137 ? -10.828 -13.781 -18.688 1 81.5 137 HIS B O 1
ATOM 2705 N N . TYR B 1 138 ? -9.883 -13.742 -16.672 1 77.44 138 TYR B N 1
ATOM 2706 C CA . TYR B 1 138 ? -8.875 -14.758 -16.953 1 77.44 138 TYR B CA 1
ATOM 2707 C C . TYR B 1 138 ? -9.398 -16.156 -16.625 1 77.44 138 TYR B C 1
ATOM 2709 O O . TYR B 1 138 ? -8.859 -17.156 -17.109 1 77.44 138 TYR B O 1
ATOM 2717 N N . ARG B 1 139 ? -10.453 -16.234 -15.82 1 76.38 139 ARG B N 1
ATOM 2718 C CA . ARG B 1 139 ? -11.094 -17.484 -15.438 1 76.38 139 ARG B CA 1
ATOM 2719 C C . ARG B 1 139 ? -10.062 -18.484 -14.914 1 76.38 139 ARG B C 1
ATOM 2721 O O . ARG B 1 139 ? -10.086 -19.656 -15.281 1 76.38 139 ARG B O 1
ATOM 2728 N N . SER B 1 140 ? -9.039 -17.906 -14.273 1 74.69 140 SER B N 1
ATOM 2729 C CA . SER B 1 140 ? -8.039 -18.766 -13.664 1 74.69 140 SER B CA 1
ATOM 2730 C C . SER B 1 140 ? -8.547 -19.359 -12.359 1 74.69 140 SER B C 1
ATOM 2732 O O . SER B 1 140 ? -7.977 -20.328 -11.852 1 74.69 140 SER B O 1
ATOM 2734 N N . THR B 1 141 ? -9.461 -18.578 -11.844 1 75.38 141 THR B N 1
ATOM 2735 C CA . THR B 1 141 ? -10.07 -19.062 -10.609 1 75.38 141 THR B CA 1
ATOM 2736 C C . THR B 1 141 ? -11.594 -18.984 -10.695 1 75.38 141 THR B C 1
ATOM 2738 O O . THR B 1 141 ? -12.141 -18.266 -11.531 1 75.38 141 THR B O 1
ATOM 2741 N N . THR B 1 142 ? -12.188 -19.844 -9.891 1 78.31 142 THR B N 1
ATOM 2742 C CA . THR B 1 142 ? -13.641 -19.812 -9.812 1 78.31 142 THR B CA 1
ATOM 2743 C C . THR B 1 142 ? -14.117 -18.75 -8.82 1 78.31 142 THR B C 1
ATOM 2745 O O . THR B 1 142 ? -13.336 -18.312 -7.973 1 78.31 142 THR B O 1
ATOM 2748 N N . LEU B 1 143 ? -15.25 -18.203 -9.188 1 78.19 143 LEU B N 1
ATOM 2749 C CA . LEU B 1 143 ? -15.883 -17.281 -8.25 1 78.19 143 LEU B CA 1
ATOM 2750 C C . LEU B 1 143 ? -16.281 -17.984 -6.961 1 78.19 143 LEU B C 1
ATOM 2752 O O . LEU B 1 143 ? -17.375 -18.516 -6.855 1 78.19 143 LEU B O 1
ATOM 2756 N N . ASN B 1 144 ? -15.359 -18.125 -6.016 1 77.88 144 ASN B N 1
ATOM 2757 C CA . ASN B 1 144 ? -15.594 -18.75 -4.719 1 77.88 144 ASN B CA 1
ATOM 2758 C C . ASN B 1 144 ? -15.852 -17.703 -3.633 1 77.88 144 ASN B C 1
ATOM 2760 O O . ASN B 1 144 ? -15.672 -16.5 -3.861 1 77.88 144 ASN B O 1
ATOM 2764 N N . PHE B 1 145 ? -16.297 -18.109 -2.49 1 77.88 145 PHE B N 1
ATOM 2765 C CA . PHE B 1 145 ? -16.609 -17.25 -1.357 1 77.88 145 PHE B CA 1
ATOM 2766 C C . PHE B 1 145 ? -15.414 -16.391 -0.98 1 77.88 145 PHE B C 1
ATOM 2768 O O . PHE B 1 145 ? -15.562 -15.203 -0.686 1 77.88 145 PHE B O 1
ATOM 2775 N N . PHE B 1 146 ? -14.219 -16.875 -1.091 1 75.12 146 PHE B N 1
ATOM 2776 C CA . PHE B 1 146 ? -13.008 -16.203 -0.628 1 75.12 146 PHE B CA 1
ATOM 2777 C C . PHE B 1 146 ? -12.586 -15.117 -1.604 1 75.12 146 PHE B C 1
ATOM 2779 O O . PHE B 1 146 ? -11.766 -14.258 -1.27 1 75.12 146 PHE B O 1
ATOM 2786 N N . ILE B 1 147 ? -13.141 -15.086 -2.732 1 82.12 147 ILE B N 1
ATOM 2787 C CA . ILE B 1 147 ? -12.875 -14.055 -3.734 1 82.12 147 ILE B CA 1
ATOM 2788 C C . ILE B 1 147 ? -14.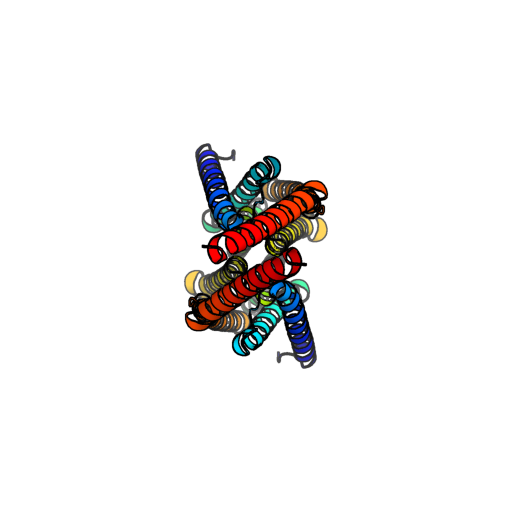023 -13.055 -3.764 1 82.12 147 ILE B C 1
ATOM 2790 O O . ILE B 1 147 ? -13.805 -11.844 -3.764 1 82.12 147 ILE B O 1
ATOM 2794 N N . VAL B 1 148 ? -15.258 -13.602 -3.695 1 85.94 148 VAL B N 1
ATOM 2795 C CA . VAL B 1 148 ? -16.438 -12.766 -3.842 1 85.94 148 VAL B CA 1
ATOM 2796 C C . VAL B 1 148 ? -16.625 -11.906 -2.594 1 85.94 148 VAL B C 1
ATOM 2798 O O . VAL B 1 148 ? -16.938 -10.719 -2.693 1 85.94 148 VAL B O 1
ATOM 2801 N N . PHE B 1 149 ? -16.422 -12.477 -1.472 1 86.69 149 PHE B N 1
ATOM 2802 C CA . PHE B 1 149 ? -16.656 -11.773 -0.221 1 86.69 149 PHE B CA 1
ATOM 2803 C C . PHE B 1 149 ? -15.734 -10.57 -0.087 1 86.69 149 PHE B C 1
ATOM 2805 O O . PHE B 1 149 ? -16.188 -9.445 0.127 1 86.69 149 PHE B O 1
ATOM 2812 N N . PRO B 1 150 ? -14.5 -10.742 -0.25 1 88.38 150 PRO B N 1
ATOM 2813 C CA . PRO B 1 150 ? -13.609 -9.586 -0.152 1 88.38 150 PRO B CA 1
ATOM 2814 C C . PRO B 1 150 ? -13.906 -8.516 -1.2 1 88.38 150 PRO B C 1
ATOM 2816 O O . PRO B 1 150 ? -13.75 -7.324 -0.936 1 88.38 150 PRO B O 1
ATOM 2819 N N . SER B 1 151 ? -14.281 -8.859 -2.334 1 92.06 151 SER B N 1
ATOM 2820 C CA . SER B 1 151 ? -14.594 -7.895 -3.381 1 92.06 151 SER B CA 1
ATOM 2821 C C . SER B 1 151 ? -15.805 -7.047 -3.008 1 92.06 151 SER B C 1
ATOM 2823 O O . SER B 1 151 ? -15.797 -5.828 -3.184 1 92.06 151 SER B O 1
ATOM 2825 N N . ILE B 1 152 ? -16.828 -7.727 -2.496 1 92.62 152 ILE B N 1
ATOM 2826 C CA . ILE B 1 152 ? -18.031 -7.023 -2.066 1 92.62 152 ILE B CA 1
ATOM 2827 C C . ILE B 1 152 ? -17.703 -6.117 -0.88 1 92.62 152 ILE B C 1
ATOM 2829 O O . ILE B 1 152 ? -18.125 -4.961 -0.837 1 92.62 152 ILE B O 1
ATOM 2833 N N . LEU B 1 153 ? -16.953 -6.703 0.045 1 93.94 153 LEU B N 1
ATOM 2834 C CA . LEU B 1 153 ? -16.562 -5.953 1.235 1 93.94 153 LEU B CA 1
ATOM 2835 C C . LEU B 1 153 ? -15.773 -4.703 0.86 1 93.94 153 LEU B C 1
ATOM 2837 O O . LEU B 1 153 ? -16.047 -3.617 1.375 1 93.94 153 LEU B O 1
ATOM 2841 N N . ASN B 1 154 ? -14.875 -4.762 0.014 1 96.81 154 ASN B N 1
ATOM 2842 C CA . ASN B 1 154 ? -14.086 -3.623 -0.44 1 96.81 154 ASN B CA 1
ATOM 2843 C C . ASN B 1 154 ? -14.938 -2.625 -1.219 1 96.81 154 ASN B C 1
ATOM 2845 O O . ASN B 1 154 ? -14.758 -1.413 -1.086 1 96.81 154 ASN B O 1
ATOM 2849 N N . GLY B 1 155 ? -15.844 -3.143 -1.998 1 95.31 155 GLY B N 1
ATOM 2850 C CA . GLY B 1 155 ? -16.75 -2.262 -2.719 1 95.31 155 GLY B CA 1
ATOM 2851 C C . GLY B 1 155 ? -17.609 -1.412 -1.805 1 95.31 155 GLY B C 1
ATOM 2852 O O . GLY B 1 155 ? -17.719 -0.199 -1.995 1 95.31 155 GLY B O 1
ATOM 2853 N N . LEU B 1 156 ? -18.109 -2.033 -0.841 1 95 156 LEU B N 1
ATOM 2854 C CA . LEU B 1 156 ? -18.922 -1.317 0.14 1 95 156 LEU B CA 1
ATOM 2855 C C . LEU B 1 156 ? -18.078 -0.306 0.907 1 95 156 LEU B C 1
ATOM 2857 O O . LEU B 1 156 ? -18.531 0.812 1.17 1 95 156 LEU B O 1
ATOM 2861 N N . THR B 1 157 ? -16.938 -0.708 1.289 1 95.81 157 THR B N 1
ATOM 2862 C CA . THR B 1 157 ? -16.047 0.177 2.02 1 95.81 157 THR B CA 1
ATOM 2863 C C . THR B 1 157 ? -15.656 1.384 1.167 1 95.81 157 THR B C 1
ATOM 2865 O O . THR B 1 157 ? -15.57 2.506 1.673 1 95.81 157 THR B O 1
ATOM 2868 N N . LEU B 1 158 ? -15.477 1.168 -0.122 1 95.81 158 LEU B N 1
ATOM 2869 C CA . LEU B 1 158 ? -15.133 2.246 -1.042 1 95.81 158 LEU B CA 1
ATOM 2870 C C . LEU B 1 158 ? -16.266 3.271 -1.122 1 95.81 158 LEU B C 1
ATOM 2872 O O . LEU B 1 158 ? -16 4.48 -1.143 1 95.81 158 LEU B O 1
ATOM 2876 N N . ILE B 1 159 ? -17.422 2.82 -1.167 1 93.81 159 ILE B N 1
ATOM 2877 C CA . ILE B 1 159 ? -18.578 3.707 -1.187 1 93.81 159 ILE B CA 1
ATOM 2878 C C . ILE B 1 159 ? -18.625 4.531 0.1 1 93.81 159 ILE B C 1
ATOM 2880 O O . ILE B 1 159 ? -18.828 5.746 0.06 1 93.81 159 ILE B O 1
ATOM 2884 N N . GLY B 1 160 ? -18.422 3.857 1.202 1 91.69 160 GLY B N 1
ATOM 2885 C CA . GLY B 1 160 ? -18.375 4.555 2.477 1 91.69 160 GLY B CA 1
ATOM 2886 C C . GLY B 1 160 ? -17.266 5.586 2.553 1 91.69 160 GLY B C 1
ATOM 2887 O O . GLY B 1 160 ? -17.469 6.684 3.074 1 91.69 160 GLY B O 1
ATOM 2888 N N . LEU B 1 161 ? -16.172 5.195 2.088 1 92.69 161 LEU B N 1
ATOM 2889 C CA . LEU B 1 161 ? -15.031 6.109 2.096 1 92.69 161 LEU B CA 1
ATOM 2890 C C . LEU B 1 161 ? -15.32 7.34 1.239 1 92.69 161 LEU B C 1
ATOM 2892 O O . LEU B 1 161 ? -14.977 8.461 1.621 1 92.69 161 LEU B O 1
ATOM 2896 N N . TYR B 1 162 ? -15.961 7.152 0.1 1 90.62 162 TYR B N 1
ATOM 2897 C CA . TYR B 1 162 ? -16.328 8.258 -0.782 1 90.62 162 TYR B CA 1
ATOM 2898 C C . TYR B 1 162 ? -17.297 9.211 -0.088 1 90.62 162 TYR B C 1
ATOM 2900 O O . TYR B 1 162 ? -17.156 10.43 -0.195 1 90.62 162 TYR B O 1
ATOM 2908 N N . LEU B 1 163 ? -18.156 8.734 0.697 1 87.88 163 LEU B N 1
ATOM 2909 C CA . LEU B 1 163 ? -19.141 9.547 1.411 1 87.88 163 LEU B CA 1
ATOM 2910 C C . LEU B 1 163 ? -18.469 10.336 2.529 1 87.88 163 LEU B C 1
ATOM 2912 O O . LEU B 1 163 ? -18.812 11.5 2.762 1 87.88 163 LEU B O 1
ATOM 2916 N N . ILE B 1 164 ? -17.5 9.688 3.092 1 84.62 164 ILE B N 1
ATOM 2917 C CA . ILE B 1 164 ? -16.812 10.344 4.203 1 84.62 164 ILE B CA 1
ATOM 2918 C C . ILE B 1 164 ? -15.938 11.477 3.674 1 84.62 164 ILE B C 1
ATOM 2920 O O . ILE B 1 164 ? -15.859 12.547 4.281 1 84.62 164 ILE B O 1
ATOM 2924 N N . VAL B 1 165 ? -15.32 11.234 2.582 1 83.81 165 VAL B N 1
ATOM 2925 C CA . VAL B 1 165 ? -14.461 12.25 1.988 1 83.81 165 VAL B CA 1
ATOM 2926 C C . VAL B 1 165 ? -15.312 13.445 1.545 1 83.81 165 VAL B C 1
ATOM 2928 O O . VAL B 1 165 ? -14.891 14.594 1.688 1 83.81 165 VAL B O 1
ATOM 2931 N N . ARG B 1 166 ? -16.406 13.219 1.095 1 82.62 166 ARG B N 1
ATOM 2932 C CA . ARG B 1 166 ? -17.328 14.281 0.69 1 82.62 166 ARG B CA 1
ATOM 2933 C C . ARG B 1 166 ? -17.812 15.078 1.898 1 82.62 166 ARG B C 1
ATOM 2935 O O . ARG B 1 166 ? -17.969 16.297 1.822 1 82.62 166 ARG B O 1
ATOM 2942 N N . LYS B 1 167 ? -17.906 14.469 2.969 1 77.81 167 LYS B N 1
ATOM 2943 C CA . LYS B 1 167 ? -18.359 15.117 4.195 1 77.81 167 LYS B CA 1
ATOM 2944 C C . LYS B 1 167 ? -17.25 15.953 4.82 1 77.81 167 LYS B C 1
ATOM 2946 O O . LYS B 1 167 ? -17.5 17.031 5.355 1 77.81 167 LYS B O 1
ATOM 2951 N N . ILE B 1 168 ? -16.094 15.391 4.77 1 73.38 168 ILE B N 1
ATOM 2952 C CA . ILE B 1 168 ? -14.977 16.109 5.367 1 73.38 168 ILE B CA 1
ATOM 2953 C C . ILE B 1 168 ? -14.625 17.312 4.516 1 73.38 168 ILE B C 1
ATOM 2955 O O . ILE B 1 168 ? -14.25 18.375 5.047 1 73.38 168 ILE B O 1
ATOM 2959 N N . ASN B 1 169 ? -14.664 17.234 3.193 1 65.69 169 ASN B N 1
ATOM 2960 C CA . ASN B 1 169 ? -14.312 18.328 2.291 1 65.69 169 ASN B CA 1
ATOM 2961 C C . ASN B 1 169 ? -15.414 19.375 2.227 1 65.69 169 ASN B C 1
ATOM 2963 O O . ASN B 1 169 ? -15.234 20.438 1.621 1 65.69 169 ASN B O 1
ATOM 2967 N N . LYS B 1 170 ? -16.5 19.141 2.768 1 57.72 170 LYS B N 1
ATOM 2968 C CA . LYS B 1 170 ? -17.5 20.203 2.805 1 57.72 170 LYS B CA 1
ATOM 2969 C C . LYS B 1 170 ? -17 21.391 3.641 1 57.72 170 LYS B C 1
ATOM 2971 O O . LYS B 1 170 ? -16.547 21.203 4.773 1 57.72 170 LYS B O 1
ATOM 2976 N N . PRO B 1 171 ? -16.484 22.422 2.949 1 49.06 171 PRO B N 1
ATOM 2977 C CA . PRO B 1 171 ? -16.078 23.641 3.662 1 49.06 171 PRO B CA 1
ATOM 2978 C C . PRO B 1 171 ? -16.906 23.906 4.91 1 49.06 171 PRO B C 1
ATOM 2980 O O . PRO B 1 171 ? -18.109 23.625 4.922 1 49.06 171 PRO B O 1
ATOM 2983 N N . PRO B 1 172 ? -16.359 23.828 6.082 1 43.59 172 PRO B N 1
ATOM 2984 C CA . PRO B 1 172 ? -17.156 24.266 7.238 1 43.59 172 PRO B CA 1
ATOM 2985 C C . PRO B 1 172 ? -18.016 25.5 6.934 1 43.59 172 PRO B C 1
ATOM 2987 O O . PRO B 1 172 ? -17.469 26.578 6.664 1 43.59 172 PRO B O 1
ATOM 2990 N N . VAL B 1 173 ? -18.969 25.656 6.242 1 40.06 173 VAL B N 1
ATOM 2991 C CA . VAL B 1 173 ? -19.703 26.922 6.305 1 40.06 173 VAL B CA 1
ATOM 2992 C C . VAL B 1 173 ? -19.609 27.5 7.715 1 40.06 173 VAL B C 1
ATOM 2994 O O . VAL B 1 173 ? -19.328 28.688 7.887 1 40.06 173 VAL B O 1
ATOM 2997 N N . GLU B 1 174 ? -20.234 26.875 8.781 1 38.56 174 GLU B N 1
ATOM 2998 C CA . GLU B 1 174 ? -20.484 27.406 10.117 1 38.56 174 GLU B CA 1
ATOM 2999 C C . GLU B 1 174 ? -19.203 27.438 10.945 1 38.56 174 GLU B C 1
ATOM 3001 O O . GLU B 1 174 ? -18.953 28.406 11.68 1 38.56 174 GLU B O 1
ATOM 3006 N N . CYS B 1 175 ? -18.422 26.391 11.023 1 36.19 175 CYS B N 1
ATOM 3007 C CA . CYS B 1 175 ? -17.375 26.375 12.031 1 36.19 175 CYS B CA 1
ATOM 3008 C C . CYS B 1 175 ? -16.094 27.047 11.5 1 36.19 175 CYS B C 1
ATOM 3010 O O . CYS B 1 175 ? -15.195 27.359 12.266 1 36.19 175 CYS B O 1
ATOM 3012 N N . VAL B 1 176 ? -15.836 27.156 10.297 1 40.41 176 VAL B N 1
ATOM 3013 C CA . VAL B 1 176 ? -14.766 28.031 9.828 1 40.41 176 VAL B CA 1
ATOM 3014 C C . VAL B 1 176 ? -15.109 29.484 10.148 1 40.41 176 VAL B C 1
ATOM 3016 O O . VAL B 1 176 ? -14.242 30.25 10.57 1 40.41 176 VAL B O 1
ATOM 3019 N N . GLU B 1 177 ? -16.391 29.906 9.992 1 37.78 177 GLU B N 1
ATOM 3020 C CA . GLU B 1 177 ? -16.781 31.219 10.469 1 37.78 177 GLU B CA 1
ATOM 3021 C C . GLU B 1 177 ? -16.625 31.328 11.984 1 37.78 177 GLU B C 1
ATOM 3023 O O . GLU B 1 177 ? -16.203 32.375 12.5 1 37.78 177 GLU B O 1
ATOM 3028 N N . GLU B 1 178 ? -17.016 30.312 12.648 1 38.03 178 GLU B N 1
ATOM 3029 C CA . GLU B 1 178 ? -16.906 30.359 14.109 1 38.03 178 GLU B CA 1
ATOM 3030 C C . GLU B 1 178 ? -15.453 30.234 14.555 1 38.03 178 GLU B C 1
ATOM 3032 O O . GLU B 1 178 ? -15.008 30.953 15.453 1 38.03 178 GLU B O 1
ATOM 3037 N N . ASN B 1 179 ? -14.758 29.359 13.93 1 39.56 179 ASN B N 1
ATOM 3038 C CA . ASN B 1 179 ? -13.359 29.266 14.336 1 39.56 179 ASN B CA 1
ATOM 3039 C C . ASN B 1 179 ? -12.516 30.391 13.742 1 39.56 179 ASN B C 1
ATOM 3041 O O . ASN B 1 179 ? -11.602 30.891 14.391 1 39.56 179 ASN B O 1
ATOM 3045 N N . VAL B 1 180 ? -12.773 30.781 12.539 1 42.09 180 VAL B N 1
ATOM 3046 C CA . VAL B 1 180 ? -12.195 32.062 12.086 1 42.09 180 VAL B CA 1
ATOM 3047 C C . VAL B 1 180 ? -12.672 33.188 12.984 1 42.09 180 VAL B C 1
ATOM 3049 O O . VAL B 1 180 ? -11.891 34.062 13.352 1 42.09 180 VAL B O 1
ATOM 3052 N N . GLU B 1 181 ? -13.906 33.094 13.336 1 40.81 181 GLU B N 1
ATOM 3053 C CA . GLU B 1 181 ? -14.469 34.062 14.266 1 40.81 181 GLU B CA 1
ATOM 3054 C C . GLU B 1 181 ? -13.875 33.906 15.664 1 40.81 181 GLU B C 1
ATOM 3056 O O . GLU B 1 181 ? -13.57 34.906 16.328 1 40.81 181 GLU B O 1
ATOM 3061 N N . MET B 1 182 ? -13.719 32.688 16.062 1 42.88 182 MET B N 1
ATOM 3062 C CA . MET B 1 182 ? -13.102 32.469 17.359 1 42.88 182 MET B CA 1
ATOM 3063 C C . MET B 1 182 ? -11.609 32.781 17.312 1 42.88 182 MET B C 1
ATOM 3065 O O . MET B 1 182 ? -11.062 33.375 18.25 1 42.88 182 MET B O 1
ATOM 3069 N N . LEU B 1 183 ? -11 32.312 16.188 1 41.69 183 LEU B N 1
ATOM 3070 C CA . LEU B 1 183 ? -9.609 32.719 15.984 1 41.69 183 LEU B CA 1
ATOM 3071 C C . LEU B 1 183 ? -9.5 34.219 15.781 1 41.69 183 LEU B C 1
ATOM 3073 O O . LEU B 1 183 ? -8.602 34.875 16.328 1 41.69 183 LEU B O 1
ATOM 3077 N N . MET B 1 184 ? -10.398 34.688 14.992 1 42.62 184 MET B N 1
ATOM 3078 C CA . MET B 1 184 ? -10.469 36.125 14.883 1 42.62 184 MET B CA 1
ATOM 3079 C C . MET B 1 184 ? -10.812 36.781 16.219 1 42.62 184 MET B C 1
ATOM 3081 O O . MET B 1 184 ? -10.281 37.812 16.578 1 42.62 184 MET B O 1
ATOM 3085 N N . THR B 1 185 ? -11.703 36.062 16.922 1 43.06 185 THR B N 1
ATOM 3086 C CA . THR B 1 185 ? -12.094 36.531 18.25 1 43.06 185 THR B CA 1
ATOM 3087 C C . THR B 1 185 ? -10.938 36.344 19.234 1 43.06 185 THR B C 1
ATOM 3089 O O . THR B 1 185 ? -10.711 37.219 20.094 1 43.06 185 THR B O 1
ATOM 3092 N N . LYS B 1 186 ? -10.289 35.094 19.078 1 45.06 186 LYS B N 1
ATOM 3093 C CA . LYS B 1 186 ? -9.133 34.875 19.922 1 45.06 186 LYS B CA 1
ATOM 3094 C C . LYS B 1 186 ? -7.973 35.812 19.531 1 45.06 186 LYS B C 1
ATOM 3096 O O . LYS B 1 186 ? -7.246 36.312 20.375 1 45.06 186 LYS B O 1
ATOM 3101 N N . LEU B 1 187 ? -7.832 35.875 18.203 1 40.28 187 LEU B N 1
ATOM 3102 C CA . LEU B 1 187 ? -6.871 36.875 17.719 1 40.28 187 LEU B CA 1
ATOM 3103 C C . LEU B 1 187 ? -7.293 38.281 18.109 1 40.28 187 LEU B C 1
ATOM 3105 O O . LEU B 1 187 ? -6.453 39.094 18.484 1 40.28 187 LEU B O 1
ATOM 3109 N N . LYS B 1 188 ? -8.586 38.438 18.047 1 41.41 188 LYS B N 1
ATOM 3110 C CA . LYS B 1 188 ? -9.156 39.688 18.547 1 41.41 188 LYS B CA 1
ATOM 3111 C C . LYS B 1 188 ? -9 39.812 20.062 1 41.41 188 LYS B C 1
ATOM 3113 O O . LYS B 1 188 ? -8.695 40.875 20.578 1 41.41 188 LYS B O 1
ATOM 3118 N N . TYR B 1 189 ? -9.203 38.594 20.703 1 40.69 189 TYR B N 1
ATOM 3119 C CA . TYR B 1 189 ? -9.047 38.594 22.156 1 40.69 189 TYR B CA 1
ATOM 3120 C C . TYR B 1 189 ? -7.582 38.719 22.547 1 40.69 189 TYR B C 1
ATOM 3122 O O . TYR B 1 189 ? -7.254 39.406 23.531 1 40.69 189 TYR B O 1
ATOM 3130 N N . GLN B 1 190 ? -6.754 37.969 21.781 1 42.06 190 GLN B N 1
ATOM 3131 C CA . GLN B 1 190 ? -5.328 38.062 22.078 1 42.06 190 GLN B CA 1
ATOM 3132 C C . GLN B 1 190 ? -4.777 39.406 21.688 1 42.06 190 GLN B C 1
ATOM 3134 O O . GLN B 1 190 ? -3.887 39.938 22.359 1 42.06 190 GLN B O 1
ATOM 3139 N N . LYS B 1 191 ? -5.281 39.906 20.609 1 40.41 191 LYS B N 1
ATOM 3140 C CA . LYS B 1 191 ? -4.973 41.312 20.281 1 40.41 191 LYS B CA 1
ATOM 3141 C C . LYS B 1 191 ? -5.496 42.25 21.359 1 40.41 191 LYS B C 1
ATOM 3143 O O . LYS B 1 191 ? -4.832 43.219 21.719 1 40.41 191 LYS B O 1
ATOM 3148 N N . ASN B 1 192 ? -6.621 41.875 21.859 1 41.75 192 ASN B N 1
ATOM 3149 C CA . ASN B 1 192 ? -7.203 42.656 22.953 1 41.75 192 ASN B CA 1
ATOM 3150 C C . ASN B 1 192 ? -6.441 42.438 24.25 1 41.75 192 ASN B C 1
ATOM 3152 O O . ASN B 1 192 ? -6.332 43.375 25.062 1 41.75 192 ASN B O 1
ATOM 3156 N N . LYS B 1 193 ? -5.922 41.219 24.406 1 42.22 193 LYS B N 1
ATOM 3157 C CA . LYS B 1 193 ? -5.133 41 25.609 1 42.22 193 LYS B CA 1
ATOM 3158 C C . LYS B 1 193 ? -3.76 41.625 25.516 1 42.22 193 LYS B C 1
ATOM 3160 O O . LYS B 1 193 ? -3.229 42.125 26.5 1 42.22 193 LYS B O 1
ATOM 3165 N N . LYS B 1 194 ? -3.121 41.594 24.359 1 44.69 194 LYS B N 1
ATOM 3166 C CA . LYS B 1 194 ? -1.858 42.312 24.203 1 44.69 194 LYS B CA 1
ATOM 3167 C C . LYS B 1 194 ? -2.061 43.812 24.344 1 44.69 194 LYS B C 1
ATOM 3169 O O . LYS B 1 194 ? -1.194 44.531 24.859 1 44.69 194 LYS B O 1
ATOM 3174 N N . TYR B 1 195 ? -3.109 44.219 23.984 1 39.78 195 TYR B N 1
ATOM 3175 C CA . TYR B 1 195 ? -3.4 45.625 24.203 1 39.78 195 TYR B CA 1
ATOM 3176 C C . TYR B 1 195 ? -3.596 45.906 25.688 1 39.78 195 TYR B C 1
ATOM 3178 O O . TYR B 1 195 ? -3.295 47 26.156 1 39.78 195 TYR B O 1
ATOM 3186 N N . ILE B 1 196 ? -4.059 44.969 26.375 1 41.16 196 ILE B N 1
ATOM 3187 C CA . ILE B 1 196 ? -4.297 45.219 27.797 1 41.16 196 ILE B CA 1
ATOM 3188 C C . ILE B 1 196 ? -2.971 45.188 28.562 1 41.16 196 ILE B C 1
ATOM 3190 O O . ILE B 1 196 ? -2.754 45.969 29.484 1 41.16 196 ILE B O 1
ATOM 3194 N N . CYS B 1 197 ? -2.086 44.219 28.172 1 42.94 197 CYS B N 1
ATOM 3195 C CA . CYS B 1 197 ? -0.868 44.156 28.969 1 42.94 197 CYS B CA 1
ATOM 3196 C C . CYS B 1 197 ? 0.069 45.312 28.641 1 42.94 197 CYS B C 1
ATOM 3198 O O . CYS B 1 197 ? 1.033 45.562 29.375 1 42.94 197 CYS B O 1
ATOM 3200 N N . LYS B 1 198 ? 0.09 45.875 27.469 1 46.28 198 LYS B N 1
ATOM 3201 C CA . LYS B 1 198 ? 0.911 47.062 27.266 1 46.28 198 LYS B CA 1
ATOM 3202 C C . LYS B 1 198 ? 0.37 48.25 28.047 1 46.28 198 LYS B C 1
ATOM 3204 O O . LYS B 1 198 ? 1.038 49.281 28.156 1 46.28 198 LYS B O 1
ATOM 3209 N N . LYS B 1 199 ? -0.811 48.219 28.344 1 44.09 199 LYS B N 1
ATOM 3210 C CA . LYS B 1 199 ? -1.262 49.406 29.078 1 44.09 199 LYS B CA 1
ATOM 3211 C C . LYS B 1 199 ? -0.9 49.281 30.562 1 44.09 199 LYS B C 1
ATOM 3213 O O . LYS B 1 199 ? -1.048 50.281 31.297 1 44.09 199 LYS B O 1
ATOM 3218 N N . LYS B 1 200 ? -0.366 48.094 30.922 1 37.16 200 LYS B N 1
ATOM 3219 C CA . LYS B 1 200 ? 0.084 48.281 32.281 1 37.16 200 LYS B CA 1
ATOM 3220 C C . LYS B 1 200 ? 1.582 48.562 32.344 1 37.16 200 LYS B C 1
ATOM 3222 O O . LYS B 1 200 ? 2.367 47.938 31.641 1 37.16 200 LYS B O 1
#

Foldseek 3Di:
DPDDPVLVVVLVVQLVVLLVLLVVVVVVVCVVNPPPQPPLLSVLLSLLSSLLSVLLVLLVCLPPVLDPVQPPPPPPDDDDPCPVPPSVVSNVSSVLSNVLSVLSSQCSSPVLDPVSLVSNLVSLVVLLCVLCCCCPVVVSGHPDCVSVVSNVSSVVSNVSSVVVVVVSPPPPPPVCCVVVVVCVVVVVVVVVVVVVVVVD/DPDDPVLVVVLVVQLVVLLVLLVVVVVVVCVVNPPDQPPLLSVLLSLLSSLLSVLLVLLVCLPPVLDPVQPPPPPPPDDDDCPVPPSVVSNVSSVLSNVLSVLSSQCSSPVLDPVSLVSNLVSLVVLLCVLCCCCPVVVSGHPDCSSVVSNVSSVVSNVSSVVVVVVSPPPPPPVCCVVVVVCVVVVVVVVVVVVVVVVD

Solvent-accessible surface area (backbone atoms only — not comparable to full-atom values): 20910 Å² total; per-residue (Å²): 130,73,85,51,72,67,57,52,53,52,41,51,52,50,20,51,49,47,43,54,50,21,51,53,49,45,48,60,48,22,78,73,44,83,69,79,77,47,70,66,56,54,53,48,26,30,51,36,30,42,54,20,44,52,26,44,48,49,21,50,44,22,64,67,55,68,48,42,72,82,58,57,71,73,62,75,73,70,79,86,75,71,67,72,68,66,65,57,44,27,43,51,50,15,50,36,29,40,50,44,18,53,40,24,44,51,15,33,46,35,58,89,35,65,72,39,40,50,51,28,49,51,44,38,53,50,50,36,50,53,46,47,41,35,30,67,73,64,56,76,36,74,87,39,68,83,47,50,48,57,36,52,53,38,50,54,48,47,54,50,49,52,53,48,51,54,57,67,66,46,71,55,72,66,56,48,52,45,45,47,41,42,45,47,41,43,48,45,41,47,26,48,46,46,42,50,56,69,69,99,129,72,84,50,70,68,58,51,52,52,41,51,52,51,19,51,49,47,43,52,50,22,52,53,50,46,49,61,49,23,79,74,42,83,70,78,79,48,70,66,56,54,52,48,26,30,50,36,29,42,55,20,45,52,26,43,48,49,21,50,44,22,65,68,54,68,47,42,74,78,56,55,73,72,57,76,73,69,78,85,74,74,67,72,70,66,64,57,44,25,42,50,51,15,49,36,29,40,51,43,19,52,39,24,44,51,16,32,45,35,58,88,37,65,70,39,39,50,51,28,48,51,44,38,52,50,51,34,50,53,46,47,41,35,30,67,74,64,55,77,32,75,87,40,70,84,48,51,49,56,36,52,53,38,50,53,49,46,54,51,50,53,54,49,51,54,58,66,65,46,69,55,70,66,55,46,51,46,44,49,42,42,46,47,40,43,48,46,43,48,17,48,45,50,46,52,59,68,70,101

InterPro domains:
  IPR005352 Erg28 [PF03694] (44-159)
  IPR005352 Erg28 [PTHR15451] (41-164)

Radius of gyration: 25.61 Å; Cα contacts (8 Å, |Δi|>4): 400; chains: 2; bounding box: 40×94×56 Å

Organism: Aphis glycines (NCBI:txid307491)

Secondary structure (DSSP, 8-state):
----HHHHHHHHHHHHHHHHHHHHHHHHHHTTS-----HHHHHHHHHHHHHHHHHHHHHHHHHHS-S-HHHHTGGGTS-S------THHHHHHHHHHHHHHHHHHHHHHTTT-HHHHHHHHHHHHHHHHHHHIIIIIS-SS---HHHHHHHHHHHHHHHHHHHHHHHHSS--SHHHHHHHHHHHHHHHHHHHHHHHHTT-/----HHHHHHHHHHHHHHHHHHHHHHHHHHTTS-----HHHHHHHHHHHHHHHHHHHHHHHHHHS---HHHHGGGGTS-S------THHHHHHHHHHHHHHHHHHHHHHTTT-HHHHHHHHHHHHHHHHHHHIIIIIS-SS---HHHHHHHHHHHHHHHHHHHHHHHHSS--SHHHHHHHHHHHHHHHHHHHHHHHHS--